Protein AF-A0A453HFL3-F1 (afdb_monomer_lite)

Radius of gyration: 36.38 Å; chains: 1; bounding box: 100×56×108 Å

Organism: Aegilops tauschii subsp. strangulata (NCBI:txid200361)

Structure (mmCIF, N/CA/C/O backbone):
data_AF-A0A453HFL3-F1
#
_entry.id   AF-A0A453HFL3-F1
#
loop_
_atom_site.group_PDB
_atom_site.id
_atom_site.type_symbol
_atom_site.label_atom_id
_atom_site.label_alt_id
_atom_site.label_comp_id
_atom_site.label_asym_id
_atom_site.label_entity_id
_atom_site.label_seq_id
_atom_site.pdbx_PDB_ins_code
_atom_site.Cartn_x
_atom_site.Cartn_y
_atom_site.Cartn_z
_atom_site.occupancy
_atom_site.B_iso_or_equiv
_atom_site.auth_seq_id
_atom_site.auth_comp_id
_atom_site.auth_asym_id
_atom_site.auth_atom_id
_atom_site.pdbx_PDB_model_num
ATOM 1 N N . PRO A 1 1 ? 18.707 -9.732 -27.408 1.00 60.53 1 PRO A N 1
ATOM 2 C CA . PRO A 1 1 ? 19.868 -9.659 -28.312 1.00 60.53 1 PRO A CA 1
ATOM 3 C C . PRO A 1 1 ? 21.066 -8.971 -27.663 1.00 60.53 1 PRO A C 1
ATOM 5 O O . PRO A 1 1 ? 20.889 -8.321 -26.641 1.00 60.53 1 PRO A O 1
ATOM 8 N N . ASP A 1 2 ? 22.288 -9.165 -28.172 1.00 81.56 2 ASP A N 1
ATOM 9 C CA . ASP A 1 2 ? 23.458 -8.527 -27.555 1.00 81.56 2 ASP A CA 1
ATOM 10 C C . ASP A 1 2 ? 23.524 -7.043 -27.950 1.00 81.56 2 ASP A C 1
ATOM 12 O O . ASP A 1 2 ? 24.055 -6.663 -28.998 1.00 81.56 2 ASP A O 1
ATOM 16 N N . HIS A 1 3 ? 22.952 -6.198 -27.092 1.00 85.88 3 HIS A N 1
ATOM 17 C CA . HIS A 1 3 ? 22.986 -4.745 -27.223 1.00 85.88 3 HIS A CA 1
ATOM 18 C C . HIS A 1 3 ? 24.421 -4.194 -27.265 1.00 85.88 3 HIS A C 1
ATOM 20 O O . HIS A 1 3 ? 24.662 -3.154 -27.878 1.00 85.88 3 HIS A O 1
ATOM 26 N N . ALA A 1 4 ? 25.410 -4.868 -26.664 1.00 84.94 4 ALA A N 1
ATOM 27 C CA . ALA A 1 4 ? 26.804 -4.435 -26.742 1.00 84.94 4 ALA A CA 1
ATOM 28 C C . ALA A 1 4 ? 27.392 -4.655 -28.147 1.00 84.94 4 ALA A C 1
ATOM 30 O O . ALA A 1 4 ? 28.033 -3.749 -28.685 1.00 84.94 4 ALA A O 1
ATOM 31 N N . ASP A 1 5 ? 27.120 -5.802 -28.777 1.00 86.81 5 ASP A N 1
ATOM 32 C CA . ASP A 1 5 ? 27.517 -6.079 -30.167 1.00 86.81 5 ASP A CA 1
ATOM 33 C C . ASP A 1 5 ? 26.828 -5.125 -31.158 1.00 86.81 5 ASP A C 1
ATOM 35 O O . ASP A 1 5 ? 27.466 -4.585 -32.066 1.00 86.81 5 ASP A O 1
ATOM 39 N N . MET A 1 6 ? 25.539 -4.833 -30.951 1.00 86.06 6 MET A N 1
ATOM 40 C CA . MET A 1 6 ? 24.824 -3.843 -31.763 1.00 86.06 6 MET A CA 1
ATOM 41 C C . MET A 1 6 ? 25.457 -2.451 -31.633 1.00 86.06 6 MET A C 1
ATOM 43 O O . MET A 1 6 ? 25.783 -1.831 -32.650 1.00 86.06 6 MET A O 1
ATOM 47 N N . ARG A 1 7 ? 25.727 -1.990 -30.402 1.00 87.31 7 ARG A N 1
ATOM 48 C CA . ARG A 1 7 ? 26.437 -0.725 -30.145 1.00 87.31 7 ARG A CA 1
ATOM 49 C C . ARG A 1 7 ? 27.819 -0.713 -30.806 1.00 87.31 7 ARG A C 1
ATOM 51 O O . ARG A 1 7 ? 28.196 0.294 -31.409 1.00 87.31 7 ARG A O 1
ATOM 58 N N . TYR A 1 8 ? 28.562 -1.821 -30.758 1.00 87.00 8 TYR A N 1
ATOM 59 C CA . TYR A 1 8 ? 29.865 -1.954 -31.419 1.00 87.00 8 TYR A CA 1
ATOM 60 C C . TYR A 1 8 ? 29.762 -1.792 -32.942 1.00 87.00 8 TYR A C 1
ATOM 62 O O . TYR A 1 8 ? 30.493 -0.990 -33.528 1.00 87.00 8 TYR A O 1
ATOM 70 N N . LYS A 1 9 ? 28.806 -2.474 -33.582 1.00 87.00 9 LYS A N 1
ATOM 71 C CA . LYS A 1 9 ? 28.549 -2.339 -35.024 1.00 87.00 9 LYS A CA 1
ATOM 72 C C . LYS A 1 9 ? 28.135 -0.917 -35.390 1.00 87.00 9 LYS A C 1
ATOM 74 O O . LYS A 1 9 ? 28.681 -0.364 -36.342 1.00 87.00 9 LYS A O 1
ATOM 79 N N . CYS A 1 10 ? 27.252 -0.288 -34.617 1.00 86.88 10 CYS A N 1
ATOM 80 C CA . CYS A 1 10 ? 26.853 1.105 -34.826 1.00 86.88 10 CYS A CA 1
ATOM 81 C C . CYS A 1 10 ? 28.053 2.061 -34.756 1.00 86.88 10 CYS A C 1
ATOM 83 O O . CYS A 1 10 ? 28.210 2.900 -35.643 1.00 86.88 10 CYS A O 1
ATOM 85 N N . ARG A 1 11 ? 28.963 1.886 -33.785 1.00 86.00 11 ARG A N 1
ATOM 86 C CA . ARG A 1 11 ? 30.168 2.728 -33.633 1.00 86.00 11 ARG A CA 1
ATOM 87 C C . ARG A 1 11 ? 31.058 2.763 -34.876 1.00 86.00 11 ARG A C 1
ATOM 89 O O . ARG A 1 11 ? 31.692 3.788 -35.115 1.00 86.00 11 ARG A O 1
ATOM 96 N N . THR A 1 12 ? 31.072 1.714 -35.702 1.00 88.62 12 THR A N 1
ATOM 97 C CA . THR A 1 12 ? 31.838 1.722 -36.967 1.00 88.62 12 THR A CA 1
ATOM 98 C C . THR A 1 12 ? 31.380 2.821 -37.936 1.00 88.62 12 THR A C 1
ATOM 100 O O . THR A 1 12 ? 32.190 3.346 -38.699 1.00 88.62 12 THR A O 1
ATOM 103 N N . TYR A 1 13 ? 30.120 3.254 -37.836 1.00 85.62 13 TYR A N 1
ATOM 104 C CA . TYR A 1 13 ? 29.533 4.319 -38.649 1.00 85.62 13 TYR A CA 1
ATOM 105 C C . TYR A 1 13 ? 29.605 5.708 -37.994 1.00 85.62 13 TYR A C 1
ATOM 107 O O . TYR A 1 13 ? 29.209 6.692 -38.616 1.00 85.62 13 TYR A O 1
ATOM 115 N N . ALA A 1 14 ? 30.139 5.834 -36.772 1.00 83.81 14 ALA A N 1
ATOM 116 C CA . ALA A 1 14 ? 30.140 7.099 -36.027 1.00 83.81 14 ALA A CA 1
ATOM 117 C C . ALA A 1 14 ? 30.887 8.233 -36.760 1.00 83.81 14 ALA A C 1
ATOM 119 O O . ALA A 1 14 ? 30.416 9.367 -36.800 1.00 83.81 14 ALA A O 1
ATOM 120 N N . ARG A 1 15 ? 32.020 7.926 -37.413 1.00 81.56 15 ARG A N 1
ATOM 121 C CA . ARG A 1 15 ? 32.770 8.912 -38.219 1.00 81.56 15 ARG A CA 1
ATOM 122 C C . ARG A 1 15 ? 31.985 9.385 -39.444 1.00 81.56 15 ARG A C 1
ATOM 124 O O . ARG A 1 15 ? 32.041 10.559 -39.795 1.00 81.56 15 ARG A O 1
ATOM 131 N N . LEU A 1 16 ? 31.237 8.479 -40.076 1.00 84.00 16 LEU A N 1
ATOM 132 C CA . LEU A 1 16 ? 30.381 8.813 -41.214 1.00 84.00 16 LEU A CA 1
ATOM 133 C C . LEU A 1 16 ? 29.221 9.716 -40.774 1.00 84.00 16 LEU A C 1
ATOM 135 O O . LEU A 1 16 ? 28.933 10.703 -41.440 1.00 84.00 16 LEU A O 1
ATOM 139 N N . LEU A 1 17 ? 28.608 9.423 -39.626 1.00 85.06 17 LEU A N 1
ATOM 140 C CA . LEU A 1 17 ? 27.568 10.248 -39.004 1.00 85.06 17 LEU A CA 1
ATOM 141 C C . LEU A 1 17 ? 28.042 11.677 -38.710 1.00 85.06 17 LEU A C 1
ATOM 143 O O . LEU A 1 17 ? 27.336 12.631 -39.030 1.00 85.06 17 LEU A O 1
ATOM 147 N N . GLN A 1 18 ? 29.250 11.837 -38.164 1.00 83.00 18 GLN A N 1
ATOM 148 C CA . GLN A 1 18 ? 29.846 13.159 -37.930 1.00 83.00 18 GLN A CA 1
ATOM 149 C C . GLN A 1 18 ? 30.044 13.939 -39.235 1.00 83.00 18 GLN A C 1
ATOM 151 O O . GLN A 1 18 ? 29.757 15.135 -39.290 1.00 83.00 18 GLN A O 1
ATOM 156 N N . PHE A 1 19 ? 30.486 13.257 -40.295 1.00 83.25 19 PHE A N 1
ATOM 157 C CA . PHE A 1 19 ? 30.649 13.859 -41.616 1.00 83.25 19 PHE A CA 1
ATOM 158 C C . PHE A 1 19 ? 29.304 14.234 -42.257 1.00 83.25 19 PHE A C 1
ATOM 160 O O . PHE A 1 19 ? 29.162 15.312 -42.820 1.00 83.25 19 PHE A O 1
ATOM 167 N N . ILE A 1 20 ? 28.274 13.396 -42.120 1.00 82.81 20 ILE A N 1
ATOM 168 C CA . ILE A 1 20 ? 26.920 13.718 -42.599 1.00 82.81 20 ILE A CA 1
ATOM 169 C C . ILE A 1 20 ? 26.356 14.926 -41.839 1.00 82.81 20 ILE A C 1
ATOM 171 O O . ILE A 1 20 ? 25.820 15.836 -42.467 1.00 82.81 20 ILE A O 1
ATOM 175 N N . LYS A 1 21 ? 26.540 14.989 -40.512 1.00 82.56 21 LYS A N 1
ATOM 176 C CA . LYS A 1 21 ? 26.104 16.129 -39.687 1.00 82.56 21 LYS A CA 1
ATOM 177 C C . LYS A 1 21 ? 26.775 17.443 -40.109 1.00 82.56 21 LYS A C 1
ATOM 179 O O . LYS A 1 21 ? 26.134 18.491 -40.018 1.00 82.56 21 LYS A O 1
ATOM 184 N N . SER A 1 22 ? 28.043 17.410 -40.534 1.00 82.00 22 SER A N 1
ATOM 185 C CA . SER A 1 22 ? 28.757 18.611 -40.989 1.00 82.00 22 SER A CA 1
ATOM 186 C C . SER A 1 22 ? 28.349 19.056 -42.395 1.00 82.00 22 SER A C 1
ATOM 188 O O . SER A 1 22 ? 28.379 20.254 -42.670 1.00 82.00 22 SER A O 1
ATOM 190 N N . LEU A 1 23 ? 27.938 18.120 -43.257 1.00 85.25 23 LEU A N 1
ATOM 191 C CA . LEU A 1 23 ? 27.469 18.411 -44.612 1.00 85.25 23 LEU A CA 1
ATOM 192 C C . LEU A 1 23 ? 26.025 18.923 -44.649 1.00 85.25 23 LEU A C 1
ATOM 194 O O . LEU A 1 23 ? 25.763 19.953 -45.265 1.00 85.25 23 LEU A O 1
ATOM 198 N N . ASP A 1 24 ? 25.092 18.215 -44.008 1.00 82.06 24 ASP A N 1
ATOM 199 C CA . ASP A 1 24 ? 23.680 18.594 -43.966 1.00 82.06 24 ASP A CA 1
ATOM 200 C C . ASP A 1 24 ? 23.004 18.102 -42.678 1.00 82.06 24 ASP A C 1
ATOM 202 O O . ASP A 1 24 ? 22.719 16.917 -42.483 1.00 82.06 24 ASP A O 1
ATOM 206 N N . LYS A 1 25 ? 22.671 19.054 -41.802 1.00 79.69 25 LYS A N 1
ATOM 207 C CA . LYS A 1 25 ? 21.978 18.776 -40.539 1.00 79.69 25 LYS A CA 1
ATOM 208 C C . LYS A 1 25 ? 20.567 18.213 -40.746 1.00 79.69 25 LYS A C 1
ATOM 210 O O . LYS A 1 25 ? 20.078 17.507 -39.866 1.00 79.69 25 LYS A O 1
ATOM 215 N N . SER A 1 26 ? 19.916 18.484 -41.880 1.00 82.31 26 SER A N 1
ATOM 216 C CA . SER A 1 26 ? 18.549 18.022 -42.149 1.00 82.31 26 SER A CA 1
ATOM 217 C C . SER A 1 26 ? 18.464 16.499 -42.318 1.00 82.31 26 SER A C 1
ATOM 219 O O . SER A 1 26 ? 17.479 15.884 -41.907 1.00 82.31 26 SER A O 1
ATOM 221 N N . CYS A 1 27 ? 19.542 15.870 -42.800 1.00 83.62 27 CYS A N 1
ATOM 222 C CA . CYS A 1 27 ? 19.650 14.421 -42.975 1.00 83.62 27 CYS A CA 1
ATOM 223 C C . CYS A 1 27 ? 19.685 13.642 -41.648 1.00 83.62 27 CYS A C 1
ATOM 225 O O . CYS A 1 27 ? 19.376 12.450 -41.620 1.00 83.62 27 CYS A O 1
ATOM 227 N N . MET A 1 28 ? 20.010 14.304 -40.532 1.00 83.44 28 MET A N 1
ATOM 228 C CA . MET A 1 28 ? 20.065 13.664 -39.214 1.00 83.44 28 MET A CA 1
ATOM 229 C C . MET A 1 28 ? 18.679 13.320 -38.664 1.00 83.44 28 MET A C 1
ATOM 231 O O . MET A 1 28 ? 18.543 12.344 -37.932 1.00 83.44 28 MET A O 1
ATOM 235 N N . ILE A 1 29 ? 17.646 14.088 -39.020 1.00 84.62 29 ILE A N 1
ATOM 236 C CA . ILE A 1 29 ? 16.276 13.886 -38.526 1.00 84.62 29 ILE A CA 1
ATOM 237 C C . ILE A 1 29 ? 15.714 12.515 -38.948 1.00 84.62 29 ILE A C 1
ATOM 239 O O . ILE A 1 29 ? 15.361 11.736 -38.062 1.00 84.62 29 ILE A O 1
ATOM 243 N N . PRO A 1 30 ? 15.642 12.157 -40.248 1.00 88.25 30 PRO A N 1
ATOM 244 C CA . PRO A 1 30 ? 15.114 10.854 -40.656 1.00 88.25 30 PRO A CA 1
ATOM 245 C C . PRO A 1 30 ? 15.966 9.686 -40.144 1.00 88.25 30 PRO A C 1
ATOM 247 O O . PRO A 1 30 ? 15.423 8.628 -39.836 1.00 88.25 30 PRO A O 1
ATOM 250 N N . LEU A 1 31 ? 17.282 9.878 -40.002 1.00 87.06 31 LEU A N 1
ATOM 251 C CA . LEU A 1 31 ? 18.185 8.854 -39.479 1.00 87.06 31 LEU A CA 1
ATOM 252 C C . LEU A 1 31 ? 17.948 8.575 -37.989 1.00 87.06 31 LEU A C 1
ATOM 254 O O . LEU A 1 31 ? 17.874 7.413 -37.589 1.00 87.06 31 LEU A O 1
ATOM 258 N N . ARG A 1 32 ? 17.774 9.630 -37.181 1.00 89.00 32 ARG A N 1
ATOM 259 C CA . ARG A 1 32 ? 17.407 9.515 -35.763 1.00 89.00 32 ARG A CA 1
ATOM 260 C C . ARG A 1 32 ? 16.084 8.777 -35.604 1.00 89.00 32 ARG A C 1
ATOM 262 O O . ARG A 1 32 ? 16.042 7.808 -34.855 1.00 89.00 32 ARG A O 1
ATOM 269 N N . LYS A 1 33 ? 15.055 9.158 -36.368 1.00 89.56 33 LYS A N 1
ATOM 270 C CA . LYS A 1 33 ? 13.744 8.487 -36.347 1.00 89.56 33 LYS A CA 1
ATOM 271 C C . LYS A 1 33 ? 13.837 7.011 -36.718 1.00 89.56 33 LYS A C 1
ATOM 273 O O . LYS A 1 33 ? 13.339 6.160 -35.993 1.00 89.56 33 LYS A O 1
ATOM 278 N N . ALA A 1 34 ? 14.534 6.682 -37.808 1.00 90.88 34 ALA A N 1
ATOM 279 C CA . ALA A 1 34 ? 14.699 5.295 -38.239 1.00 90.88 34 ALA A CA 1
ATOM 280 C C . ALA A 1 34 ? 15.412 4.434 -37.179 1.00 90.88 34 ALA A C 1
ATOM 282 O O . ALA A 1 34 ? 15.005 3.293 -36.940 1.00 90.88 34 ALA A O 1
ATOM 283 N N . TYR A 1 35 ? 16.443 4.982 -36.524 1.00 90.94 35 TYR A N 1
ATOM 284 C CA . TYR A 1 35 ? 17.129 4.317 -35.416 1.00 90.94 35 TYR A CA 1
ATOM 285 C C . TYR A 1 35 ? 16.203 4.129 -34.209 1.00 90.94 35 TYR A C 1
ATOM 287 O O . TYR A 1 35 ? 16.047 3.002 -33.746 1.00 90.94 35 TYR A O 1
ATOM 295 N N . CYS A 1 36 ? 15.558 5.205 -33.741 1.00 92.00 36 CYS A N 1
ATOM 296 C CA . CYS A 1 36 ? 14.677 5.176 -32.570 1.00 92.00 36 CYS A CA 1
ATOM 297 C C . CYS A 1 36 ? 13.517 4.202 -32.778 1.00 92.00 36 CYS A C 1
ATOM 299 O O . CYS A 1 36 ? 13.274 3.360 -31.923 1.00 92.00 36 CYS A O 1
ATOM 301 N N . HIS A 1 37 ? 12.881 4.229 -33.950 1.00 92.94 37 HIS A N 1
ATOM 302 C CA . HIS A 1 37 ? 11.807 3.306 -34.299 1.00 92.94 37 HIS A CA 1
ATOM 303 C C . HIS A 1 37 ? 12.266 1.840 -34.310 1.00 92.94 37 HIS A C 1
ATOM 305 O O . HIS A 1 37 ? 11.610 0.972 -33.738 1.00 92.94 37 HIS A O 1
ATOM 311 N N . SER A 1 38 ? 13.411 1.548 -34.935 1.00 92.25 38 SER A N 1
ATOM 312 C CA . SER A 1 38 ? 13.928 0.175 -35.013 1.00 92.25 38 SER A CA 1
ATOM 313 C C . SER A 1 38 ? 14.315 -0.365 -33.635 1.00 92.25 38 SER A C 1
ATOM 315 O O . SER A 1 38 ? 14.025 -1.518 -33.313 1.00 92.25 38 SER A O 1
ATOM 317 N N . LEU A 1 39 ? 14.946 0.478 -32.812 1.00 92.44 39 LEU A N 1
ATOM 318 C CA . LEU A 1 39 ? 15.344 0.124 -31.456 1.00 92.44 39 LEU A CA 1
ATOM 319 C C . LEU A 1 39 ? 14.132 -0.017 -30.526 1.00 92.44 39 LEU A C 1
ATOM 321 O O . LEU A 1 39 ? 14.095 -0.959 -29.740 1.00 92.44 39 LEU A O 1
ATOM 325 N N . ASN A 1 40 ? 13.108 0.831 -30.671 1.00 94.12 40 ASN A N 1
ATOM 326 C CA . ASN A 1 40 ? 11.842 0.696 -29.950 1.00 94.12 40 ASN A CA 1
ATOM 327 C C . ASN A 1 40 ? 11.211 -0.680 -30.192 1.00 94.12 40 ASN A C 1
ATOM 329 O O . ASN A 1 40 ? 10.912 -1.403 -29.242 1.00 94.12 40 ASN A O 1
ATOM 333 N N . LEU A 1 41 ? 11.070 -1.085 -31.461 1.00 93.62 41 LEU A N 1
ATOM 334 C CA . LEU A 1 41 ? 10.502 -2.389 -31.816 1.00 93.62 41 LEU A CA 1
ATOM 335 C C . LEU A 1 41 ? 11.290 -3.550 -31.199 1.00 93.62 41 LEU A C 1
ATOM 337 O O . LEU A 1 41 ? 10.687 -4.523 -30.739 1.00 93.62 41 LEU A O 1
ATOM 341 N N . LEU A 1 42 ? 12.621 -3.446 -31.180 1.00 93.81 42 LEU A N 1
ATOM 342 C CA . LEU A 1 42 ? 13.494 -4.443 -30.569 1.00 93.81 42 LEU A CA 1
ATOM 343 C C . LEU A 1 42 ? 13.291 -4.508 -29.050 1.00 93.81 42 LEU A C 1
ATOM 345 O O . LEU A 1 42 ? 12.942 -5.569 -28.535 1.00 93.81 42 LEU A O 1
ATOM 349 N N . ILE A 1 43 ? 13.445 -3.379 -28.352 1.00 93.69 43 ILE A N 1
ATOM 350 C CA . ILE A 1 43 ? 13.347 -3.304 -26.888 1.00 93.69 43 ILE A CA 1
ATOM 351 C C . ILE A 1 43 ? 11.967 -3.763 -26.418 1.00 93.69 43 ILE A C 1
ATOM 353 O O . ILE A 1 43 ? 11.871 -4.560 -25.489 1.00 93.69 43 ILE A O 1
ATOM 357 N N . ARG A 1 44 ? 10.888 -3.320 -27.072 1.00 94.62 44 ARG A N 1
ATOM 358 C CA . ARG A 1 44 ? 9.523 -3.722 -26.706 1.00 94.62 44 ARG A CA 1
ATOM 359 C C . ARG A 1 44 ? 9.274 -5.206 -26.913 1.00 94.62 44 ARG A C 1
ATOM 361 O O . ARG A 1 44 ? 8.620 -5.847 -26.090 1.00 94.62 44 ARG A O 1
ATOM 368 N N . ARG A 1 45 ? 9.797 -5.771 -28.003 1.00 94.88 45 ARG A N 1
ATOM 369 C CA . ARG A 1 45 ? 9.718 -7.213 -28.239 1.00 94.88 45 ARG A CA 1
ATOM 370 C C . ARG A 1 45 ? 10.451 -7.982 -27.140 1.00 94.88 45 ARG A C 1
ATOM 372 O O . ARG A 1 45 ? 9.872 -8.915 -26.591 1.00 94.88 45 ARG A O 1
ATOM 379 N N . GLU A 1 46 ? 11.670 -7.572 -26.800 1.00 94.38 46 GLU A N 1
ATOM 380 C CA . GLU A 1 46 ? 12.459 -8.200 -25.737 1.00 94.38 46 GLU A CA 1
ATOM 381 C C . GLU A 1 46 ? 11.783 -8.069 -24.368 1.00 94.38 46 GLU A C 1
ATOM 383 O O . GLU A 1 46 ? 11.656 -9.063 -23.657 1.00 94.38 46 GLU A O 1
ATOM 388 N N . ALA A 1 47 ? 11.271 -6.883 -24.023 1.00 94.56 47 ALA A N 1
ATOM 389 C CA . ALA A 1 47 ? 10.545 -6.640 -22.776 1.00 94.56 47 ALA A CA 1
ATOM 390 C C . ALA A 1 47 ? 9.313 -7.542 -22.656 1.00 94.56 47 ALA A C 1
ATOM 392 O O . ALA A 1 47 ? 9.068 -8.136 -21.605 1.00 94.56 47 ALA A O 1
ATOM 393 N N . ARG A 1 48 ? 8.559 -7.705 -23.749 1.00 94.19 48 ARG A N 1
ATOM 394 C CA . ARG A 1 48 ? 7.384 -8.578 -23.790 1.00 94.19 48 ARG A CA 1
ATOM 395 C C . ARG A 1 48 ? 7.742 -10.056 -23.675 1.00 94.19 48 ARG A C 1
ATOM 397 O O . ARG A 1 48 ? 7.083 -10.779 -22.929 1.00 94.19 48 ARG A O 1
ATOM 404 N N . GLU A 1 49 ? 8.740 -10.520 -24.423 1.00 94.25 49 GLU A N 1
ATOM 405 C CA . GLU A 1 49 ? 9.207 -11.910 -24.366 1.00 94.25 49 GLU A CA 1
ATOM 406 C C . GLU A 1 49 ? 9.729 -12.242 -22.960 1.00 94.25 49 GLU A C 1
ATOM 408 O O . GLU A 1 49 ? 9.298 -13.236 -22.374 1.00 94.25 49 GLU A O 1
ATOM 413 N N . TYR A 1 50 ? 10.534 -11.353 -22.370 1.00 94.31 50 TYR A N 1
ATOM 414 C CA . TYR A 1 50 ? 11.072 -11.511 -21.020 1.00 94.31 50 TYR A CA 1
ATOM 415 C C . TYR A 1 50 ? 9.983 -11.477 -19.941 1.00 94.31 50 TYR A C 1
ATOM 417 O O . TYR A 1 50 ? 9.938 -12.346 -19.074 1.00 94.31 50 TYR A O 1
ATOM 425 N N . SER A 1 51 ? 9.046 -10.527 -20.018 1.00 92.81 51 SER A N 1
ATOM 426 C CA . SER A 1 51 ? 7.890 -10.461 -19.114 1.00 92.81 51 SER A CA 1
ATOM 427 C C . SER A 1 51 ? 7.066 -11.752 -19.167 1.00 92.81 51 SER A C 1
ATOM 429 O O . SER A 1 51 ? 6.709 -12.315 -18.131 1.00 92.81 51 SER A O 1
ATOM 431 N N . ASN A 1 52 ? 6.822 -12.295 -20.364 1.00 91.69 52 ASN A N 1
ATOM 432 C CA . ASN A 1 52 ? 6.118 -13.569 -20.519 1.00 91.69 52 ASN A CA 1
ATOM 433 C C . ASN A 1 52 ? 6.916 -14.754 -19.953 1.00 91.69 52 ASN A C 1
ATOM 435 O O . ASN A 1 52 ? 6.332 -15.621 -19.305 1.00 91.69 52 ASN A O 1
ATOM 439 N N . GLU A 1 53 ? 8.233 -14.795 -20.154 1.00 92.44 53 GLU A N 1
ATOM 440 C CA . GLU A 1 53 ? 9.107 -15.822 -19.581 1.00 92.44 53 GLU A CA 1
ATOM 441 C C . GLU A 1 53 ? 9.095 -15.789 -18.047 1.00 92.44 53 GLU A C 1
ATOM 443 O O . GLU A 1 53 ? 8.918 -16.824 -17.400 1.00 92.44 53 GLU A O 1
ATOM 448 N N . LEU A 1 54 ? 9.201 -14.602 -17.450 1.00 90.94 54 LEU A N 1
ATOM 449 C CA . LEU A 1 54 ? 9.131 -14.413 -16.001 1.00 90.94 54 LEU A CA 1
ATOM 450 C C . LEU A 1 54 ? 7.780 -14.863 -15.432 1.00 90.94 54 LEU A C 1
ATOM 452 O O . LEU A 1 54 ? 7.723 -15.549 -14.412 1.00 90.94 54 LEU A O 1
ATOM 456 N N . ARG A 1 55 ? 6.684 -14.536 -16.121 1.00 89.31 55 ARG A N 1
ATOM 457 C CA . ARG A 1 55 ? 5.333 -14.953 -15.724 1.00 89.31 55 ARG A CA 1
ATOM 458 C C . ARG A 1 55 ? 5.128 -16.463 -15.842 1.00 89.31 55 ARG A C 1
ATOM 460 O O . ARG A 1 55 ? 4.458 -17.038 -14.992 1.00 89.31 55 ARG A O 1
ATOM 467 N N . ASN A 1 56 ? 5.709 -17.101 -16.858 1.00 87.38 56 ASN A N 1
ATOM 468 C CA . ASN A 1 56 ? 5.605 -18.547 -17.082 1.00 87.38 56 ASN A CA 1
ATOM 469 C C . ASN A 1 56 ? 6.524 -19.367 -16.163 1.00 87.38 56 ASN A C 1
ATOM 471 O O . ASN A 1 56 ? 6.189 -20.493 -15.803 1.00 87.38 56 ASN A O 1
ATOM 475 N N . SER A 1 57 ? 7.690 -18.824 -15.809 1.00 84.12 57 SER A N 1
ATOM 476 C CA . SER A 1 57 ? 8.644 -19.462 -14.893 1.00 84.12 57 SER A CA 1
ATOM 477 C C . SER A 1 57 ? 8.250 -19.301 -13.425 1.00 84.12 57 SER A C 1
ATOM 479 O O . SER A 1 57 ? 8.682 -20.091 -12.582 1.00 84.12 57 SER A O 1
ATOM 481 N N . SER A 1 58 ? 7.409 -18.312 -13.113 1.00 80.19 58 SER A N 1
ATOM 482 C CA . SER A 1 58 ? 6.881 -18.111 -11.772 1.00 80.19 58 SER A CA 1
ATOM 483 C C . SER A 1 58 ? 5.956 -19.258 -11.362 1.00 80.19 58 SER A C 1
ATOM 485 O O . SER A 1 58 ? 4.940 -19.530 -12.001 1.00 80.19 58 SER A O 1
ATOM 487 N N . LYS A 1 59 ? 6.275 -19.901 -10.235 1.00 70.19 59 LYS A N 1
ATOM 488 C CA . LYS A 1 59 ? 5.386 -20.859 -9.559 1.00 70.19 59 LYS A CA 1
ATOM 489 C C . LYS A 1 59 ? 4.347 -20.164 -8.671 1.00 70.19 59 LYS A C 1
ATOM 491 O O . LYS A 1 59 ? 3.692 -20.836 -7.872 1.00 70.19 59 LYS A O 1
ATOM 496 N N . ALA A 1 60 ? 4.201 -18.840 -8.784 1.00 64.06 60 ALA A N 1
ATOM 497 C CA . ALA A 1 60 ? 3.288 -18.060 -7.963 1.00 64.06 60 ALA A CA 1
ATOM 498 C C . ALA A 1 60 ? 1.842 -18.537 -8.169 1.00 64.06 60 ALA A C 1
ATOM 500 O O . ALA A 1 60 ? 1.216 -18.319 -9.208 1.00 64.06 60 ALA A O 1
ATOM 501 N N . SER A 1 61 ? 1.302 -19.196 -7.147 1.00 61.66 61 SER A N 1
ATOM 502 C CA . SER A 1 61 ? -0.133 -19.433 -7.036 1.00 61.66 61 SER A CA 1
ATOM 503 C C . SER A 1 61 ? -0.816 -18.147 -6.577 1.00 61.66 61 SER A C 1
ATOM 505 O O . SER A 1 61 ? -0.210 -17.348 -5.864 1.00 61.66 61 SER A O 1
ATOM 507 N N . LYS A 1 62 ? -2.097 -17.968 -6.929 1.00 61.84 62 LYS A N 1
ATOM 508 C CA . LYS A 1 62 ? -2.932 -16.918 -6.324 1.00 61.84 62 LYS A CA 1
ATOM 509 C C . LYS A 1 62 ? -2.820 -17.029 -4.804 1.00 61.84 62 LYS A C 1
ATOM 511 O O . LYS A 1 62 ? -3.152 -18.083 -4.252 1.00 61.84 62 LYS A O 1
ATOM 516 N N . SER A 1 63 ? -2.309 -15.984 -4.158 1.00 60.16 63 SER A N 1
ATOM 517 C CA . SER A 1 63 ? -2.194 -15.958 -2.706 1.00 60.16 63 SER A CA 1
ATOM 518 C C . SER A 1 63 ? -3.597 -15.767 -2.123 1.00 60.16 63 SER A C 1
ATOM 520 O O . SER A 1 63 ? -4.435 -15.056 -2.685 1.00 60.16 63 SER A O 1
ATOM 522 N N . SER A 1 64 ? -3.894 -16.414 -0.993 1.00 57.62 64 SER A N 1
ATOM 523 C CA . SER A 1 64 ? -5.056 -16.023 -0.196 1.00 57.62 64 SER A CA 1
ATOM 524 C C . SER A 1 64 ? -4.657 -14.807 0.636 1.00 57.62 64 SER A C 1
ATOM 526 O O . SER A 1 64 ? -4.334 -14.911 1.824 1.00 57.62 64 SER A O 1
ATOM 528 N N . THR A 1 65 ? -4.592 -13.630 0.008 1.00 60.38 65 THR A N 1
ATOM 529 C CA . THR A 1 65 ? -4.497 -12.375 0.761 1.00 60.38 65 THR A CA 1
ATOM 530 C C . THR A 1 65 ? -5.651 -12.372 1.765 1.00 60.38 65 THR A C 1
ATOM 532 O O . THR A 1 65 ? -6.775 -12.704 1.373 1.00 60.38 65 THR A O 1
ATOM 535 N N . PRO A 1 66 ? -5.397 -12.108 3.061 1.00 57.28 66 PRO A N 1
ATOM 536 C CA . PRO A 1 66 ? -6.420 -12.260 4.077 1.00 57.28 66 PRO A CA 1
ATOM 537 C C . PRO A 1 66 ? -7.545 -11.274 3.776 1.00 57.28 66 PRO A C 1
ATOM 539 O O . PRO A 1 66 ? -7.416 -10.076 4.001 1.00 57.28 66 PRO A O 1
ATOM 542 N N . SER A 1 67 ? -8.637 -11.786 3.211 1.00 62.34 67 SER A N 1
ATOM 543 C CA . SER A 1 67 ? -9.836 -11.000 2.979 1.00 62.34 67 SER A CA 1
ATOM 544 C C . SER A 1 67 ? -10.552 -10.803 4.306 1.00 62.34 67 SER A C 1
ATOM 546 O O . SER A 1 67 ? -10.640 -11.712 5.140 1.00 62.34 67 SER A O 1
ATOM 548 N N . PHE A 1 68 ? -11.129 -9.620 4.489 1.00 65.31 68 PHE A N 1
ATOM 549 C CA . PHE A 1 68 ? -12.030 -9.355 5.602 1.00 65.31 68 PHE A CA 1
ATOM 550 C C . PHE A 1 68 ? -13.354 -10.141 5.486 1.00 65.31 68 PHE A C 1
ATOM 552 O O . PHE A 1 68 ? -14.135 -10.124 6.432 1.00 65.31 68 PHE A O 1
ATOM 559 N N . GLU A 1 69 ? -13.568 -10.946 4.433 1.00 50.03 69 GLU A N 1
ATOM 560 C CA . GLU A 1 69 ? -14.760 -11.779 4.182 1.00 50.03 69 GLU A CA 1
ATOM 561 C C . GLU A 1 69 ? -14.437 -13.304 4.205 1.00 50.03 69 GLU A C 1
ATOM 563 O O . GLU A 1 69 ? -13.427 -13.733 3.656 1.00 50.03 69 GLU A O 1
ATOM 568 N N . GLY A 1 70 ? -15.266 -14.136 4.871 1.00 45.88 70 GLY A N 1
ATOM 569 C CA . GLY A 1 70 ? -15.133 -15.619 4.932 1.00 45.88 70 GLY A CA 1
ATOM 570 C C . GLY A 1 70 ? -15.084 -16.218 6.357 1.00 45.88 70 GLY A C 1
ATOM 571 O O . GLY A 1 70 ? -15.043 -15.449 7.310 1.00 45.88 70 GLY A O 1
ATOM 572 N N . PRO A 1 71 ? -15.109 -17.552 6.574 1.00 37.53 71 PRO A N 1
ATOM 573 C CA . PRO A 1 71 ? -14.911 -18.175 7.895 1.00 37.53 71 PRO A CA 1
ATOM 574 C C . PRO A 1 71 ? -13.438 -18.102 8.337 1.00 37.53 71 PRO A C 1
ATOM 576 O O . PRO A 1 71 ? -12.541 -18.182 7.506 1.00 37.53 71 PRO A O 1
ATOM 579 N N . ALA A 1 72 ? -13.171 -18.000 9.644 1.00 42.03 72 ALA A N 1
ATOM 580 C CA . ALA A 1 72 ? -11.840 -17.785 10.243 1.00 42.03 72 ALA A CA 1
ATOM 581 C C . ALA A 1 72 ? -10.787 -18.908 10.027 1.00 42.03 72 ALA A C 1
ATOM 583 O O . ALA A 1 72 ? -9.744 -18.896 10.672 1.00 42.03 72 ALA A O 1
ATOM 584 N N . GLY A 1 73 ? -11.046 -19.886 9.151 1.00 36.06 73 GLY A N 1
ATOM 585 C CA . GLY A 1 73 ? -10.314 -21.155 9.079 1.00 36.06 73 GLY A CA 1
ATOM 586 C C . GLY A 1 73 ? -9.411 -21.382 7.864 1.00 36.06 73 GLY A C 1
ATOM 587 O O . GLY A 1 73 ? -8.909 -22.491 7.718 1.00 36.06 73 GLY A O 1
ATOM 588 N N . ALA A 1 74 ? -9.194 -20.409 6.976 1.00 35.09 74 ALA A N 1
ATOM 589 C CA . ALA A 1 74 ? -8.440 -20.660 5.742 1.00 35.09 74 ALA A CA 1
ATOM 590 C C . ALA A 1 74 ? -7.438 -19.548 5.420 1.00 35.09 74 ALA A C 1
ATOM 592 O O . ALA A 1 74 ? -7.626 -18.805 4.470 1.00 35.09 74 ALA A O 1
ATOM 593 N N . ASN A 1 75 ? -6.361 -19.438 6.198 1.00 43.62 75 ASN A N 1
ATOM 594 C CA . ASN A 1 75 ? -5.172 -18.693 5.782 1.00 43.62 75 ASN A CA 1
ATOM 595 C C . ASN A 1 75 ? -3.926 -19.418 6.288 1.00 43.62 75 ASN A C 1
ATOM 597 O O . ASN A 1 75 ? -3.403 -19.121 7.358 1.00 43.62 75 ASN A O 1
ATOM 601 N N . GLN A 1 76 ? -3.456 -20.398 5.512 1.00 40.66 76 GLN A N 1
ATOM 602 C CA . GLN A 1 76 ? -2.114 -20.936 5.715 1.00 40.66 76 GLN A CA 1
ATOM 603 C C . GLN A 1 76 ? -1.075 -19.849 5.386 1.00 40.66 76 GLN A C 1
ATOM 605 O O . GLN A 1 76 ? -1.321 -19.015 4.506 1.00 40.66 76 GLN A O 1
ATOM 610 N N . PRO A 1 77 ? 0.081 -19.820 6.067 1.00 38.94 77 PRO A N 1
ATOM 611 C CA . PRO A 1 77 ? 1.199 -18.993 5.648 1.00 38.94 77 PRO A CA 1
ATOM 612 C C . PRO A 1 77 ? 1.759 -19.587 4.352 1.00 38.94 77 PRO A C 1
ATOM 614 O O . PRO A 1 77 ? 2.470 -20.589 4.372 1.00 38.94 77 PRO A O 1
ATOM 617 N N . ALA A 1 78 ? 1.401 -19.004 3.207 1.00 42.78 78 ALA A N 1
ATOM 618 C CA . ALA A 1 78 ? 2.136 -19.265 1.979 1.00 42.78 78 ALA A CA 1
ATOM 619 C C . ALA A 1 78 ? 3.563 -18.746 2.200 1.00 42.78 78 ALA A C 1
ATOM 621 O O . ALA A 1 78 ? 3.753 -17.566 2.494 1.00 42.78 78 ALA A O 1
ATOM 622 N N . GLY A 1 79 ? 4.552 -19.640 2.156 1.00 45.91 79 GLY A N 1
ATOM 623 C CA . GLY A 1 79 ? 5.953 -19.256 2.266 1.00 45.91 79 GLY A CA 1
ATOM 624 C C . GLY A 1 79 ? 6.312 -18.232 1.187 1.00 45.91 79 GLY A C 1
ATOM 625 O O . GLY A 1 79 ? 5.906 -18.377 0.038 1.00 45.91 79 GLY A O 1
ATOM 626 N N . ILE A 1 80 ? 7.107 -17.229 1.567 1.00 51.91 80 ILE A N 1
ATOM 627 C CA . ILE A 1 80 ? 7.560 -16.070 0.764 1.00 51.91 80 ILE A CA 1
ATOM 628 C C . ILE A 1 80 ? 8.379 -16.480 -0.489 1.00 51.91 80 ILE A C 1
ATOM 630 O O . ILE A 1 80 ? 8.798 -15.640 -1.276 1.00 51.91 80 ILE A O 1
ATOM 634 N N . ALA A 1 81 ? 8.610 -17.777 -0.705 1.00 45.56 81 ALA A N 1
ATOM 635 C CA . ALA A 1 81 ? 9.644 -18.287 -1.599 1.00 45.56 81 ALA A CA 1
ATOM 636 C C . ALA A 1 81 ? 9.426 -18.008 -3.100 1.00 45.56 81 ALA A C 1
ATOM 638 O O . ALA A 1 81 ? 10.400 -18.070 -3.834 1.00 45.56 81 ALA A O 1
ATOM 639 N N . ASP A 1 82 ? 8.217 -17.660 -3.552 1.00 55.62 82 ASP A N 1
ATOM 640 C CA . ASP A 1 82 ? 7.944 -17.324 -4.960 1.00 55.62 82 ASP A CA 1
ATOM 641 C C . ASP A 1 82 ? 6.900 -16.194 -5.066 1.00 55.62 82 ASP A C 1
ATOM 643 O O . ASP A 1 82 ? 5.787 -16.381 -5.562 1.00 55.62 82 ASP A O 1
ATOM 647 N N . SER A 1 83 ? 7.234 -15.007 -4.547 1.00 71.62 83 SER A N 1
ATOM 648 C CA . SER A 1 83 ? 6.370 -13.826 -4.676 1.00 71.62 83 SER A CA 1
ATOM 649 C C . SER A 1 83 ? 6.306 -13.352 -6.138 1.00 71.62 83 SER A C 1
ATOM 651 O O . SER A 1 83 ? 7.355 -13.201 -6.772 1.00 71.62 83 SER A O 1
ATOM 653 N N . PRO A 1 84 ? 5.119 -13.045 -6.695 1.00 85.38 84 PRO A N 1
ATOM 654 C CA . PRO A 1 84 ? 5.014 -12.506 -8.050 1.00 85.38 84 PRO A CA 1
ATOM 655 C C . PRO A 1 84 ? 5.692 -11.131 -8.198 1.00 85.38 84 PRO A C 1
ATOM 657 O O . PRO A 1 84 ? 6.051 -10.748 -9.312 1.00 85.38 84 PRO A O 1
ATOM 660 N N . ALA A 1 85 ? 5.972 -10.431 -7.092 1.00 88.75 85 ALA A N 1
ATOM 661 C CA . ALA A 1 85 ? 6.817 -9.238 -7.082 1.00 88.75 85 ALA A CA 1
ATOM 662 C C . ALA A 1 85 ? 8.260 -9.494 -7.557 1.00 88.75 85 ALA A C 1
ATOM 664 O O . ALA A 1 85 ? 8.895 -8.593 -8.101 1.00 88.75 85 ALA A O 1
ATOM 665 N N . GLU A 1 86 ? 8.783 -10.714 -7.398 1.00 90.75 86 GLU A N 1
ATOM 666 C CA . GLU A 1 86 ? 10.141 -11.063 -7.835 1.00 90.75 86 GLU A CA 1
ATOM 667 C C . GLU A 1 86 ? 10.274 -11.009 -9.363 1.00 90.75 86 GLU A C 1
ATOM 669 O O . GLU A 1 86 ? 11.319 -10.644 -9.900 1.00 90.75 86 GLU A O 1
ATOM 674 N N . ALA A 1 87 ? 9.193 -11.317 -10.083 1.00 92.69 87 ALA A N 1
ATOM 675 C CA . ALA A 1 87 ? 9.153 -11.193 -11.533 1.00 92.69 87 ALA A CA 1
ATOM 676 C C . ALA A 1 87 ? 9.302 -9.720 -11.958 1.00 92.69 87 ALA A C 1
ATOM 678 O O . ALA A 1 87 ? 10.128 -9.399 -12.809 1.00 92.69 87 ALA A O 1
ATOM 679 N N . TYR A 1 88 ? 8.575 -8.808 -11.307 1.00 94.62 88 TYR A N 1
ATOM 680 C CA . TYR A 1 88 ? 8.735 -7.369 -11.531 1.00 94.62 88 TYR A CA 1
ATOM 681 C C . TYR A 1 88 ? 10.142 -6.880 -11.163 1.00 94.62 88 TYR A C 1
ATOM 683 O O . TYR A 1 88 ? 10.766 -6.155 -11.936 1.00 94.62 88 TYR A O 1
ATOM 691 N N . SER A 1 89 ? 10.671 -7.336 -10.023 1.00 93.62 89 SER A N 1
ATOM 692 C CA . SER A 1 89 ? 12.024 -7.009 -9.562 1.00 93.62 89 SER A CA 1
ATOM 693 C C . SER A 1 89 ? 13.087 -7.368 -10.604 1.00 93.62 89 SER A C 1
ATOM 695 O O . SER A 1 89 ? 13.924 -6.534 -10.960 1.00 93.62 89 SER A O 1
ATOM 697 N N . LYS A 1 90 ? 13.007 -8.578 -11.174 1.00 94.06 90 LYS A N 1
ATOM 698 C CA . LYS A 1 90 ? 13.878 -9.027 -12.272 1.00 94.06 90 LYS A CA 1
ATOM 699 C C . LYS A 1 90 ? 13.705 -8.184 -13.532 1.00 94.06 90 LYS A C 1
ATOM 701 O O . LYS A 1 90 ? 14.704 -7.816 -14.144 1.00 94.06 90 LYS A O 1
ATOM 706 N N . MET A 1 91 ? 12.467 -7.841 -13.895 1.00 94.75 91 MET A N 1
ATOM 707 C CA . MET A 1 91 ? 12.187 -7.006 -15.065 1.00 94.75 91 MET A CA 1
ATOM 708 C C . MET A 1 91 ? 12.822 -5.618 -14.943 1.00 94.75 91 MET A C 1
ATOM 710 O O . MET A 1 91 ? 13.566 -5.216 -15.836 1.00 94.75 91 MET A O 1
ATOM 714 N N . ILE A 1 92 ? 12.603 -4.918 -13.828 1.00 94.06 92 ILE A N 1
ATOM 715 C CA . ILE A 1 92 ? 13.222 -3.610 -13.587 1.00 94.06 92 ILE A CA 1
ATOM 716 C C . ILE A 1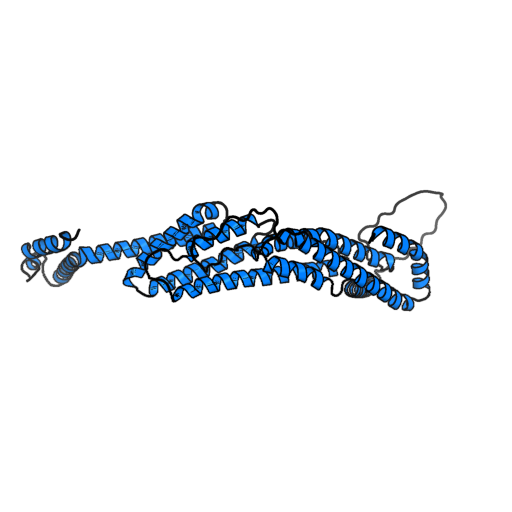 92 ? 14.748 -3.717 -13.511 1.00 94.06 92 ILE A C 1
ATOM 718 O O . ILE A 1 92 ? 15.450 -2.892 -14.092 1.00 94.06 92 ILE A O 1
ATOM 722 N N . THR A 1 93 ? 15.271 -4.752 -12.852 1.00 93.75 93 THR A N 1
ATOM 723 C CA . THR A 1 93 ? 16.720 -4.916 -12.682 1.00 93.75 93 THR A CA 1
ATOM 724 C C . THR A 1 93 ? 17.436 -5.163 -14.008 1.00 93.75 93 THR A C 1
ATOM 726 O O . THR A 1 93 ? 18.552 -4.684 -14.195 1.00 93.75 93 THR A O 1
ATOM 729 N N . ALA A 1 94 ? 16.796 -5.870 -14.942 1.00 93.75 94 ALA A N 1
ATOM 730 C CA . ALA A 1 94 ? 17.343 -6.112 -16.271 1.00 93.75 94 ALA A CA 1
ATOM 731 C C . ALA A 1 94 ? 17.185 -4.898 -17.200 1.00 93.75 94 ALA A C 1
ATOM 733 O O . ALA A 1 94 ? 18.145 -4.493 -17.855 1.00 93.75 94 ALA A O 1
ATOM 734 N N . PHE A 1 95 ? 15.985 -4.313 -17.263 1.00 93.50 95 PHE A N 1
ATOM 735 C CA . PHE A 1 95 ? 15.675 -3.312 -18.280 1.00 93.50 95 PHE A CA 1
ATOM 736 C C . PHE A 1 95 ? 16.061 -1.893 -17.880 1.00 93.50 95 PHE A C 1
ATOM 738 O O . PHE A 1 95 ? 16.563 -1.177 -18.734 1.00 93.50 95 PHE A O 1
ATOM 745 N N . ILE A 1 96 ? 15.899 -1.455 -16.627 1.00 92.44 96 ILE A N 1
ATOM 746 C CA . ILE A 1 96 ? 16.185 -0.049 -16.285 1.00 92.44 96 ILE A CA 1
ATOM 747 C C . ILE A 1 96 ? 17.642 0.342 -16.601 1.00 92.44 96 ILE A C 1
ATOM 749 O O . ILE A 1 96 ? 17.829 1.350 -17.284 1.00 92.44 96 ILE A O 1
ATOM 753 N N . PRO A 1 97 ? 18.674 -0.445 -16.227 1.00 90.56 97 PRO A N 1
ATOM 754 C CA . PRO A 1 97 ? 20.047 -0.152 -16.641 1.00 90.56 97 PRO A CA 1
ATOM 755 C C . PRO A 1 97 ? 20.226 -0.160 -18.163 1.00 90.56 97 PRO A C 1
ATOM 757 O O . PRO A 1 97 ? 20.894 0.718 -18.697 1.00 90.56 97 PRO A O 1
ATOM 760 N N . LEU A 1 98 ? 19.588 -1.103 -18.868 1.00 91.50 98 LEU A N 1
ATOM 761 C CA . LEU A 1 98 ? 19.635 -1.197 -20.329 1.00 91.50 98 LEU A CA 1
ATOM 762 C C . LEU A 1 98 ? 19.057 0.057 -21.004 1.00 91.50 98 LEU A C 1
ATOM 764 O O . LEU A 1 98 ? 19.659 0.583 -21.935 1.00 91.50 98 LEU A O 1
ATOM 768 N N . LEU A 1 99 ? 17.912 0.557 -20.531 1.00 91.38 99 LEU A N 1
ATOM 769 C CA . LEU A 1 99 ? 17.277 1.755 -21.086 1.00 91.38 99 LEU A CA 1
ATOM 770 C C . LEU A 1 99 ? 18.137 3.001 -20.861 1.00 91.38 99 LEU A C 1
ATOM 772 O O . LEU A 1 99 ? 18.243 3.837 -21.759 1.00 91.38 99 LEU A O 1
ATOM 776 N N . VAL A 1 100 ? 18.774 3.118 -19.692 1.00 89.25 100 VAL A N 1
ATOM 777 C CA . VAL A 1 100 ? 19.728 4.203 -19.406 1.00 89.25 100 VAL A CA 1
ATOM 778 C C . VAL A 1 100 ? 20.931 4.113 -20.347 1.00 89.25 100 VAL A C 1
ATOM 780 O O . VAL A 1 100 ? 21.299 5.108 -20.971 1.00 89.25 100 VAL A O 1
ATOM 783 N N . ASP A 1 101 ? 21.495 2.919 -20.510 1.00 89.12 101 ASP A N 1
ATOM 784 C CA . ASP A 1 101 ? 22.614 2.639 -21.411 1.00 89.12 101 ASP A CA 1
ATOM 785 C C . ASP A 1 101 ? 22.308 2.998 -22.873 1.00 89.12 101 ASP A C 1
ATOM 787 O O . ASP A 1 101 ? 23.142 3.606 -23.549 1.00 89.12 101 ASP A O 1
ATOM 791 N N . GLU A 1 102 ? 21.126 2.627 -23.370 1.00 90.12 102 GLU A N 1
ATOM 792 C CA . GLU A 1 102 ? 20.683 2.942 -24.733 1.00 90.12 102 GLU A CA 1
ATOM 793 C C . GLU A 1 102 ? 20.383 4.434 -24.906 1.00 90.12 102 GLU A C 1
ATOM 795 O O . GLU A 1 102 ? 20.723 5.013 -25.937 1.00 90.12 102 GLU A O 1
ATOM 800 N N . SER A 1 103 ? 19.834 5.088 -23.879 1.00 88.31 103 SER A N 1
ATOM 801 C CA . SER A 1 103 ? 19.592 6.538 -23.881 1.00 88.31 103 SER A CA 1
ATOM 802 C C . SER A 1 103 ? 20.900 7.326 -23.949 1.00 88.31 103 SER A C 1
ATOM 804 O O . SER A 1 103 ? 21.056 8.229 -24.776 1.00 88.31 103 SER A O 1
ATOM 806 N N . LEU A 1 104 ? 21.886 6.931 -23.138 1.00 86.88 104 LEU A N 1
ATOM 807 C CA . LEU A 1 104 ? 23.236 7.486 -23.188 1.00 86.88 104 LEU A CA 1
ATOM 808 C C . LEU A 1 104 ? 23.888 7.198 -24.539 1.00 86.88 104 LEU A C 1
ATOM 810 O O . LEU A 1 104 ? 24.481 8.094 -25.139 1.00 86.88 104 LEU A O 1
ATOM 814 N N . PHE A 1 105 ? 23.782 5.971 -25.049 1.00 88.50 105 PHE A N 1
ATOM 815 C CA . PHE A 1 105 ? 24.358 5.627 -26.343 1.00 88.50 105 PHE A CA 1
ATOM 816 C C . PHE A 1 105 ? 23.749 6.457 -27.478 1.00 88.50 105 PHE A C 1
ATOM 818 O O . PHE A 1 105 ? 24.507 6.987 -28.287 1.00 88.50 105 PHE A O 1
ATOM 825 N N . LEU A 1 106 ? 22.424 6.633 -27.512 1.00 88.38 106 LEU A N 1
ATOM 826 C CA . LEU A 1 106 ? 21.736 7.469 -28.497 1.00 88.38 106 LEU A CA 1
ATOM 827 C C . LEU A 1 106 ? 22.262 8.909 -28.470 1.00 88.38 106 LEU A C 1
ATOM 829 O O . LEU A 1 106 ? 22.598 9.449 -29.528 1.00 88.38 106 LEU A O 1
ATOM 833 N N . ALA A 1 107 ? 22.376 9.503 -27.276 1.00 86.44 107 ALA A N 1
ATOM 834 C CA . ALA A 1 107 ? 22.876 10.864 -27.098 1.00 86.44 107 ALA A CA 1
ATOM 835 C C . ALA A 1 107 ? 24.278 11.040 -27.712 1.00 86.44 107 ALA A C 1
ATOM 837 O O . ALA A 1 107 ? 24.507 11.945 -28.520 1.00 86.44 107 ALA A O 1
ATOM 838 N N . HIS A 1 108 ? 25.195 10.115 -27.412 1.00 84.44 108 HIS A N 1
ATOM 839 C CA . HIS A 1 108 ? 26.561 10.149 -27.937 1.00 84.44 108 HIS A CA 1
ATOM 840 C C . HIS A 1 108 ? 26.627 9.820 -29.438 1.00 84.44 108 HIS A C 1
ATOM 842 O O . HIS A 1 108 ? 27.289 10.517 -30.208 1.00 84.44 108 HIS A O 1
ATOM 848 N N . PHE A 1 109 ? 25.943 8.763 -29.879 1.00 85.25 109 PHE A N 1
ATOM 849 C CA . PHE A 1 109 ? 26.032 8.243 -31.245 1.00 85.25 109 PHE A CA 1
ATOM 850 C C . PHE A 1 109 ? 25.419 9.195 -32.277 1.00 85.25 109 PHE A C 1
ATOM 852 O O . PHE A 1 109 ? 25.995 9.416 -33.343 1.00 85.25 109 PHE A O 1
ATOM 859 N N . MET A 1 110 ? 24.297 9.835 -31.939 1.00 83.56 110 MET A N 1
ATOM 860 C CA . MET A 1 110 ? 23.620 10.811 -32.803 1.00 83.56 110 MET A CA 1
ATOM 861 C C . MET A 1 110 ? 24.208 12.227 -32.700 1.00 83.56 110 MET A C 1
ATOM 863 O O . MET A 1 110 ? 23.615 13.188 -33.215 1.00 83.56 110 MET A O 1
ATOM 867 N N . CYS A 1 111 ? 25.397 12.337 -32.089 1.00 72.75 111 CYS A N 1
ATOM 868 C CA . CYS A 1 111 ? 26.202 13.546 -31.966 1.00 72.75 111 CYS A CA 1
ATOM 869 C C . CYS A 1 111 ? 25.437 14.705 -31.312 1.00 72.75 111 CYS A C 1
ATOM 871 O O . CYS A 1 111 ? 25.508 15.831 -31.810 1.00 72.75 111 CYS A O 1
ATOM 873 N N . PHE A 1 112 ? 24.657 14.454 -30.263 1.00 70.81 112 PHE A N 1
ATOM 874 C CA . PHE A 1 112 ? 24.061 15.543 -29.493 1.00 70.81 112 PHE A CA 1
ATOM 875 C C . PHE A 1 112 ? 25.155 16.244 -28.672 1.00 70.81 112 PHE A C 1
ATOM 877 O O . PHE A 1 112 ? 26.000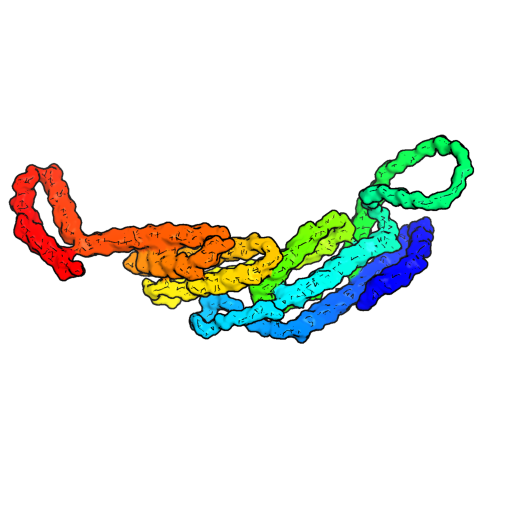 15.579 -28.075 1.00 70.81 112 PHE A O 1
ATOM 884 N N . GLU A 1 113 ? 25.180 17.581 -28.676 1.00 62.28 113 GLU A N 1
ATOM 885 C CA . GLU A 1 113 ? 26.077 18.358 -27.809 1.00 62.28 113 GLU A CA 1
ATOM 886 C C . GLU A 1 113 ? 25.490 18.369 -26.394 1.00 62.28 113 GLU A C 1
ATOM 888 O O . GLU A 1 113 ? 24.782 19.293 -25.999 1.00 62.28 113 GLU A O 1
ATOM 893 N N . VAL A 1 114 ? 25.727 17.295 -25.642 1.00 51.81 114 VAL A N 1
ATOM 894 C CA . VAL A 1 114 ? 25.376 17.251 -24.221 1.00 51.81 114 VAL A CA 1
ATOM 895 C C . VAL A 1 114 ? 26.454 18.032 -23.464 1.00 51.81 114 VAL A C 1
ATOM 897 O O . VAL A 1 114 ? 27.635 17.730 -23.653 1.00 51.81 114 VAL A O 1
ATOM 900 N N . PRO A 1 115 ? 26.108 19.041 -22.643 1.00 42.00 115 PRO A N 1
ATOM 901 C CA . PRO A 1 115 ? 27.096 19.724 -21.823 1.00 42.00 115 PRO A CA 1
ATOM 902 C C . PRO A 1 115 ? 27.721 18.707 -20.864 1.00 42.00 115 PRO A C 1
ATOM 904 O O . PRO A 1 115 ? 27.088 18.239 -19.923 1.00 42.00 115 PRO A O 1
ATOM 907 N N . THR A 1 116 ? 28.968 18.326 -21.123 1.00 36.97 116 THR A N 1
ATOM 908 C CA . THR A 1 116 ? 29.757 17.540 -20.180 1.00 36.97 116 THR A CA 1
ATOM 909 C C . THR A 1 116 ? 30.107 18.451 -19.012 1.00 36.97 116 THR A C 1
ATOM 911 O O . THR A 1 116 ? 30.875 19.402 -19.178 1.00 36.97 116 THR A O 1
ATOM 914 N N . SER A 1 117 ? 29.538 18.189 -17.836 1.00 37.19 117 SER A N 1
ATOM 915 C CA . SER A 1 117 ? 30.159 18.653 -16.599 1.00 37.19 117 SER A CA 1
ATOM 916 C C . SER A 1 117 ? 31.495 17.921 -16.477 1.00 37.19 117 SER A C 1
ATOM 918 O O . SER A 1 117 ? 31.524 16.696 -16.523 1.00 37.19 117 SER A O 1
ATOM 920 N N . ASP A 1 118 ? 32.562 18.695 -16.342 1.00 31.88 118 ASP A N 1
ATOM 921 C CA . ASP A 1 118 ? 33.954 18.303 -16.109 1.00 31.88 118 ASP A CA 1
ATOM 922 C C . ASP A 1 118 ? 34.810 17.948 -17.333 1.00 31.8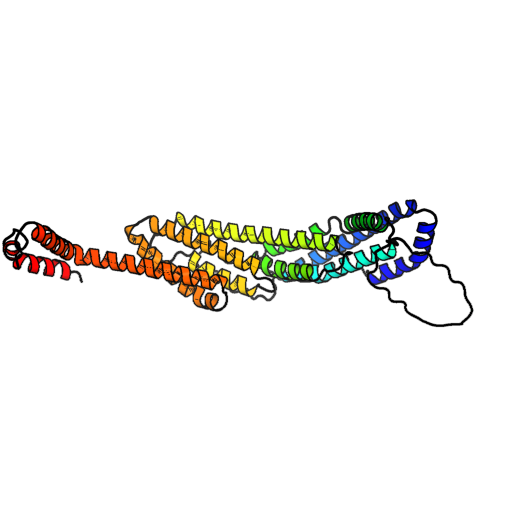8 118 ASP A C 1
ATOM 924 O O . ASP A 1 118 ? 34.613 16.973 -18.057 1.00 31.88 118 ASP A O 1
ATOM 928 N N . GLY A 1 119 ? 35.831 18.790 -17.521 1.00 42.62 119 GLY A N 1
ATOM 929 C CA . GLY A 1 119 ? 36.970 18.515 -18.373 1.00 42.62 119 GLY A CA 1
ATOM 930 C C . GLY A 1 119 ? 37.847 17.423 -17.771 1.00 42.62 119 GLY A C 1
ATOM 931 O O . GLY A 1 119 ? 38.201 17.458 -16.594 1.00 42.62 119 GLY A O 1
ATOM 932 N N . SER A 1 120 ? 38.250 16.485 -18.614 1.00 31.67 120 SER A N 1
ATOM 933 C CA . SER A 1 120 ? 39.413 15.645 -18.375 1.00 31.67 120 SER A CA 1
ATOM 934 C C . SER A 1 120 ? 40.184 15.547 -19.684 1.00 31.67 120 SER A C 1
ATOM 936 O O . SER A 1 120 ? 39.942 14.656 -20.502 1.00 31.67 120 SER A O 1
ATOM 938 N N . ASP A 1 121 ? 41.090 16.504 -19.886 1.00 33.47 121 ASP A N 1
ATOM 939 C CA . ASP A 1 121 ? 42.217 16.328 -20.795 1.00 33.47 121 ASP A CA 1
ATOM 940 C C . ASP A 1 121 ? 42.954 15.055 -20.368 1.00 33.47 121 ASP A C 1
ATOM 942 O O . ASP A 1 121 ? 43.456 14.943 -19.250 1.00 33.47 121 ASP A O 1
ATOM 946 N N . SER A 1 122 ? 42.946 14.060 -21.248 1.00 32.38 122 SER A N 1
ATOM 947 C CA . SER A 1 122 ? 43.827 12.903 -21.148 1.00 32.38 122 SER A CA 1
ATOM 948 C C . SER A 1 122 ? 45.027 13.200 -22.038 1.00 32.38 122 SER A C 1
ATOM 950 O O . SER A 1 122 ? 44.952 13.057 -23.258 1.00 32.38 122 SER A O 1
ATOM 952 N N . ASP A 1 123 ? 46.095 13.686 -21.411 1.00 34.28 123 ASP A N 1
ATOM 953 C CA . ASP A 1 123 ? 47.423 13.839 -21.998 1.00 34.28 123 ASP A CA 1
ATOM 954 C C . ASP A 1 123 ? 47.983 12.478 -22.441 1.00 34.28 123 ASP A C 1
ATOM 956 O O . ASP A 1 123 ? 48.156 11.604 -21.596 1.00 34.28 123 ASP A O 1
ATOM 960 N N . GLU A 1 124 ? 48.368 12.338 -23.716 1.00 34.03 124 GLU A N 1
ATOM 961 C CA . GLU A 1 124 ? 49.522 11.521 -24.138 1.00 34.03 124 GLU A CA 1
ATOM 962 C C . GLU A 1 124 ? 50.247 12.170 -25.345 1.00 34.03 124 GLU A C 1
ATOM 964 O O . GLU A 1 124 ? 49.828 12.078 -26.496 1.00 34.03 124 GLU A O 1
ATOM 969 N N . ASP A 1 125 ? 51.323 12.892 -25.005 1.00 31.45 125 ASP A N 1
ATOM 970 C CA . ASP A 1 125 ? 52.640 13.071 -25.652 1.00 31.45 125 ASP A CA 1
ATOM 971 C C . ASP A 1 125 ? 52.788 13.098 -27.200 1.00 31.45 125 ASP A C 1
ATOM 973 O O . ASP A 1 125 ? 52.673 12.082 -27.883 1.00 31.45 125 ASP A O 1
ATOM 977 N N . SER A 1 126 ? 53.230 14.235 -27.772 1.00 32.88 126 SER A N 1
ATOM 978 C CA . SER A 1 126 ? 54.652 14.449 -28.151 1.00 32.88 126 SER A CA 1
ATOM 979 C C . SER A 1 126 ? 54.928 15.658 -29.081 1.00 32.88 126 SER A C 1
ATOM 981 O O . SER A 1 126 ? 54.313 15.862 -30.125 1.00 32.88 126 SER A O 1
ATOM 983 N N . THR A 1 127 ? 55.998 16.385 -28.718 1.00 34.12 127 THR A N 1
ATOM 984 C CA . THR A 1 127 ? 56.814 17.398 -29.441 1.00 34.12 127 THR A CA 1
ATOM 985 C C . THR A 1 127 ? 56.528 18.908 -29.248 1.00 34.12 127 THR A C 1
ATOM 987 O O . THR A 1 127 ? 55.392 19.362 -29.358 1.00 34.12 127 THR A O 1
ATOM 990 N N . PRO A 1 128 ? 57.575 19.734 -28.992 1.00 42.34 128 PRO A N 1
ATOM 991 C CA . PRO A 1 128 ? 57.428 21.164 -28.717 1.00 42.34 128 PRO A CA 1
ATOM 992 C C . PRO A 1 128 ? 57.688 22.022 -29.964 1.00 42.34 128 PRO A C 1
ATOM 994 O O . PRO A 1 128 ? 58.644 21.736 -30.689 1.00 42.34 128 PRO A O 1
ATOM 997 N N . LYS A 1 129 ? 56.935 23.129 -30.145 1.00 32.44 129 LYS A N 1
ATOM 998 C CA . LYS A 1 129 ? 57.471 24.463 -30.527 1.00 32.44 129 LYS A CA 1
ATOM 999 C C . LYS A 1 129 ? 56.416 25.566 -30.783 1.00 32.44 129 LYS A C 1
ATOM 1001 O O . LYS A 1 129 ? 55.589 25.463 -31.674 1.00 32.44 129 LYS A O 1
ATOM 1006 N N . THR A 1 130 ? 56.643 26.686 -30.081 1.00 29.36 130 THR A N 1
ATOM 1007 C CA . THR A 1 130 ? 56.441 28.117 -30.436 1.00 29.36 130 THR A CA 1
ATOM 1008 C C . THR A 1 130 ? 55.041 28.735 -30.604 1.00 29.36 130 THR A C 1
ATOM 1010 O O . THR A 1 130 ? 54.396 28.612 -31.633 1.00 29.36 130 THR A O 1
ATOM 1013 N N . SER A 1 131 ? 54.707 29.565 -29.604 1.00 34.22 131 SER A N 1
ATOM 1014 C CA . SER A 1 131 ? 54.176 30.943 -29.676 1.00 34.22 131 SER A CA 1
ATOM 1015 C C . SER A 1 131 ? 53.066 31.289 -30.680 1.00 34.22 131 SER A C 1
ATOM 1017 O O . SER A 1 131 ? 53.318 31.467 -31.869 1.00 34.22 131 SER A O 1
ATOM 1019 N N . GLY A 1 132 ? 51.890 31.615 -30.136 1.00 27.22 132 GLY A N 1
ATOM 1020 C CA . GLY A 1 132 ? 50.834 32.353 -30.829 1.00 27.22 132 GLY A CA 1
ATOM 1021 C C . GLY A 1 132 ? 49.632 32.606 -29.921 1.00 27.22 132 GLY A C 1
ATOM 1022 O O . GLY A 1 132 ? 48.655 31.875 -29.968 1.00 27.22 132 GLY A O 1
ATOM 1023 N N . SER A 1 133 ? 49.720 33.626 -29.064 1.00 34.09 133 SER A N 1
ATOM 1024 C CA . SER A 1 133 ? 48.584 34.146 -28.295 1.00 34.09 133 SER A CA 1
ATOM 1025 C C . SER A 1 133 ? 47.548 34.769 -29.234 1.00 34.09 133 SER A C 1
ATOM 1027 O O . SER A 1 133 ? 47.910 35.656 -30.006 1.00 34.09 133 SER A O 1
ATOM 1029 N N . SER A 1 134 ? 46.282 34.349 -29.145 1.00 29.31 134 SER A N 1
ATOM 1030 C CA . SER A 1 134 ? 45.093 35.221 -29.213 1.00 29.31 134 SER A CA 1
ATOM 1031 C C . SER A 1 134 ? 43.827 34.401 -28.969 1.00 29.31 134 SER A C 1
ATOM 1033 O O . SER A 1 134 ? 43.513 33.475 -29.710 1.00 29.31 134 SER A O 1
ATOM 1035 N N . GLY A 1 135 ? 43.127 34.734 -27.886 1.00 33.91 135 GLY A N 1
ATOM 1036 C CA . GLY A 1 135 ? 41.964 34.007 -27.400 1.00 33.91 135 GLY A CA 1
ATOM 1037 C C . GLY A 1 135 ? 40.728 34.120 -28.289 1.00 33.91 135 GLY A C 1
ATOM 1038 O O . GLY A 1 135 ? 40.461 35.150 -28.905 1.00 33.91 135 GLY A O 1
ATOM 1039 N N . SER A 1 136 ? 39.908 33.072 -28.247 1.00 26.81 136 SER A N 1
ATOM 1040 C CA . SER A 1 136 ? 38.482 33.174 -28.534 1.00 26.81 136 SER A CA 1
ATOM 1041 C C . SER A 1 136 ? 37.732 32.597 -27.339 1.00 26.81 136 SER A C 1
ATOM 1043 O O . SER A 1 136 ? 37.758 31.394 -27.092 1.00 26.81 136 SER A O 1
ATOM 1045 N N . SER A 1 137 ? 37.123 33.486 -26.562 1.00 33.00 137 SER A N 1
ATOM 1046 C CA . SER A 1 137 ? 36.197 33.139 -25.491 1.00 33.00 137 SER A CA 1
ATOM 1047 C C . SER A 1 137 ? 34.958 32.505 -26.130 1.00 33.00 137 SER A C 1
ATOM 1049 O O . SER A 1 137 ? 34.193 33.191 -26.814 1.00 33.00 137 SER A O 1
ATOM 1051 N N . ALA A 1 138 ? 34.799 31.188 -25.983 1.00 34.97 138 ALA A N 1
ATOM 1052 C CA . ALA A 1 138 ? 33.608 30.479 -26.427 1.00 34.97 138 ALA A CA 1
ATOM 1053 C C . ALA A 1 138 ? 32.439 30.879 -25.516 1.00 34.97 138 ALA A C 1
ATOM 1055 O O . ALA A 1 138 ? 32.348 30.463 -24.364 1.00 34.97 138 ALA A O 1
ATOM 1056 N N . LYS A 1 139 ? 31.556 31.738 -26.034 1.00 31.61 139 LYS A N 1
ATOM 1057 C CA . LYS A 1 139 ? 30.240 31.998 -25.436 1.00 31.61 139 LYS A CA 1
ATOM 1058 C C . LYS A 1 139 ? 29.469 30.672 -25.322 1.00 31.61 139 LYS A C 1
ATOM 1060 O O . LYS A 1 139 ? 29.528 29.893 -26.276 1.00 31.61 139 LYS A O 1
ATOM 1065 N N . PRO A 1 140 ? 28.696 30.435 -24.245 1.00 35.72 140 PRO A N 1
ATOM 1066 C CA . PRO A 1 140 ? 27.790 29.295 -24.194 1.00 35.72 140 PRO A CA 1
ATOM 1067 C C . PRO A 1 140 ? 26.780 29.451 -25.334 1.00 35.72 140 PRO A C 1
ATOM 1069 O O . PRO A 1 140 ? 26.123 30.487 -25.473 1.00 35.72 140 PRO A O 1
ATOM 1072 N N . SER A 1 141 ? 26.749 28.466 -26.225 1.00 38.44 141 SER A N 1
ATOM 1073 C CA . SER A 1 141 ? 25.889 28.470 -27.397 1.00 38.44 141 SER A CA 1
ATOM 1074 C C . SER A 1 141 ? 24.433 28.297 -26.956 1.00 38.44 141 SER A C 1
ATOM 1076 O O . SER A 1 141 ? 24.091 27.389 -26.209 1.00 38.44 141 SER A O 1
ATOM 1078 N N . ASN A 1 142 ? 23.540 29.134 -27.485 1.00 41.66 142 ASN A N 1
ATOM 1079 C CA . ASN A 1 142 ? 22.081 29.000 -27.348 1.00 41.66 142 ASN A CA 1
ATOM 1080 C C . ASN A 1 142 ? 21.522 27.715 -28.017 1.00 41.66 142 ASN A C 1
ATOM 1082 O O . ASN A 1 142 ? 20.311 27.544 -28.105 1.00 41.66 142 ASN A O 1
ATOM 1086 N N . ASN A 1 143 ? 22.398 26.845 -28.538 1.00 51.06 143 ASN A N 1
ATOM 1087 C CA . ASN A 1 143 ? 22.058 25.625 -29.270 1.00 51.06 143 ASN A CA 1
ATOM 1088 C C . ASN A 1 143 ? 21.947 24.395 -28.359 1.00 51.06 143 ASN A C 1
ATOM 1090 O O . ASN A 1 143 ? 21.301 23.429 -28.754 1.00 51.06 143 ASN A O 1
ATOM 1094 N N . SER A 1 144 ? 22.534 24.422 -27.157 1.00 57.41 144 SER A N 1
ATOM 1095 C CA . SER A 1 144 ? 22.503 23.278 -26.236 1.00 57.41 144 SER A CA 1
ATOM 1096 C C . SER A 1 144 ? 21.084 22.955 -25.760 1.00 57.41 144 SER A C 1
ATOM 1098 O O . SER A 1 144 ? 20.715 21.789 -25.680 1.00 57.41 144 SER A O 1
ATOM 1100 N N . SER A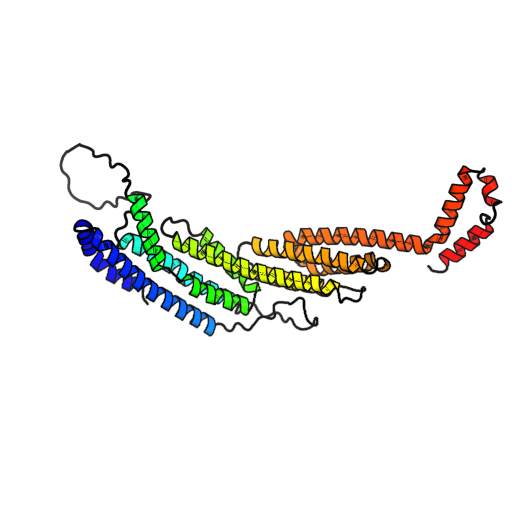 1 145 ? 20.241 23.967 -25.523 1.00 62.09 145 SER A N 1
ATOM 1101 C CA . SER A 1 145 ? 18.848 23.751 -25.104 1.00 62.09 145 SER A CA 1
ATOM 1102 C C . SER A 1 145 ? 17.970 23.174 -26.220 1.00 62.09 145 SER A C 1
ATOM 1104 O O . SER A 1 145 ? 17.116 22.330 -25.957 1.00 62.09 145 SER A O 1
ATOM 1106 N N . ALA A 1 146 ? 18.198 23.584 -27.472 1.00 66.88 146 ALA A N 1
ATOM 1107 C CA . ALA A 1 146 ? 17.478 23.061 -28.630 1.00 66.88 146 ALA A CA 1
ATOM 1108 C C . ALA A 1 146 ? 17.886 21.611 -28.945 1.00 66.88 146 ALA A C 1
ATOM 1110 O O . ALA A 1 146 ? 17.023 20.778 -29.215 1.00 66.88 146 ALA A O 1
ATOM 1111 N N . ASP A 1 147 ? 19.181 21.289 -28.853 1.00 73.69 147 ASP A N 1
ATOM 1112 C CA . ASP A 1 147 ? 19.682 19.924 -29.051 1.00 73.69 147 ASP A CA 1
ATOM 1113 C C . ASP A 1 147 ? 19.208 18.969 -27.942 1.00 73.69 147 ASP A C 1
ATOM 1115 O O . ASP A 1 147 ? 18.864 17.824 -28.240 1.00 73.69 147 ASP A O 1
ATOM 1119 N N . LEU A 1 148 ? 19.102 19.443 -26.694 1.00 74.50 148 LEU A N 1
ATOM 1120 C CA . LEU A 1 148 ? 18.491 18.687 -25.594 1.00 74.50 148 LEU A CA 1
ATOM 1121 C C . LEU A 1 148 ? 16.993 18.431 -25.823 1.00 74.50 148 LEU A C 1
ATOM 1123 O O . LEU A 1 148 ? 16.517 17.328 -25.562 1.00 74.50 148 LEU A O 1
ATOM 1127 N N . GLY A 1 149 ? 16.252 19.406 -26.362 1.00 79.69 149 GLY A N 1
ATOM 1128 C CA . GLY A 1 149 ? 14.847 19.218 -26.740 1.00 79.69 149 GLY A CA 1
ATOM 1129 C C . GLY A 1 149 ? 14.664 18.117 -27.790 1.00 79.69 149 GLY A C 1
ATOM 1130 O O . GLY A 1 149 ? 13.857 17.210 -27.606 1.00 79.69 149 GLY A O 1
ATOM 1131 N N . VAL A 1 150 ? 15.481 18.134 -28.849 1.00 83.38 150 VAL A N 1
ATOM 1132 C CA . VAL A 1 150 ? 15.441 17.109 -29.909 1.00 83.38 150 VAL A CA 1
ATOM 1133 C C . VAL A 1 150 ? 15.905 15.740 -29.399 1.00 83.38 150 VAL A C 1
ATOM 1135 O O . VAL A 1 150 ? 15.384 14.714 -29.840 1.00 83.38 150 VAL A O 1
ATOM 1138 N N . LEU A 1 151 ? 16.872 15.695 -28.476 1.00 83.81 151 LEU A N 1
ATOM 1139 C CA . LEU A 1 151 ? 17.277 14.453 -27.816 1.00 83.81 151 LEU A CA 1
ATOM 1140 C C . LEU A 1 151 ? 16.107 13.854 -27.030 1.00 83.81 151 LEU A C 1
ATOM 1142 O O . LEU A 1 151 ? 15.833 12.669 -27.187 1.00 83.81 151 LEU A O 1
ATOM 1146 N N . ASN A 1 152 ? 15.387 14.666 -26.255 1.00 83.75 152 ASN A N 1
ATOM 1147 C CA . ASN A 1 152 ? 14.222 14.211 -25.498 1.00 83.75 152 ASN A CA 1
ATOM 1148 C C . ASN A 1 152 ? 13.106 13.675 -26.405 1.00 83.75 152 ASN A C 1
ATOM 1150 O O . ASN A 1 152 ? 12.546 12.626 -26.101 1.00 83.75 152 ASN A O 1
ATOM 1154 N N . GLU A 1 153 ? 12.830 14.321 -27.543 1.00 86.31 153 GLU A N 1
ATOM 1155 C CA . GLU A 1 153 ? 11.877 13.799 -28.537 1.00 86.31 153 GLU A CA 1
ATOM 1156 C C . GLU A 1 153 ? 12.315 12.435 -29.096 1.00 86.31 153 GLU A C 1
ATOM 1158 O O . GLU A 1 153 ? 11.502 11.519 -29.216 1.00 86.31 153 GLU A O 1
ATOM 1163 N N . CYS A 1 154 ? 13.609 12.268 -29.397 1.00 87.62 154 CYS A N 1
ATOM 1164 C CA . CYS A 1 154 ? 14.144 10.993 -29.884 1.00 87.62 154 CYS A CA 1
ATOM 1165 C C . CYS A 1 154 ? 14.088 9.899 -28.807 1.00 87.62 154 CYS A C 1
ATOM 1167 O O . CYS A 1 154 ? 13.751 8.757 -29.112 1.00 87.62 154 CYS A O 1
ATOM 1169 N N . LEU A 1 155 ? 14.400 10.236 -27.552 1.00 87.25 155 LEU A N 1
ATOM 1170 C CA . LEU A 1 155 ? 14.295 9.314 -26.418 1.00 87.25 155 LEU A CA 1
ATOM 1171 C C . LEU A 1 155 ? 12.844 8.892 -26.181 1.00 87.25 155 LEU A C 1
ATOM 1173 O O . LEU A 1 155 ? 12.587 7.709 -25.966 1.00 87.25 155 LEU A O 1
ATOM 1177 N N . GLN A 1 156 ? 11.904 9.833 -26.291 1.00 87.50 156 GLN A N 1
ATOM 1178 C CA . GLN A 1 156 ? 10.480 9.541 -26.220 1.00 87.50 156 GLN A CA 1
ATOM 1179 C C . GLN A 1 156 ? 10.051 8.594 -27.341 1.00 87.50 156 GLN A C 1
ATOM 1181 O O . GLN A 1 156 ? 9.415 7.592 -27.051 1.00 87.50 156 GLN A O 1
ATOM 1186 N N . GLU A 1 157 ? 10.443 8.837 -28.594 1.00 89.81 157 GLU A N 1
ATOM 1187 C CA . GLU A 1 157 ? 10.131 7.933 -29.713 1.00 89.81 157 GLU A CA 1
ATOM 1188 C C . GLU A 1 157 ? 10.775 6.544 -29.545 1.00 89.81 157 GLU A C 1
ATOM 1190 O O . GLU A 1 157 ? 10.164 5.524 -29.859 1.00 89.81 157 GLU A O 1
ATOM 1195 N N . MET A 1 158 ? 12.003 6.485 -29.022 1.00 91.44 158 MET A N 1
ATOM 1196 C CA . MET A 1 158 ? 12.728 5.234 -28.787 1.00 91.44 158 MET A CA 1
ATOM 1197 C C . MET A 1 158 ? 12.079 4.380 -27.695 1.00 91.44 158 MET A C 1
ATOM 1199 O O . MET A 1 158 ? 12.093 3.153 -27.785 1.00 91.44 158 MET A O 1
ATOM 1203 N N . LEU A 1 159 ? 11.517 5.004 -26.665 1.00 90.50 159 LEU A N 1
ATOM 1204 C CA . LEU A 1 159 ? 10.979 4.314 -25.494 1.00 90.50 159 LEU A CA 1
ATOM 1205 C C . LEU A 1 159 ? 9.444 4.288 -25.459 1.00 90.50 159 LEU A C 1
ATOM 1207 O O . LEU A 1 159 ? 8.870 3.664 -24.570 1.00 90.50 159 LEU A O 1
ATOM 1211 N N . ASP A 1 160 ? 8.778 4.878 -26.454 1.00 91.38 160 ASP A N 1
ATOM 1212 C CA . ASP A 1 160 ? 7.321 4.968 -26.506 1.00 91.38 160 ASP A CA 1
ATOM 1213 C C . ASP A 1 160 ? 6.637 3.599 -26.406 1.00 91.38 160 ASP A C 1
ATOM 1215 O O . ASP A 1 160 ? 6.977 2.631 -27.099 1.00 91.38 160 ASP A O 1
ATOM 1219 N N . GLY A 1 161 ? 5.639 3.521 -25.530 1.00 91.69 161 GLY A N 1
ATOM 1220 C CA . GLY A 1 161 ? 4.814 2.338 -25.315 1.00 91.69 161 GLY A CA 1
ATOM 1221 C C . GLY A 1 161 ? 5.497 1.196 -24.560 1.00 91.69 161 GLY A C 1
ATOM 1222 O O . GLY A 1 161 ? 4.859 0.155 -24.384 1.00 91.69 161 GLY A O 1
ATOM 1223 N N . ILE A 1 162 ? 6.751 1.347 -24.113 1.00 93.19 162 ILE A N 1
ATOM 1224 C CA . ILE A 1 162 ? 7.426 0.327 -23.298 1.00 93.19 162 ILE A CA 1
ATOM 1225 C C . ILE A 1 162 ? 6.752 0.152 -21.933 1.00 93.19 162 ILE A C 1
ATOM 1227 O O . ILE A 1 162 ? 6.702 -0.961 -21.410 1.00 93.19 162 ILE A O 1
ATOM 1231 N N . GLN A 1 163 ? 6.170 1.225 -21.387 1.00 94.06 163 GLN A N 1
ATOM 1232 C CA . GLN A 1 163 ? 5.460 1.223 -20.111 1.00 94.06 163 GLN A CA 1
ATOM 1233 C C . GLN A 1 163 ? 4.344 0.176 -20.071 1.00 94.06 163 GLN A C 1
ATOM 1235 O O . GLN A 1 163 ? 4.148 -0.457 -19.042 1.00 94.06 163 GLN A O 1
ATOM 1240 N N . GLU A 1 164 ? 3.681 -0.098 -21.199 1.00 94.81 164 GLU A N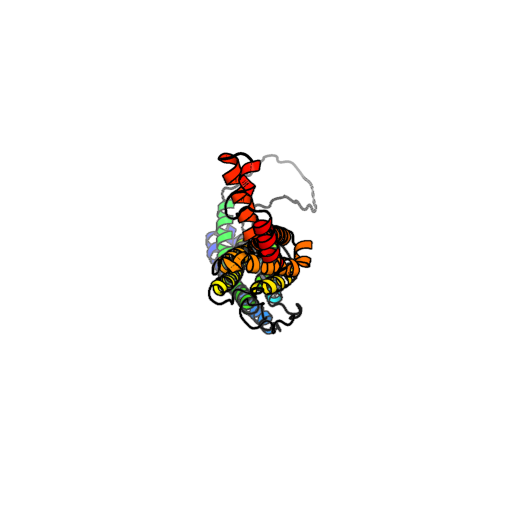 1
ATOM 1241 C CA . GLU A 1 164 ? 2.613 -1.102 -21.286 1.00 94.81 164 GLU A CA 1
ATOM 1242 C C . GLU A 1 164 ? 3.113 -2.516 -20.970 1.00 94.81 164 GLU A C 1
ATOM 1244 O O . GLU A 1 164 ? 2.418 -3.312 -20.334 1.00 94.81 164 GLU A O 1
ATOM 1249 N N . ASP A 1 165 ? 4.338 -2.835 -21.392 1.00 93.62 165 ASP A N 1
ATOM 1250 C CA . ASP A 1 165 ? 4.933 -4.147 -21.163 1.00 93.62 165 ASP A CA 1
ATOM 1251 C C . ASP A 1 165 ? 5.333 -4.306 -19.671 1.00 93.62 165 ASP A C 1
ATOM 1253 O O . ASP A 1 165 ? 5.211 -5.404 -19.115 1.00 93.62 165 ASP A O 1
ATOM 1257 N N . PHE A 1 166 ? 5.696 -3.209 -18.983 1.00 95.62 166 PHE A N 1
ATOM 1258 C CA . PHE A 1 166 ? 5.886 -3.177 -17.522 1.00 95.62 166 PHE A CA 1
ATOM 1259 C C . PHE A 1 166 ? 4.552 -3.187 -16.751 1.00 95.62 166 PHE A C 1
ATOM 1261 O O . PHE A 1 166 ? 4.393 -3.930 -15.781 1.00 95.62 166 PHE A O 1
ATOM 1268 N N . TYR A 1 167 ? 3.547 -2.430 -17.188 1.00 96.44 167 TYR A N 1
ATOM 1269 C CA . TYR A 1 167 ? 2.217 -2.443 -16.576 1.00 96.44 167 TYR A CA 1
ATOM 1270 C C . TYR A 1 167 ? 1.587 -3.830 -16.623 1.00 96.44 167 TYR A C 1
ATOM 1272 O O . TYR A 1 167 ? 0.957 -4.252 -15.654 1.00 96.44 167 TYR A O 1
ATOM 1280 N N . ALA A 1 168 ? 1.811 -4.589 -17.697 1.00 94.94 168 ALA A N 1
ATOM 1281 C CA . ALA A 1 168 ? 1.318 -5.954 -17.807 1.00 94.94 168 ALA A CA 1
ATOM 1282 C C . ALA A 1 168 ? 1.840 -6.876 -16.688 1.00 94.94 168 ALA A C 1
ATOM 1284 O O . ALA A 1 168 ? 1.077 -7.713 -16.194 1.00 94.94 168 ALA A O 1
ATOM 1285 N N . ILE A 1 169 ? 3.108 -6.736 -16.274 1.00 94.88 169 ILE A N 1
ATOM 1286 C CA . ILE A 1 169 ? 3.674 -7.539 -15.180 1.00 94.88 169 ILE A CA 1
ATOM 1287 C C . ILE A 1 169 ? 3.201 -7.041 -13.811 1.00 94.88 169 ILE A C 1
ATOM 1289 O O . ILE A 1 169 ? 2.858 -7.868 -12.967 1.00 94.88 169 ILE A O 1
ATOM 1293 N N . VAL A 1 170 ? 3.080 -5.721 -13.620 1.00 96.38 170 VAL A N 1
ATOM 1294 C CA . VAL A 1 170 ? 2.554 -5.109 -12.387 1.00 96.38 170 VAL A CA 1
ATOM 1295 C C . VAL A 1 170 ? 1.107 -5.547 -12.157 1.00 96.38 170 VAL A C 1
ATOM 1297 O O . VAL A 1 170 ? 0.765 -6.072 -11.097 1.00 96.38 170 VAL A O 1
ATOM 1300 N N . ASP A 1 171 ? 0.261 -5.411 -13.178 1.00 95.50 171 ASP A N 1
ATOM 1301 C CA . ASP A 1 171 ? -1.148 -5.795 -13.124 1.00 95.50 171 ASP A CA 1
ATOM 1302 C C . ASP A 1 171 ? -1.318 -7.306 -12.923 1.00 95.50 171 ASP A C 1
ATOM 1304 O O . ASP A 1 171 ? -2.253 -7.745 -12.249 1.00 95.50 171 ASP A O 1
ATOM 1308 N N . TRP A 1 172 ? -0.446 -8.124 -13.519 1.00 94.31 172 TRP A N 1
ATOM 1309 C CA . TRP A 1 172 ? -0.438 -9.569 -13.296 1.00 94.31 172 TRP A CA 1
ATOM 1310 C C . TRP A 1 172 ? -0.050 -9.916 -11.856 1.00 94.31 172 TRP A C 1
ATOM 1312 O O . TRP A 1 172 ? -0.760 -10.700 -11.225 1.00 94.31 172 TRP A O 1
ATOM 1322 N N . ALA A 1 173 ? 1.012 -9.306 -11.323 1.00 93.31 173 ALA A N 1
ATOM 1323 C CA . ALA A 1 173 ? 1.465 -9.545 -9.958 1.00 93.31 173 ALA A CA 1
ATOM 1324 C C . ALA A 1 173 ? 0.395 -9.130 -8.942 1.00 93.31 173 ALA A C 1
ATOM 1326 O O . ALA A 1 173 ? 0.041 -9.923 -8.072 1.00 93.31 173 ALA A O 1
ATOM 1327 N N . PHE A 1 174 ? -0.220 -7.957 -9.131 1.00 93.00 174 PHE A N 1
ATOM 1328 C CA . PHE A 1 174 ? -1.341 -7.492 -8.313 1.00 93.00 174 PHE A CA 1
ATOM 1329 C C . PHE A 1 174 ? -2.536 -8.458 -8.341 1.00 93.00 174 PHE A C 1
ATOM 1331 O O . PHE A 1 174 ? -3.147 -8.730 -7.310 1.00 93.00 174 PHE A O 1
ATOM 1338 N N . LYS A 1 175 ? -2.889 -8.999 -9.517 1.00 91.69 175 LYS A N 1
ATOM 1339 C CA . LYS A 1 175 ? -3.996 -9.966 -9.651 1.00 91.69 175 LYS A CA 1
ATOM 1340 C C . LYS A 1 175 ? -3.734 -11.283 -8.915 1.00 91.69 175 LYS A C 1
ATOM 1342 O O . LYS A 1 175 ? -4.696 -11.991 -8.614 1.00 91.69 175 LYS A O 1
ATOM 1347 N N . LEU A 1 176 ? -2.470 -11.647 -8.704 1.00 89.38 176 LEU A N 1
ATOM 1348 C CA . LEU A 1 176 ? -2.090 -12.845 -7.957 1.00 89.38 176 LEU A CA 1
ATOM 1349 C C . LEU A 1 176 ? -2.009 -12.583 -6.455 1.00 89.38 176 LEU A C 1
ATOM 1351 O O . LEU A 1 176 ? -2.481 -13.417 -5.686 1.00 89.38 176 LEU A O 1
ATOM 1355 N N . ASP A 1 177 ? -1.421 -11.453 -6.068 1.00 88.94 177 ASP A N 1
ATOM 1356 C CA . ASP A 1 177 ? -1.283 -11.016 -4.684 1.00 88.94 177 ASP A CA 1
ATOM 1357 C C . ASP A 1 177 ? -1.208 -9.478 -4.609 1.00 88.94 177 ASP A C 1
ATOM 1359 O O . ASP A 1 177 ? -0.165 -8.901 -4.930 1.00 88.94 177 ASP A O 1
ATOM 1363 N N . PRO A 1 178 ? -2.261 -8.785 -4.141 1.00 91.88 178 PRO A N 1
ATOM 1364 C CA . PRO A 1 178 ? -2.240 -7.337 -3.944 1.00 91.88 178 PRO A CA 1
ATOM 1365 C C . PRO A 1 178 ? -1.101 -6.827 -3.051 1.00 91.88 178 PRO A C 1
ATOM 1367 O O . PRO A 1 178 ? -0.642 -5.701 -3.236 1.00 91.88 178 PRO A O 1
ATOM 1370 N N . LEU A 1 179 ? -0.601 -7.648 -2.115 1.00 92.31 179 LEU A N 1
ATOM 1371 C CA . LEU A 1 179 ? 0.522 -7.264 -1.251 1.00 92.31 179 LEU A CA 1
ATOM 1372 C C . LEU A 1 179 ? 1.849 -7.169 -2.006 1.00 92.31 179 LEU A C 1
ATOM 1374 O O . LEU A 1 179 ? 2.760 -6.491 -1.539 1.00 92.31 179 LEU A O 1
ATOM 1378 N N . SER A 1 180 ? 1.939 -7.750 -3.207 1.00 92.00 180 SER A N 1
ATOM 1379 C CA . SER A 1 180 ? 3.108 -7.598 -4.076 1.00 92.00 180 SER A CA 1
ATOM 1380 C C . SER A 1 180 ? 3.360 -6.148 -4.482 1.00 92.00 180 SER A C 1
ATOM 1382 O O . SER A 1 180 ? 4.488 -5.819 -4.834 1.00 92.00 180 SER A O 1
ATOM 1384 N N . CYS A 1 181 ? 2.368 -5.255 -4.386 1.00 94.44 181 CYS A N 1
ATOM 1385 C CA . CYS A 1 181 ? 2.602 -3.827 -4.588 1.00 94.44 181 CYS A CA 1
ATOM 1386 C C . CYS A 1 181 ? 3.653 -3.250 -3.631 1.00 94.44 181 CYS A C 1
ATOM 1388 O O . CYS A 1 181 ? 4.383 -2.359 -4.040 1.00 94.44 181 CYS A O 1
ATOM 1390 N N . ILE A 1 182 ? 3.778 -3.764 -2.402 1.00 94.62 182 ILE A N 1
ATOM 1391 C CA . ILE A 1 182 ? 4.717 -3.239 -1.397 1.00 94.62 182 ILE A CA 1
ATOM 1392 C C . ILE A 1 182 ? 6.182 -3.393 -1.856 1.00 94.62 182 ILE A C 1
ATOM 1394 O O . ILE A 1 182 ? 6.868 -2.378 -1.991 1.00 94.62 182 ILE A O 1
ATOM 1398 N N . PRO A 1 183 ? 6.688 -4.605 -2.161 1.00 93.81 183 PRO A N 1
ATOM 1399 C CA . PRO A 1 183 ? 8.057 -4.762 -2.646 1.00 93.81 183 PRO A CA 1
ATOM 1400 C C . PRO A 1 183 ? 8.253 -4.173 -4.050 1.00 93.81 183 PRO A C 1
ATOM 1402 O O . PRO A 1 183 ? 9.335 -3.661 -4.337 1.00 93.81 183 PRO A O 1
ATOM 1405 N N . MET A 1 184 ? 7.228 -4.201 -4.921 1.00 94.88 184 MET A N 1
ATOM 1406 C CA . MET A 1 184 ? 7.300 -3.553 -6.239 1.00 94.88 184 MET A CA 1
ATOM 1407 C C . MET A 1 184 ? 7.491 -2.036 -6.106 1.00 94.88 184 MET A C 1
ATOM 1409 O O . MET A 1 184 ? 8.325 -1.466 -6.807 1.00 94.88 184 MET A O 1
ATOM 1413 N N . HIS A 1 185 ? 6.784 -1.387 -5.180 1.00 95.06 185 HIS A N 1
ATOM 1414 C CA . HIS A 1 185 ? 6.982 0.029 -4.871 1.00 95.06 185 HIS A CA 1
ATOM 1415 C C . HIS A 1 185 ? 8.398 0.264 -4.342 1.00 95.06 185 HIS A C 1
ATOM 1417 O O . HIS A 1 185 ? 9.157 1.029 -4.923 1.00 95.06 185 HIS A O 1
ATOM 1423 N N . GLY A 1 186 ? 8.816 -0.498 -3.324 1.00 93.69 186 GLY A N 1
ATOM 1424 C CA . GLY A 1 186 ? 10.124 -0.317 -2.692 1.00 93.69 186 GLY A CA 1
ATOM 1425 C C . GLY A 1 186 ? 11.318 -0.462 -3.645 1.00 93.69 186 GLY A C 1
ATOM 1426 O O . GLY A 1 186 ? 12.295 0.276 -3.515 1.00 93.69 186 GLY A O 1
ATOM 1427 N N . ILE A 1 187 ? 11.268 -1.385 -4.619 1.00 92.75 187 ILE A N 1
ATOM 1428 C CA . ILE A 1 187 ? 12.329 -1.465 -5.635 1.00 92.75 187 ILE A CA 1
ATOM 1429 C C . ILE A 1 187 ? 12.263 -0.303 -6.632 1.00 92.75 187 ILE A C 1
ATOM 1431 O O . ILE A 1 187 ? 13.319 0.192 -7.023 1.00 92.75 187 ILE A O 1
ATOM 1435 N N . THR A 1 188 ? 11.064 0.147 -7.010 1.00 93.75 188 THR A N 1
ATOM 1436 C CA . THR A 1 188 ? 10.872 1.282 -7.930 1.00 93.75 188 THR A CA 1
ATOM 1437 C C . THR A 1 188 ? 11.433 2.564 -7.317 1.00 93.75 188 THR A C 1
ATOM 1439 O O . THR A 1 188 ? 12.290 3.192 -7.936 1.00 93.75 188 THR A O 1
ATOM 1442 N N . ASP A 1 189 ? 11.104 2.857 -6.054 1.00 91.31 189 ASP A N 1
ATOM 1443 C CA . ASP A 1 189 ? 11.634 4.007 -5.300 1.00 91.31 189 ASP A CA 1
ATOM 1444 C C . ASP A 1 189 ? 13.161 4.019 -5.270 1.00 91.31 189 ASP A C 1
ATOM 1446 O O . ASP A 1 189 ? 13.805 5.059 -5.411 1.00 91.31 189 ASP A O 1
ATOM 1450 N N . ARG A 1 190 ? 13.773 2.841 -5.101 1.00 90.88 190 ARG A N 1
ATOM 1451 C CA . ARG A 1 190 ? 15.232 2.711 -5.079 1.00 90.88 190 ARG A CA 1
ATOM 1452 C C . ARG A 1 190 ? 15.854 3.091 -6.423 1.00 90.88 190 ARG A C 1
ATOM 1454 O O . ARG A 1 190 ? 16.932 3.683 -6.438 1.00 90.88 190 ARG A O 1
ATOM 1461 N N . TYR A 1 191 ? 15.203 2.750 -7.536 1.00 89.56 191 TYR A N 1
ATOM 1462 C CA . TYR A 1 191 ? 15.652 3.164 -8.865 1.00 89.56 191 TYR A CA 1
ATOM 1463 C C . TYR A 1 191 ? 15.421 4.657 -9.104 1.00 89.56 191 TYR A C 1
ATOM 1465 O O . TYR A 1 191 ? 16.328 5.304 -9.624 1.00 89.56 191 TYR A O 1
ATOM 1473 N N . ILE A 1 192 ? 14.292 5.214 -8.655 1.00 89.44 192 ILE A N 1
ATOM 1474 C CA . ILE A 1 192 ? 14.016 6.659 -8.714 1.00 89.44 192 ILE A CA 1
ATOM 1475 C C . ILE A 1 192 ? 15.102 7.435 -7.954 1.00 89.44 192 ILE A C 1
ATOM 1477 O O . ILE A 1 192 ? 15.765 8.299 -8.522 1.00 89.44 192 ILE A O 1
ATOM 1481 N N . ALA A 1 193 ? 15.390 7.058 -6.705 1.00 86.81 193 ALA A N 1
ATOM 1482 C CA . ALA A 1 193 ? 16.418 7.705 -5.884 1.00 86.81 193 ALA A CA 1
ATOM 1483 C C . ALA A 1 193 ? 17.849 7.554 -6.446 1.00 86.81 193 ALA A C 1
ATOM 1485 O O . ALA A 1 193 ? 18.733 8.367 -6.150 1.00 86.81 193 ALA A O 1
ATOM 1486 N N . GLY A 1 194 ? 18.092 6.496 -7.227 1.00 80.62 194 GLY A N 1
ATOM 1487 C CA . GLY A 1 194 ? 19.376 6.206 -7.861 1.00 80.62 194 GLY A CA 1
ATOM 1488 C C . GLY A 1 194 ? 19.635 6.980 -9.158 1.00 80.62 194 GLY A C 1
ATOM 1489 O O . GLY A 1 194 ? 20.798 7.141 -9.535 1.00 80.62 194 GLY A O 1
ATOM 1490 N N . GLN A 1 195 ? 18.599 7.480 -9.839 1.00 69.44 195 GLN A N 1
ATOM 1491 C CA . GLN A 1 195 ? 18.752 8.225 -11.090 1.00 69.44 195 GLN A CA 1
ATOM 1492 C C . GLN A 1 195 ? 19.075 9.699 -10.819 1.00 69.44 195 GLN A C 1
ATOM 1494 O O . GLN A 1 195 ? 18.230 10.476 -10.395 1.00 69.44 195 GLN A O 1
ATOM 1499 N N . LYS A 1 196 ? 20.330 10.095 -11.071 1.00 56.47 196 LYS A N 1
ATOM 1500 C CA . LYS A 1 196 ? 20.817 11.480 -10.891 1.00 56.47 196 LYS A CA 1
ATOM 1501 C C . LYS A 1 196 ? 21.340 12.132 -12.176 1.00 56.47 196 LYS A C 1
ATOM 1503 O O . LYS A 1 196 ? 21.974 13.178 -12.107 1.00 56.47 196 LYS A O 1
ATOM 1508 N N . THR A 1 197 ? 21.145 11.512 -13.338 1.00 56.69 197 THR A N 1
ATOM 1509 C CA . THR A 1 197 ? 21.775 11.948 -14.596 1.00 56.69 197 THR A CA 1
ATOM 1510 C C . THR A 1 197 ? 20.750 12.596 -15.527 1.00 56.69 197 THR A C 1
ATOM 1512 O O . THR A 1 197 ? 19.734 11.981 -15.834 1.00 56.69 197 THR A O 1
ATOM 1515 N N . GLU A 1 198 ? 21.039 13.799 -16.039 1.00 56.06 198 GLU A N 1
ATOM 1516 C CA . GLU A 1 198 ? 20.131 14.585 -16.904 1.00 56.06 198 GLU A CA 1
ATOM 1517 C C . GLU A 1 198 ? 19.708 13.859 -18.202 1.00 56.06 198 GLU A C 1
ATOM 1519 O O . GLU A 1 198 ? 18.651 14.143 -18.756 1.00 56.06 198 GLU A O 1
ATOM 1524 N N . VAL A 1 199 ? 20.490 12.876 -18.667 1.00 53.19 199 VAL A N 1
ATOM 1525 C CA . VAL A 1 199 ? 20.226 12.097 -19.898 1.00 53.19 199 VAL A CA 1
ATOM 1526 C C . VAL A 1 199 ? 19.200 10.965 -19.684 1.00 53.19 199 VAL A C 1
ATOM 1528 O O . VAL A 1 199 ? 18.733 10.358 -20.644 1.00 53.19 199 VAL A O 1
ATOM 1531 N N . ALA A 1 200 ? 18.806 10.684 -18.437 1.00 63.34 200 ALA A N 1
ATOM 1532 C CA . ALA A 1 200 ? 17.847 9.629 -18.095 1.00 63.34 200 ALA A CA 1
ATOM 1533 C C . ALA A 1 200 ? 16.391 10.121 -17.981 1.00 63.34 200 ALA A C 1
ATOM 1535 O O . ALA A 1 200 ? 15.543 9.364 -17.520 1.00 63.34 200 ALA A O 1
ATOM 1536 N N . GLY A 1 201 ? 16.078 11.348 -18.420 1.00 74.62 201 GLY A N 1
ATOM 1537 C CA . GLY A 1 201 ? 14.778 11.991 -18.176 1.00 74.62 201 GLY A CA 1
ATOM 1538 C C . GLY A 1 201 ? 13.554 11.136 -18.530 1.00 74.62 201 GLY A C 1
ATOM 1539 O O . GLY A 1 201 ? 12.626 11.049 -17.734 1.00 74.62 201 GLY A O 1
ATOM 1540 N N . TYR A 1 202 ? 13.558 10.433 -19.669 1.00 76.62 202 TYR A N 1
ATOM 1541 C CA . TYR A 1 202 ? 12.441 9.544 -20.023 1.00 76.62 202 TYR A CA 1
ATOM 1542 C C . TYR A 1 202 ? 12.383 8.272 -19.158 1.00 76.62 202 TYR A C 1
ATOM 1544 O O . TYR A 1 202 ? 11.302 7.781 -18.852 1.00 76.62 202 TYR A O 1
ATOM 1552 N N . VAL A 1 203 ? 13.531 7.736 -18.730 1.00 85.62 203 VAL A N 1
ATOM 1553 C CA . VAL A 1 203 ? 13.563 6.589 -17.807 1.00 85.62 203 VAL A CA 1
ATOM 1554 C C . VAL A 1 203 ? 13.039 7.002 -16.430 1.00 85.62 203 VAL A C 1
ATOM 1556 O O . VAL A 1 203 ? 12.364 6.206 -15.784 1.00 85.62 203 VAL A O 1
ATOM 1559 N N . SER A 1 204 ? 13.286 8.244 -16.006 1.00 87.31 204 SER A N 1
ATOM 1560 C CA . SER A 1 204 ? 12.691 8.801 -14.788 1.00 87.31 204 SER A CA 1
ATOM 1561 C C . SER A 1 204 ? 11.169 8.908 -14.915 1.00 87.31 204 SER A C 1
ATOM 1563 O O . SER A 1 204 ? 10.471 8.388 -14.057 1.00 87.31 204 SER A O 1
ATOM 1565 N N . VAL A 1 205 ? 10.653 9.433 -16.038 1.00 89.25 205 VAL A N 1
ATOM 1566 C CA . VAL A 1 205 ? 9.200 9.465 -16.313 1.00 89.25 205 VAL A CA 1
ATOM 1567 C C . VAL A 1 205 ? 8.586 8.063 -16.281 1.00 89.25 205 VAL A C 1
ATOM 1569 O O . VAL A 1 205 ? 7.548 7.869 -15.662 1.00 89.25 205 VAL A O 1
ATOM 1572 N N . LEU A 1 206 ? 9.238 7.067 -16.894 1.00 91.50 206 LEU A N 1
ATOM 1573 C CA . LEU A 1 206 ? 8.782 5.675 -16.839 1.00 91.50 206 LEU A CA 1
ATOM 1574 C C . LEU A 1 206 ? 8.714 5.148 -15.397 1.00 91.50 206 LEU A C 1
ATOM 1576 O O . LEU A 1 206 ? 7.775 4.435 -15.053 1.00 91.50 206 LEU A O 1
ATOM 1580 N N . LEU A 1 207 ? 9.707 5.450 -14.560 1.00 93.19 207 LEU A N 1
ATOM 1581 C CA . LEU A 1 207 ? 9.706 5.014 -13.163 1.00 93.19 207 LEU A CA 1
ATOM 1582 C C . LEU A 1 207 ? 8.607 5.706 -12.345 1.00 93.19 207 LEU A C 1
ATOM 1584 O O . LEU A 1 207 ? 7.929 5.016 -11.587 1.00 93.19 207 LEU A O 1
ATOM 1588 N N . ASP A 1 208 ? 8.391 7.008 -12.546 1.00 93.44 208 ASP A N 1
ATOM 1589 C CA . ASP A 1 208 ? 7.316 7.776 -11.898 1.00 93.44 208 ASP A CA 1
ATOM 1590 C C . ASP A 1 208 ? 5.926 7.231 -12.289 1.00 93.44 208 ASP A C 1
ATOM 1592 O O . ASP A 1 208 ? 5.022 7.085 -11.459 1.00 93.44 208 ASP A O 1
ATOM 1596 N N . ASP A 1 209 ? 5.762 6.868 -13.562 1.00 94.62 209 ASP A N 1
ATOM 1597 C CA . ASP A 1 209 ? 4.568 6.224 -14.113 1.00 94.62 209 ASP A CA 1
ATOM 1598 C C . ASP A 1 209 ? 4.311 4.850 -13.462 1.00 94.62 209 ASP A C 1
ATOM 1600 O O . ASP A 1 209 ? 3.179 4.512 -13.086 1.00 94.62 209 ASP A O 1
ATOM 1604 N N . LEU A 1 210 ? 5.369 4.054 -13.273 1.00 95.81 210 LEU A N 1
ATOM 1605 C CA . LEU A 1 210 ? 5.293 2.754 -12.605 1.00 95.81 210 LEU A CA 1
ATOM 1606 C C . LEU A 1 210 ? 4.969 2.885 -11.115 1.00 95.81 210 LEU A C 1
ATOM 1608 O O . LEU A 1 210 ? 4.080 2.175 -10.635 1.00 95.81 210 LEU A O 1
ATOM 1612 N N . GLU A 1 211 ? 5.629 3.798 -10.399 1.00 95.56 211 GLU A N 1
ATOM 1613 C CA . GLU A 1 211 ? 5.333 4.114 -8.995 1.00 95.56 211 GLU A CA 1
ATOM 1614 C C . GLU A 1 211 ? 3.862 4.524 -8.845 1.00 95.56 211 GLU A C 1
ATOM 1616 O O . GLU A 1 211 ? 3.118 3.931 -8.056 1.00 95.56 211 GLU A O 1
ATOM 1621 N N . SER A 1 212 ? 3.399 5.453 -9.687 1.00 96.88 212 SER A N 1
ATOM 1622 C CA . SER A 1 212 ? 2.010 5.916 -9.713 1.00 96.88 212 SER A CA 1
ATOM 1623 C C . SER A 1 212 ? 1.027 4.764 -9.934 1.00 96.88 212 SER A C 1
ATOM 1625 O O . SER A 1 212 ? 0.034 4.632 -9.210 1.00 96.88 212 SER A O 1
ATOM 1627 N N . ARG A 1 213 ? 1.300 3.879 -10.902 1.00 97.25 213 ARG A N 1
ATOM 1628 C CA . ARG A 1 213 ? 0.449 2.714 -11.181 1.00 97.25 213 ARG A CA 1
ATOM 1629 C C . ARG A 1 213 ? 0.385 1.754 -9.993 1.00 97.25 213 ARG A C 1
ATOM 1631 O O . ARG A 1 213 ? -0.711 1.304 -9.646 1.00 97.25 213 ARG A O 1
ATOM 1638 N N . ILE A 1 214 ? 1.524 1.446 -9.370 1.00 96.62 214 ILE A N 1
ATOM 1639 C CA . ILE A 1 214 ? 1.607 0.560 -8.199 1.00 96.62 214 ILE A CA 1
ATOM 1640 C C . ILE A 1 214 ? 0.826 1.158 -7.023 1.00 96.62 214 ILE A C 1
ATOM 1642 O O . ILE A 1 214 ? 0.013 0.461 -6.407 1.00 96.62 214 ILE A O 1
ATOM 1646 N N . THR A 1 215 ? 1.000 2.454 -6.766 1.00 96.69 215 THR A N 1
ATOM 1647 C CA . THR A 1 215 ? 0.312 3.190 -5.698 1.00 96.69 215 THR A CA 1
ATOM 1648 C C . THR A 1 215 ? -1.200 3.214 -5.897 1.00 96.69 215 THR A C 1
ATOM 1650 O O . THR A 1 215 ? -1.944 2.964 -4.945 1.00 96.69 215 THR A O 1
ATOM 1653 N N . ILE A 1 216 ? -1.687 3.421 -7.126 1.00 97.44 216 ILE A N 1
ATOM 1654 C CA . ILE A 1 216 ? -3.124 3.357 -7.446 1.00 97.44 216 ILE A CA 1
ATOM 1655 C C . ILE A 1 216 ? -3.686 1.955 -7.176 1.00 97.44 216 ILE A C 1
ATOM 1657 O O . ILE A 1 216 ? -4.752 1.816 -6.571 1.00 97.44 216 ILE A O 1
ATOM 1661 N N . LEU A 1 217 ? -2.983 0.904 -7.608 1.00 96.69 217 LEU A N 1
ATOM 1662 C CA . LEU A 1 217 ? -3.425 -0.477 -7.401 1.00 96.69 217 LEU A CA 1
ATOM 1663 C C . LEU A 1 217 ? -3.468 -0.846 -5.917 1.00 96.69 217 LEU A C 1
ATOM 1665 O O . LEU A 1 217 ? -4.441 -1.453 -5.465 1.00 96.69 217 LEU A O 1
ATOM 1669 N N . PHE A 1 218 ? -2.443 -0.458 -5.157 1.00 96.19 218 PHE A N 1
ATOM 1670 C CA . PHE A 1 218 ? -2.405 -0.694 -3.719 1.00 96.19 218 PHE A CA 1
ATOM 1671 C C . PHE A 1 218 ? -3.484 0.102 -2.983 1.00 96.19 218 PHE A C 1
ATOM 1673 O O . PHE A 1 218 ? -4.190 -0.456 -2.148 1.00 96.19 218 PHE A O 1
ATOM 1680 N N . SER A 1 219 ? -3.692 1.367 -3.355 1.00 96.75 219 SER A N 1
ATOM 1681 C CA . SER A 1 219 ? -4.764 2.198 -2.797 1.00 96.75 219 SER A CA 1
ATOM 1682 C C . SER A 1 219 ? -6.136 1.576 -3.031 1.00 96.75 219 SER A C 1
ATOM 1684 O O . SER A 1 219 ? -6.930 1.505 -2.100 1.00 96.75 219 SER A O 1
ATOM 1686 N N . ARG A 1 220 ? -6.388 1.017 -4.225 1.00 96.12 220 ARG A N 1
ATOM 1687 C CA . ARG A 1 220 ? -7.627 0.275 -4.500 1.00 96.12 220 ARG A CA 1
ATOM 1688 C C . ARG A 1 220 ? -7.799 -0.924 -3.566 1.00 96.12 220 ARG A C 1
ATOM 1690 O O . ARG A 1 220 ? -8.891 -1.142 -3.061 1.00 96.12 220 ARG A O 1
ATOM 1697 N N . PHE A 1 221 ? -6.737 -1.687 -3.315 1.00 95.44 221 PHE A N 1
ATOM 1698 C CA . PHE A 1 221 ? -6.788 -2.790 -2.351 1.00 95.44 221 PHE A CA 1
ATOM 1699 C C . PHE A 1 221 ? -7.121 -2.302 -0.930 1.00 95.44 221 PHE A C 1
ATOM 1701 O O . PHE A 1 221 ? -7.937 -2.916 -0.242 1.00 95.44 221 PHE A O 1
ATOM 1708 N N . VAL A 1 222 ? -6.523 -1.189 -0.498 1.00 96.06 222 VAL A N 1
ATOM 1709 C CA . VAL A 1 222 ? -6.804 -0.568 0.806 1.00 96.06 222 VAL A CA 1
ATOM 1710 C C . VAL A 1 222 ? -8.252 -0.076 0.883 1.00 96.06 222 VAL A C 1
ATOM 1712 O O . VAL A 1 222 ? -8.907 -0.265 1.908 1.00 96.06 222 VAL A O 1
ATOM 1715 N N . ASP A 1 223 ? -8.771 0.511 -0.194 1.00 96.06 223 ASP A N 1
ATOM 1716 C CA . ASP A 1 223 ? -10.162 0.963 -0.294 1.00 96.06 223 ASP A CA 1
ATOM 1717 C C . ASP A 1 223 ? -11.141 -0.206 -0.220 1.00 96.06 223 ASP A C 1
ATOM 1719 O O . ASP A 1 223 ? -12.100 -0.152 0.550 1.00 96.06 223 ASP A O 1
ATOM 1723 N N . ASP A 1 224 ? -10.862 -1.294 -0.938 1.00 93.75 224 ASP A N 1
ATOM 1724 C CA . ASP A 1 224 ? -11.655 -2.521 -0.878 1.00 93.75 224 ASP A CA 1
ATOM 1725 C C . ASP A 1 224 ? -11.643 -3.113 0.543 1.00 93.75 224 ASP A C 1
ATOM 1727 O O . ASP A 1 224 ? -12.683 -3.525 1.057 1.00 93.75 224 ASP A O 1
ATOM 1731 N N . ALA A 1 225 ? -10.489 -3.114 1.220 1.00 92.50 225 ALA A N 1
ATOM 1732 C CA . ALA A 1 225 ? -10.380 -3.532 2.617 1.00 92.50 225 ALA A CA 1
ATOM 1733 C C . ALA A 1 225 ? -11.226 -2.656 3.557 1.00 92.50 225 ALA A C 1
ATOM 1735 O O . ALA A 1 225 ? -11.955 -3.190 4.395 1.00 92.50 225 ALA A O 1
ATOM 1736 N N . CYS A 1 226 ? -11.174 -1.330 3.399 1.00 94.88 226 CYS A N 1
ATOM 1737 C CA . CYS A 1 226 ? -11.987 -0.392 4.177 1.00 94.88 226 CYS A CA 1
ATOM 1738 C C . CYS A 1 226 ? -13.485 -0.615 3.934 1.00 94.88 226 CYS A C 1
ATOM 1740 O O . CYS A 1 226 ? -14.251 -0.736 4.888 1.00 94.88 226 CYS A O 1
ATOM 1742 N N . PHE A 1 227 ? -13.894 -0.763 2.674 1.00 93.00 227 PHE A N 1
ATOM 1743 C CA . PHE A 1 227 ? -15.281 -1.042 2.308 1.00 93.00 227 PHE A CA 1
ATOM 1744 C C . PHE A 1 227 ? -15.791 -2.346 2.938 1.00 93.00 227 PHE A C 1
ATOM 1746 O O . PHE A 1 227 ? -16.925 -2.424 3.418 1.00 93.00 227 PHE A O 1
ATOM 1753 N N . GLN A 1 228 ? -14.948 -3.380 2.986 1.00 89.94 228 GLN A N 1
ATOM 1754 C CA . GLN A 1 228 ? -15.300 -4.643 3.631 1.00 89.94 228 GLN A CA 1
ATOM 1755 C C . GLN A 1 228 ? -15.464 -4.502 5.147 1.00 89.94 228 GLN A C 1
ATOM 1757 O O . GLN A 1 228 ? -16.333 -5.161 5.716 1.00 89.94 228 GLN A O 1
ATOM 1762 N N . VAL A 1 229 ? -14.682 -3.638 5.800 1.00 91.44 229 VAL A N 1
ATOM 1763 C CA . VAL A 1 229 ? -14.868 -3.293 7.218 1.00 91.44 229 VAL A CA 1
ATOM 1764 C C . VAL A 1 229 ? -16.209 -2.583 7.423 1.00 91.44 229 VAL A C 1
ATOM 1766 O O . VAL A 1 229 ? -17.008 -3.036 8.240 1.00 91.44 229 VAL A O 1
ATOM 1769 N N . GLU A 1 230 ? -16.511 -1.551 6.633 1.00 91.19 230 GLU A N 1
ATOM 1770 C CA . GLU A 1 230 ? -17.771 -0.792 6.724 1.00 91.19 230 GLU A CA 1
ATOM 1771 C C . GLU A 1 230 ? -19.013 -1.672 6.497 1.00 91.19 230 GLU A C 1
ATOM 1773 O O . GLU A 1 230 ? -20.060 -1.479 7.114 1.00 91.19 230 GLU A O 1
ATOM 1778 N N . LYS A 1 231 ? -18.915 -2.709 5.658 1.00 87.00 231 LYS A N 1
ATOM 1779 C CA . LYS A 1 231 ? -20.019 -3.653 5.413 1.00 87.00 231 LYS A CA 1
ATOM 1780 C C . LYS A 1 231 ? -20.472 -4.399 6.680 1.00 87.00 231 LYS A C 1
ATOM 1782 O O . LYS A 1 231 ? -21.634 -4.818 6.747 1.00 87.00 231 LYS A O 1
ATOM 1787 N N . TYR A 1 232 ? -19.607 -4.554 7.690 1.00 77.81 232 TYR A N 1
ATOM 1788 C CA . TYR A 1 232 ? -19.967 -5.200 8.959 1.00 77.81 232 TYR A CA 1
ATOM 1789 C C . TYR A 1 232 ? -20.967 -4.391 9.796 1.00 77.81 232 TYR A C 1
ATOM 1791 O O . TYR A 1 232 ? -21.640 -4.992 10.633 1.00 77.81 232 TYR A O 1
ATOM 1799 N N . GLU A 1 233 ? -21.161 -3.094 9.524 1.00 70.25 233 GLU A N 1
ATOM 1800 C CA . GLU A 1 233 ? -22.149 -2.248 10.217 1.00 70.25 233 GLU A CA 1
ATOM 1801 C C . GLU A 1 233 ? -23.562 -2.865 10.243 1.00 70.25 233 GLU A C 1
ATOM 1803 O O . GLU A 1 233 ? -24.327 -2.629 11.173 1.00 70.25 233 GLU A O 1
ATOM 1808 N N . ARG A 1 234 ? -23.930 -3.669 9.232 1.00 62.38 234 ARG A N 1
ATOM 1809 C CA . ARG A 1 234 ? -25.320 -4.117 9.020 1.00 62.38 234 ARG A CA 1
ATOM 1810 C C . ARG A 1 234 ? -25.650 -5.519 9.545 1.00 62.38 234 ARG A C 1
ATOM 1812 O O . ARG A 1 234 ? -26.829 -5.846 9.633 1.00 62.38 234 ARG A O 1
ATOM 1819 N N . ASN A 1 235 ? -24.652 -6.354 9.858 1.00 55.34 235 ASN A N 1
ATOM 1820 C CA . ASN A 1 235 ? -24.837 -7.817 9.938 1.00 55.34 235 ASN A CA 1
ATOM 1821 C C . ASN A 1 235 ? -24.297 -8.495 11.214 1.00 55.34 235 ASN A C 1
ATOM 1823 O O . ASN A 1 235 ? -24.256 -9.726 11.273 1.00 55.34 235 ASN A O 1
ATOM 1827 N N . VAL A 1 236 ? -23.864 -7.746 12.232 1.00 61.31 236 VAL A N 1
ATOM 1828 C CA . VAL A 1 236 ? -23.191 -8.332 13.404 1.00 61.31 236 VAL A CA 1
ATOM 1829 C C . VAL A 1 236 ? -24.137 -8.412 14.601 1.00 61.31 236 VAL A C 1
ATOM 1831 O O . VAL A 1 236 ? -24.752 -7.425 14.998 1.00 61.31 236 VAL A O 1
ATOM 1834 N N . LYS A 1 237 ? -24.246 -9.612 15.192 1.00 59.31 237 LYS A N 1
ATOM 1835 C CA . LYS A 1 237 ? -24.814 -9.779 16.537 1.00 59.31 237 LYS A CA 1
ATOM 1836 C C . LYS A 1 237 ? -23.978 -8.928 17.488 1.00 59.31 237 LYS A C 1
ATOM 1838 O O . LYS A 1 237 ? -22.768 -9.100 17.522 1.00 59.31 237 LYS A O 1
ATOM 1843 N N . GLN A 1 238 ? -24.610 -8.040 18.242 1.00 62.41 238 GLN A N 1
ATOM 1844 C CA . GLN A 1 238 ? -23.957 -6.982 19.024 1.00 62.41 238 GLN A CA 1
ATOM 1845 C C . GLN A 1 238 ? -23.277 -7.475 20.315 1.00 62.41 238 GLN A C 1
ATOM 1847 O O . GLN A 1 238 ? -23.330 -6.827 21.355 1.00 62.41 238 GLN A O 1
ATOM 1852 N N . VAL A 1 239 ? -22.677 -8.662 20.267 1.00 62.25 239 VAL A N 1
ATOM 1853 C CA . VAL A 1 239 ? -21.947 -9.273 21.374 1.00 62.25 239 VAL A CA 1
ATOM 1854 C C . VAL A 1 239 ? -20.723 -9.973 20.795 1.00 62.25 239 VAL A C 1
ATOM 1856 O O . VAL A 1 239 ? -20.849 -10.744 19.836 1.00 62.25 239 VAL A O 1
ATOM 1859 N N . GLY A 1 240 ? -19.560 -9.737 21.401 1.00 80.94 240 GLY A N 1
ATOM 1860 C CA . GLY A 1 240 ? -18.299 -10.350 21.022 1.00 80.94 240 GLY A CA 1
ATOM 1861 C C . GLY A 1 240 ? -17.430 -9.504 20.092 1.00 80.94 240 GLY A C 1
ATOM 1862 O O . GLY A 1 240 ? -17.762 -8.397 19.660 1.00 80.94 240 GLY A O 1
ATOM 1863 N N . VAL A 1 241 ? -16.273 -10.080 19.776 1.00 89.19 241 VAL A N 1
ATOM 1864 C CA . VAL A 1 241 ? -15.248 -9.449 18.946 1.00 89.19 241 VAL A CA 1
ATOM 1865 C C . VAL A 1 241 ? -15.639 -9.514 17.471 1.00 89.19 241 VAL A C 1
ATOM 1867 O O . VAL A 1 241 ? -15.900 -10.590 16.924 1.00 89.19 241 VAL A O 1
ATOM 1870 N N . VAL A 1 242 ? -15.629 -8.365 16.800 1.00 90.00 242 VAL A N 1
ATOM 1871 C CA . VAL A 1 242 ? -15.887 -8.259 15.366 1.00 90.00 242 VAL A CA 1
ATOM 1872 C C . VAL A 1 242 ? -14.766 -8.950 14.570 1.00 90.00 242 VAL A C 1
ATOM 1874 O O . VAL A 1 242 ? -13.580 -8.741 14.845 1.00 90.00 242 VAL A O 1
ATOM 1877 N N . PRO A 1 243 ? -15.089 -9.759 13.542 1.00 88.56 243 PRO A N 1
ATOM 1878 C CA . PRO A 1 243 ? -14.095 -10.596 12.863 1.00 88.56 243 PRO A CA 1
ATOM 1879 C C . PRO A 1 243 ? -12.959 -9.837 12.173 1.00 88.56 243 PRO A C 1
ATOM 1881 O O . PRO A 1 243 ? -11.897 -10.415 11.939 1.00 88.56 243 PRO A O 1
ATOM 1884 N N . TYR A 1 244 ? -13.169 -8.566 11.816 1.00 91.12 244 TYR A N 1
ATOM 1885 C CA . TYR A 1 244 ? -12.153 -7.778 11.126 1.00 91.12 244 TYR A CA 1
ATOM 1886 C C . TYR A 1 244 ? -10.974 -7.386 12.031 1.00 91.12 244 TYR A C 1
ATOM 1888 O O . TYR A 1 244 ? -9.878 -7.184 11.519 1.00 91.12 244 TYR A O 1
ATOM 1896 N N . ILE A 1 245 ? -11.142 -7.352 13.359 1.00 93.31 245 ILE A N 1
ATOM 1897 C CA . ILE A 1 245 ? -10.059 -7.009 14.298 1.00 93.31 245 ILE A CA 1
ATOM 1898 C C . ILE A 1 245 ? -8.895 -8.013 14.236 1.00 93.31 245 ILE A C 1
ATOM 1900 O O . ILE A 1 245 ? -7.788 -7.607 13.879 1.00 93.31 245 ILE A O 1
ATOM 1904 N N . PRO A 1 246 ? -9.097 -9.321 14.491 1.00 90.94 246 PRO A N 1
ATOM 1905 C CA . PRO A 1 246 ? -8.007 -10.296 14.399 1.00 90.94 246 PRO A CA 1
ATOM 1906 C C . PRO A 1 246 ? -7.526 -10.536 12.958 1.00 90.94 246 PRO A C 1
ATOM 1908 O O . PRO A 1 246 ? -6.445 -11.079 12.750 1.00 90.94 246 PRO A O 1
ATOM 1911 N N . ARG A 1 247 ? -8.305 -10.156 11.937 1.00 90.50 247 ARG A N 1
ATOM 1912 C CA . ARG A 1 247 ? -7.860 -10.222 10.532 1.00 90.50 247 ARG A CA 1
ATOM 1913 C C . ARG A 1 247 ? -6.913 -9.098 10.176 1.00 90.50 247 ARG A C 1
ATOM 1915 O O . ARG A 1 247 ? -5.969 -9.327 9.425 1.00 90.50 247 ARG A O 1
ATOM 1922 N N . PHE A 1 248 ? -7.148 -7.910 10.724 1.00 94.88 248 PHE A N 1
ATOM 1923 C CA . PHE A 1 248 ? -6.259 -6.782 10.518 1.00 94.88 248 PHE A CA 1
ATOM 1924 C C . PHE A 1 248 ? -4.852 -7.085 11.037 1.00 94.88 248 PHE A C 1
ATOM 1926 O O . PHE A 1 248 ? -3.893 -6.830 10.320 1.00 94.88 248 PHE A O 1
ATOM 1933 N N . SER A 1 249 ? -4.709 -7.704 12.215 1.00 92.44 249 SER A N 1
ATOM 1934 C CA . SER A 1 249 ? -3.378 -8.070 12.721 1.00 92.44 249 SER A CA 1
ATOM 1935 C C . SER A 1 249 ? -2.655 -9.071 11.813 1.00 92.44 249 SER A C 1
ATOM 1937 O O . SER A 1 249 ? -1.465 -8.915 11.552 1.00 92.44 249 SER A O 1
ATOM 1939 N N . GLN A 1 250 ? -3.370 -10.058 11.262 1.00 91.56 250 GLN A N 1
ATOM 1940 C CA . GLN A 1 250 ? -2.811 -11.004 10.287 1.00 91.56 250 GLN A CA 1
ATOM 1941 C C . GLN A 1 250 ? -2.386 -10.309 8.989 1.00 91.56 250 GLN A C 1
ATOM 1943 O O . GLN A 1 250 ? -1.335 -10.628 8.432 1.00 91.56 250 GLN A O 1
ATOM 1948 N N . LEU A 1 251 ? -3.201 -9.368 8.503 1.00 92.62 251 LEU A N 1
ATOM 1949 C CA . LEU A 1 251 ? -2.884 -8.563 7.329 1.00 92.62 251 LEU A CA 1
ATOM 1950 C C . LEU A 1 251 ? -1.646 -7.698 7.576 1.00 92.62 251 LEU A C 1
ATOM 1952 O O . LEU A 1 251 ? -0.722 -7.745 6.771 1.00 92.62 251 LEU A O 1
ATOM 1956 N N . ALA A 1 252 ? -1.600 -6.976 8.696 1.00 94.44 252 ALA A N 1
ATOM 1957 C CA . ALA A 1 252 ? -0.471 -6.136 9.075 1.00 94.44 252 ALA A CA 1
ATOM 1958 C C . ALA A 1 252 ? 0.818 -6.957 9.208 1.00 94.44 252 ALA A C 1
ATOM 1960 O O . ALA A 1 252 ? 1.827 -6.613 8.604 1.00 94.44 252 ALA A O 1
ATOM 1961 N N . ALA A 1 253 ? 0.772 -8.115 9.876 1.00 92.44 253 ALA A N 1
ATOM 1962 C CA . ALA A 1 253 ? 1.926 -9.009 9.975 1.00 92.44 253 ALA A CA 1
ATOM 1963 C C . ALA A 1 253 ? 2.452 -9.452 8.600 1.00 92.44 253 ALA A C 1
ATOM 1965 O O . ALA A 1 253 ? 3.663 -9.540 8.409 1.00 92.44 253 ALA A O 1
ATOM 1966 N N . ARG A 1 254 ? 1.562 -9.708 7.629 1.00 89.94 254 ARG A N 1
ATOM 1967 C CA . ARG A 1 254 ? 1.980 -10.001 6.252 1.00 89.94 254 ARG A CA 1
ATOM 1968 C C . ARG A 1 254 ? 2.539 -8.771 5.552 1.00 89.94 254 ARG A C 1
ATOM 1970 O O . ARG A 1 254 ? 3.591 -8.885 4.942 1.00 89.94 254 ARG A O 1
ATOM 1977 N N . MET A 1 255 ? 1.881 -7.617 5.645 1.00 93.12 255 MET A N 1
ATOM 1978 C CA . MET A 1 255 ? 2.366 -6.369 5.043 1.00 93.12 255 MET A CA 1
ATOM 1979 C C . MET A 1 255 ? 3.789 -6.046 5.513 1.00 93.12 255 MET A C 1
ATOM 1981 O O . MET A 1 255 ? 4.637 -5.766 4.673 1.00 93.12 255 MET A O 1
ATOM 1985 N N . GLU A 1 256 ? 4.083 -6.204 6.808 1.00 92.62 256 GLU A N 1
ATOM 1986 C CA . GLU A 1 256 ? 5.431 -6.014 7.364 1.00 92.62 256 GLU A CA 1
ATOM 1987 C C . GLU A 1 256 ? 6.487 -6.953 6.763 1.00 92.62 256 GLU A C 1
ATOM 1989 O O . GLU A 1 256 ? 7.624 -6.538 6.556 1.00 92.62 256 GLU A O 1
ATOM 1994 N N . GLN A 1 257 ? 6.134 -8.200 6.432 1.00 89.94 257 GLN A N 1
ATOM 1995 C CA . GLN A 1 257 ? 7.067 -9.155 5.811 1.00 89.94 257 GLN A CA 1
ATOM 1996 C C . GLN A 1 257 ? 7.470 -8.763 4.383 1.00 89.94 257 GLN A C 1
ATOM 1998 O O . GLN A 1 257 ? 8.499 -9.219 3.889 1.00 89.94 257 GLN A O 1
ATOM 2003 N N . TYR A 1 258 ? 6.657 -7.944 3.718 1.00 89.38 258 TYR A N 1
ATOM 2004 C CA . TYR A 1 258 ? 6.846 -7.532 2.329 1.00 89.38 258 TYR A CA 1
ATOM 2005 C C . TYR A 1 258 ? 7.614 -6.210 2.180 1.00 89.38 258 TYR A C 1
ATOM 2007 O O . TYR A 1 258 ? 7.954 -5.830 1.060 1.00 89.38 258 TYR A O 1
ATOM 2015 N N . ILE A 1 259 ? 7.895 -5.501 3.278 1.00 90.88 259 ILE A N 1
ATOM 2016 C CA . ILE A 1 259 ? 8.594 -4.213 3.242 1.00 90.88 259 ILE A CA 1
ATOM 2017 C C . ILE A 1 259 ? 10.075 -4.433 2.919 1.00 90.88 259 ILE A C 1
ATOM 2019 O O . ILE A 1 259 ? 10.815 -5.036 3.692 1.00 90.88 259 ILE A O 1
ATOM 2023 N N . THR A 1 260 ? 10.524 -3.882 1.792 1.00 83.25 260 THR A N 1
ATOM 2024 C CA . THR A 1 260 ? 11.931 -3.918 1.350 1.00 83.25 260 THR A CA 1
ATOM 2025 C C . THR A 1 260 ? 12.551 -2.526 1.173 1.00 83.25 260 THR A C 1
ATOM 2027 O O . THR A 1 260 ? 13.709 -2.424 0.772 1.00 83.25 260 THR A O 1
ATOM 2030 N N . GLY A 1 261 ? 11.796 -1.454 1.439 1.00 80.56 261 GLY A N 1
ATOM 2031 C CA . GLY A 1 261 ? 12.176 -0.066 1.156 1.00 80.56 261 GLY A CA 1
ATOM 2032 C C . GLY A 1 261 ? 11.400 0.935 2.013 1.00 80.56 261 GLY A C 1
ATOM 2033 O O . GLY A 1 261 ? 11.298 0.742 3.226 1.00 80.56 261 GLY A O 1
ATOM 2034 N N . SER A 1 262 ? 10.865 1.997 1.396 1.00 83.38 262 SER A N 1
ATOM 2035 C CA . SER A 1 262 ? 10.052 2.980 2.121 1.00 83.38 262 SER A CA 1
ATOM 2036 C C . SER A 1 262 ? 8.832 2.324 2.774 1.00 83.38 262 SER A C 1
ATOM 2038 O O . SER A 1 262 ? 8.212 1.411 2.224 1.00 83.38 262 SER A O 1
ATOM 2040 N N . ARG A 1 263 ? 8.499 2.804 3.974 1.00 90.31 263 ARG A N 1
ATOM 2041 C CA . ARG A 1 263 ? 7.329 2.372 4.743 1.00 90.31 263 ARG A CA 1
ATOM 2042 C C . ARG A 1 263 ? 6.103 3.242 4.491 1.00 90.31 263 ARG A C 1
ATOM 2044 O O . ARG A 1 263 ? 5.006 2.842 4.873 1.00 90.31 263 ARG A O 1
ATOM 2051 N N . ASP A 1 264 ? 6.265 4.382 3.820 1.00 91.62 264 ASP A N 1
ATOM 2052 C CA . ASP A 1 264 ? 5.237 5.423 3.728 1.00 91.62 264 ASP A CA 1
ATOM 2053 C C . ASP A 1 264 ? 3.920 4.896 3.149 1.00 91.62 264 ASP A C 1
ATOM 2055 O O . ASP A 1 264 ? 2.847 5.199 3.669 1.00 91.62 264 ASP A O 1
ATOM 2059 N N . LEU A 1 265 ? 3.995 4.057 2.112 1.00 93.19 265 LEU A N 1
ATOM 2060 C CA . LEU A 1 265 ? 2.826 3.440 1.483 1.00 93.19 265 LEU A CA 1
ATOM 2061 C C . LEU A 1 265 ? 2.042 2.553 2.472 1.00 93.19 265 LEU A C 1
ATOM 2063 O O . LEU A 1 265 ? 0.812 2.600 2.536 1.00 93.19 265 LEU A O 1
ATOM 2067 N N . VAL A 1 266 ? 2.757 1.756 3.269 1.00 96.00 266 VAL A N 1
ATOM 2068 C CA . VAL A 1 266 ? 2.181 0.827 4.253 1.00 96.00 266 VAL A CA 1
ATOM 2069 C C . VAL A 1 266 ? 1.643 1.580 5.471 1.00 96.00 266 VAL A C 1
ATOM 2071 O O . VAL A 1 266 ? 0.532 1.305 5.924 1.00 96.00 266 VAL A O 1
ATOM 2074 N N . ASP A 1 267 ? 2.378 2.576 5.963 1.00 96.31 267 ASP A N 1
ATOM 2075 C CA . ASP A 1 267 ? 1.972 3.397 7.106 1.00 96.31 267 ASP A CA 1
ATOM 2076 C C . ASP A 1 267 ? 0.716 4.236 6.793 1.00 96.31 267 ASP A C 1
ATOM 2078 O O . ASP A 1 267 ? -0.186 4.364 7.632 1.00 96.31 267 ASP A O 1
ATOM 2082 N N . GLN A 1 268 ? 0.585 4.737 5.558 1.00 96.19 268 GLN A N 1
ATOM 2083 C CA . GLN A 1 268 ? -0.644 5.378 5.074 1.00 96.19 268 GLN A CA 1
ATOM 2084 C C . GLN A 1 268 ? -1.823 4.397 5.017 1.00 96.19 268 GLN A C 1
ATOM 2086 O O . GLN A 1 268 ? -2.932 4.739 5.441 1.00 96.19 268 GLN A O 1
ATOM 2091 N N . ALA A 1 269 ? -1.592 3.163 4.556 1.00 96.88 269 ALA A N 1
ATOM 2092 C CA . ALA A 1 269 ? -2.619 2.125 4.545 1.00 96.88 269 ALA A CA 1
ATOM 2093 C C . ALA A 1 269 ? -3.092 1.766 5.960 1.00 96.88 269 ALA A C 1
ATOM 2095 O O . ALA A 1 269 ? -4.300 1.701 6.196 1.00 96.88 269 ALA A O 1
ATOM 2096 N N . TYR A 1 270 ? -2.176 1.604 6.921 1.00 97.38 270 TYR A N 1
ATOM 2097 C CA . TYR A 1 270 ? -2.540 1.388 8.325 1.00 97.38 270 TYR A CA 1
ATOM 2098 C C . TYR A 1 270 ? -3.367 2.534 8.880 1.00 97.38 270 TYR A C 1
ATOM 2100 O O . TYR A 1 270 ? -4.407 2.294 9.492 1.00 97.38 270 TYR A O 1
ATOM 2108 N N . THR A 1 271 ? -2.939 3.769 8.621 1.00 97.38 271 THR A N 1
ATOM 2109 C CA . THR A 1 271 ? -3.659 4.963 9.065 1.00 97.38 271 THR A CA 1
ATOM 2110 C C . THR A 1 271 ? -5.103 4.933 8.571 1.00 97.38 271 THR A C 1
ATOM 2112 O O . THR A 1 271 ? -6.035 5.081 9.360 1.00 97.38 271 THR A O 1
ATOM 2115 N N . LYS A 1 272 ? -5.306 4.663 7.277 1.00 97.69 272 LYS A N 1
ATOM 2116 C CA . LYS A 1 272 ? -6.635 4.620 6.664 1.00 97.69 272 LYS A CA 1
ATOM 2117 C C . LYS A 1 272 ? -7.492 3.472 7.201 1.00 97.69 272 LYS A C 1
ATOM 2119 O O . LYS A 1 272 ? -8.607 3.714 7.661 1.00 97.69 272 LYS A O 1
ATOM 2124 N N . ILE A 1 273 ? -6.969 2.244 7.190 1.00 97.31 273 ILE A N 1
ATOM 2125 C CA . ILE A 1 273 ? -7.720 1.045 7.590 1.00 97.31 273 ILE A CA 1
ATOM 2126 C C . ILE A 1 273 ? -8.115 1.124 9.065 1.00 97.31 273 ILE A C 1
ATOM 2128 O O . ILE A 1 273 ? -9.287 0.936 9.387 1.00 97.31 273 ILE A O 1
ATOM 2132 N N . VAL A 1 274 ? -7.177 1.441 9.963 1.00 97.62 274 VAL A N 1
ATOM 2133 C CA . VAL A 1 274 ? -7.457 1.462 11.407 1.00 97.62 274 VAL A CA 1
ATOM 2134 C C . VAL A 1 274 ? -8.428 2.584 11.767 1.00 97.62 274 VAL A C 1
ATOM 2136 O O . VAL A 1 274 ? -9.336 2.374 12.571 1.00 97.62 274 VAL A O 1
ATOM 2139 N N . THR A 1 275 ? -8.312 3.754 11.131 1.00 97.62 275 THR A N 1
ATOM 2140 C CA . THR A 1 275 ? -9.288 4.833 11.319 1.00 97.62 275 THR A CA 1
ATOM 2141 C C . THR A 1 275 ? -10.698 4.387 10.924 1.00 97.62 275 THR A C 1
ATOM 2143 O O . THR A 1 275 ? -11.628 4.579 11.708 1.00 97.62 275 THR A O 1
ATOM 2146 N N . ILE A 1 276 ? -10.869 3.736 9.768 1.00 97.25 276 ILE A N 1
ATOM 2147 C CA . ILE A 1 276 ? -12.178 3.205 9.354 1.00 97.25 276 ILE A CA 1
ATOM 2148 C C . ILE A 1 276 ? -12.658 2.090 10.294 1.00 97.25 276 ILE A C 1
ATOM 2150 O O . ILE A 1 276 ? -13.836 2.070 10.650 1.00 97.25 276 ILE A O 1
ATOM 2154 N N . MET A 1 277 ? -11.769 1.210 10.766 1.00 96.50 277 MET A N 1
ATOM 2155 C CA . MET A 1 277 ? -12.100 0.162 11.741 1.00 96.50 277 MET A CA 1
ATOM 2156 C C . MET A 1 277 ? -12.658 0.722 13.048 1.00 96.50 277 MET A C 1
ATOM 2158 O O . MET A 1 277 ? -13.655 0.195 13.541 1.00 96.50 277 MET A O 1
ATOM 2162 N N . PHE A 1 278 ? -12.039 1.764 13.608 1.00 97.25 278 PHE A N 1
ATOM 2163 C CA . PHE A 1 278 ? -12.498 2.372 14.860 1.00 97.25 278 PHE A CA 1
ATOM 2164 C C . PHE A 1 278 ? -13.804 3.137 14.661 1.00 97.25 278 PHE A C 1
ATOM 2166 O O . PHE A 1 278 ? -14.741 2.935 15.425 1.00 97.25 278 PHE A O 1
ATOM 2173 N N . VAL A 1 279 ? -13.927 3.931 13.593 1.00 96.44 279 VAL A N 1
ATOM 2174 C CA . VAL A 1 279 ? -15.187 4.628 13.276 1.00 96.44 279 VAL A CA 1
ATOM 2175 C C . VAL A 1 279 ? -16.337 3.636 13.081 1.00 96.44 279 VAL A C 1
ATOM 2177 O O . VAL A 1 279 ? -17.438 3.851 13.584 1.00 96.44 279 VAL A O 1
ATOM 2180 N N . THR A 1 280 ? -16.081 2.532 12.380 1.00 94.62 280 THR A N 1
ATOM 2181 C CA . THR A 1 280 ? -17.067 1.465 12.170 1.00 94.62 280 THR A CA 1
ATOM 2182 C C . THR A 1 280 ? -17.431 0.776 13.484 1.00 94.62 280 THR A C 1
ATOM 2184 O O . THR A 1 280 ? -18.611 0.549 13.747 1.00 94.62 280 THR A O 1
ATOM 2187 N N . LEU A 1 281 ? -16.444 0.489 14.338 1.00 94.44 281 LEU A N 1
ATOM 2188 C CA . LEU A 1 281 ? -16.668 -0.123 15.648 1.00 94.44 281 LEU A CA 1
ATOM 2189 C C . LEU A 1 281 ? -17.552 0.759 16.539 1.00 94.44 281 LEU A C 1
ATOM 2191 O O . LEU A 1 281 ? -18.510 0.263 17.130 1.00 94.44 281 LEU A O 1
ATOM 2195 N N . GLU A 1 282 ? -17.272 2.062 16.586 1.00 94.00 282 GLU A N 1
ATOM 2196 C CA . GLU A 1 282 ? -18.085 3.029 17.324 1.00 94.00 282 GLU A CA 1
ATOM 2197 C C . GLU A 1 282 ? -19.532 3.028 16.820 1.00 94.00 282 GLU A C 1
ATOM 2199 O O . GLU A 1 282 ? -20.462 2.919 17.614 1.00 94.00 282 GLU A O 1
ATOM 2204 N N . LYS A 1 283 ? -19.755 3.048 15.499 1.00 92.31 283 LYS A N 1
ATOM 2205 C CA . LYS A 1 283 ? -21.114 2.962 14.937 1.00 92.31 283 LYS A CA 1
ATOM 2206 C C . LYS A 1 283 ? -21.826 1.661 15.310 1.00 92.31 283 LYS A C 1
ATOM 2208 O O . LYS A 1 283 ? -23.008 1.710 15.637 1.00 92.31 283 LYS A O 1
ATOM 2213 N N . ILE A 1 284 ? -21.128 0.521 15.280 1.00 90.75 284 ILE A N 1
ATOM 2214 C CA . ILE A 1 284 ? -21.683 -0.780 15.689 1.00 90.75 284 ILE A CA 1
ATOM 2215 C C . ILE A 1 284 ? -22.108 -0.736 17.163 1.00 90.75 284 ILE A C 1
ATOM 2217 O O . ILE A 1 284 ? -23.203 -1.189 17.497 1.00 90.75 284 ILE A O 1
ATOM 2221 N N . ALA A 1 285 ? -21.287 -0.148 18.036 1.00 91.06 285 ALA A N 1
ATOM 2222 C CA . ALA A 1 285 ? -21.607 -0.001 19.453 1.00 91.06 285 ALA A CA 1
ATOM 2223 C C . ALA A 1 285 ? -22.843 0.886 19.695 1.00 91.06 285 ALA A C 1
ATOM 2225 O O . ALA A 1 285 ? -23.610 0.629 20.621 1.00 91.06 285 ALA A O 1
ATOM 2226 N N . GLN A 1 286 ? -23.082 1.892 18.847 1.00 90.06 286 GLN A N 1
ATOM 2227 C CA . GLN A 1 286 ? -24.245 2.780 18.967 1.00 90.06 286 GLN A CA 1
ATOM 2228 C C . GLN A 1 286 ? -25.578 2.150 18.524 1.00 90.06 286 GLN A C 1
ATOM 2230 O O . GLN A 1 286 ? -26.626 2.751 18.761 1.00 90.06 286 GLN A O 1
ATOM 2235 N N . VAL A 1 287 ? -25.582 0.963 17.902 1.00 87.81 287 VAL A N 1
ATOM 2236 C CA . VAL A 1 287 ? -26.832 0.329 17.440 1.00 87.81 287 VAL A CA 1
ATOM 2237 C C . VAL A 1 287 ? -27.742 -0.051 18.619 1.00 87.81 287 VAL A C 1
ATOM 2239 O O . VAL A 1 287 ? -28.943 0.213 18.557 1.00 87.81 287 VAL A O 1
ATOM 2242 N N . GLU A 1 288 ? -27.193 -0.589 19.717 1.00 85.50 288 GLU A N 1
ATOM 2243 C CA . GLU A 1 288 ? -27.899 -0.699 21.005 1.00 85.50 288 GLU A CA 1
ATOM 2244 C C . GLU A 1 288 ? -27.094 -0.029 22.129 1.00 85.50 288 GLU A C 1
ATOM 2246 O O . GLU A 1 288 ? -26.184 -0.637 22.704 1.00 85.50 288 GLU A O 1
ATOM 2251 N N . PRO A 1 289 ? -27.488 1.188 22.549 1.00 85.75 289 PRO A N 1
ATOM 2252 C CA . PRO A 1 289 ? -26.765 1.957 23.563 1.00 85.75 289 PRO A CA 1
ATOM 2253 C C . PRO A 1 289 ? -26.560 1.232 24.900 1.00 85.75 289 PRO A C 1
ATOM 2255 O O . PRO A 1 289 ? -25.619 1.528 25.628 1.00 85.75 289 PRO A O 1
ATOM 2258 N N . LYS A 1 290 ? -27.420 0.257 25.231 1.00 85.81 290 LYS A N 1
ATOM 2259 C CA . LYS A 1 290 ? -27.305 -0.549 26.456 1.00 85.81 290 LYS A CA 1
ATOM 2260 C C . LYS A 1 290 ? -26.037 -1.413 26.483 1.00 85.81 290 LYS A C 1
ATOM 2262 O O . LYS A 1 290 ? -25.506 -1.662 27.563 1.00 85.81 290 LYS A O 1
ATOM 2267 N N . TYR A 1 291 ? -25.581 -1.888 25.325 1.00 87.25 291 TYR A N 1
ATOM 2268 C CA . TYR A 1 291 ? -24.416 -2.769 25.204 1.00 87.25 291 TYR A CA 1
ATOM 2269 C C . TYR A 1 291 ? -23.189 -2.048 24.640 1.00 87.25 291 TYR A C 1
ATOM 2271 O O . TYR A 1 291 ? -22.135 -2.667 24.537 1.00 87.25 291 TYR A O 1
ATOM 2279 N N . ALA A 1 292 ? -23.302 -0.752 24.329 1.00 91.31 292 ALA A N 1
ATOM 2280 C CA . ALA A 1 292 ? -22.257 0.032 23.679 1.00 91.31 292 ALA A CA 1
ATOM 2281 C C . ALA A 1 292 ? -20.889 -0.121 24.358 1.00 91.31 292 ALA A C 1
ATOM 2283 O O . ALA A 1 292 ? -19.933 -0.551 23.719 1.00 91.31 292 ALA A O 1
ATOM 2284 N N . ASP A 1 293 ? -20.796 0.140 25.666 1.00 93.69 293 ASP A N 1
ATOM 2285 C CA . ASP A 1 293 ? -19.512 0.051 26.372 1.00 93.69 293 ASP A CA 1
ATOM 2286 C C . ASP A 1 293 ? -18.959 -1.385 26.430 1.00 93.69 293 ASP A C 1
ATOM 2288 O O . ASP A 1 293 ? -17.744 -1.560 26.397 1.00 93.69 293 ASP A O 1
ATOM 2292 N N . ILE A 1 294 ? -19.823 -2.410 26.457 1.00 92.31 294 ILE A N 1
ATOM 2293 C CA . ILE A 1 294 ? -19.406 -3.825 26.431 1.00 92.31 294 ILE A CA 1
ATOM 2294 C C . ILE A 1 294 ? -18.817 -4.177 25.063 1.00 92.31 294 ILE A C 1
ATOM 2296 O O . ILE A 1 294 ? -17.749 -4.777 24.975 1.00 92.31 294 ILE A O 1
ATOM 2300 N N . VAL A 1 295 ? -19.478 -3.757 23.983 1.00 92.81 295 VAL A N 1
ATOM 2301 C CA . VAL A 1 295 ? -18.964 -3.955 22.623 1.00 92.81 295 VAL A CA 1
ATOM 2302 C C . VAL A 1 295 ? -17.612 -3.262 22.472 1.00 92.81 295 VAL A C 1
ATOM 2304 O O . VAL A 1 295 ? -16.662 -3.883 21.998 1.00 92.81 295 VAL A O 1
ATOM 2307 N N . LEU A 1 296 ? -17.491 -2.005 22.909 1.00 95.19 296 LEU A N 1
ATOM 2308 C CA . LEU A 1 296 ? -16.241 -1.253 22.805 1.00 95.19 296 LEU A CA 1
ATOM 2309 C C . LEU A 1 296 ? -15.116 -1.893 23.628 1.00 95.19 296 LEU A C 1
ATOM 2311 O O . LEU A 1 296 ? -14.030 -2.102 23.087 1.00 95.19 296 LEU A O 1
ATOM 2315 N N . LEU A 1 297 ? -15.357 -2.252 24.896 1.00 94.62 297 LEU A N 1
ATOM 2316 C CA . LEU A 1 297 ? -14.308 -2.822 25.748 1.00 94.62 297 LEU A CA 1
ATOM 2317 C C . LEU A 1 297 ? -13.805 -4.171 25.213 1.00 94.62 297 LEU A C 1
ATOM 2319 O O . LEU A 1 297 ? -12.597 -4.390 25.164 1.00 94.62 297 LEU A O 1
ATOM 2323 N N . GLU A 1 298 ? -14.697 -5.056 24.749 1.00 94.44 298 GLU A N 1
ATOM 2324 C CA . GLU A 1 298 ? -14.301 -6.372 24.226 1.00 94.44 298 GLU A CA 1
ATOM 2325 C C . GLU A 1 298 ? -13.452 -6.231 22.959 1.00 94.44 298 GLU A C 1
ATOM 2327 O O . GLU A 1 298 ? -12.439 -6.913 22.783 1.00 94.44 298 GLU A O 1
ATOM 2332 N N . ASN A 1 299 ? -13.853 -5.319 22.075 1.00 95.75 299 ASN A N 1
ATOM 2333 C CA . ASN A 1 299 ? -13.221 -5.135 20.779 1.00 95.75 299 ASN A CA 1
ATOM 2334 C C . ASN A 1 299 ? -11.896 -4.375 20.872 1.00 95.75 299 ASN A C 1
ATOM 2336 O O . ASN A 1 299 ? -10.918 -4.801 20.255 1.00 95.75 299 ASN A O 1
ATOM 2340 N N . TYR A 1 300 ? -11.812 -3.306 21.671 1.00 97.81 300 TYR A N 1
ATOM 2341 C CA . TYR A 1 300 ? -10.540 -2.614 21.886 1.00 97.81 300 TYR A CA 1
ATOM 2342 C C . TYR A 1 300 ? -9.527 -3.506 22.616 1.00 97.81 300 TYR A C 1
ATOM 2344 O O . TYR A 1 300 ? -8.371 -3.554 22.196 1.00 97.81 300 TYR A O 1
ATOM 2352 N N . ALA A 1 301 ? -9.953 -4.309 23.600 1.00 96.38 301 ALA A N 1
ATOM 2353 C CA . ALA A 1 301 ? -9.076 -5.294 24.237 1.00 96.38 301 ALA A CA 1
ATOM 2354 C C . ALA A 1 301 ? -8.566 -6.345 23.235 1.00 96.38 301 ALA A C 1
ATOM 2356 O O . ALA A 1 301 ? -7.375 -6.668 23.207 1.00 96.38 301 ALA A O 1
ATOM 2357 N N . ALA A 1 302 ? -9.445 -6.855 22.366 1.00 96.06 302 ALA A N 1
ATOM 2358 C CA . ALA A 1 302 ? -9.055 -7.796 21.320 1.00 96.06 302 ALA A CA 1
ATOM 2359 C C . ALA A 1 302 ? -8.090 -7.174 20.301 1.00 96.06 302 ALA A C 1
ATOM 2361 O O . ALA A 1 302 ? -7.162 -7.851 19.848 1.00 96.06 302 ALA A O 1
ATOM 2362 N N . PHE A 1 303 ? -8.275 -5.897 19.956 1.00 97.25 303 PHE A N 1
ATOM 2363 C CA . PHE A 1 303 ? -7.361 -5.153 19.092 1.00 97.25 303 PHE A CA 1
ATOM 2364 C C . PHE A 1 303 ? -5.980 -5.022 19.736 1.00 97.25 303 PHE A C 1
ATOM 2366 O O . PHE A 1 303 ? -4.988 -5.376 19.103 1.00 97.25 303 PHE A O 1
ATOM 2373 N N . GLN A 1 304 ? -5.914 -4.607 21.006 1.00 96.12 304 GLN A N 1
ATOM 2374 C CA . GLN A 1 304 ? -4.659 -4.519 21.756 1.00 96.12 304 GLN A CA 1
ATOM 2375 C C . GLN A 1 304 ? -3.942 -5.871 21.805 1.00 96.12 304 GLN A C 1
ATOM 2377 O O . GLN A 1 304 ? -2.788 -5.970 21.396 1.00 96.12 304 GLN A O 1
ATOM 2382 N N . HIS A 1 305 ? -4.634 -6.933 22.225 1.00 94.88 305 HIS A N 1
ATOM 2383 C CA . HIS A 1 305 ? -4.046 -8.270 22.294 1.00 94.88 305 HIS A CA 1
ATOM 2384 C C . HIS A 1 305 ? -3.525 -8.740 20.927 1.00 94.88 305 HIS A C 1
ATOM 2386 O O . HIS A 1 305 ? -2.441 -9.306 20.831 1.00 94.88 305 HIS A O 1
ATOM 2392 N N . SER A 1 306 ? -4.284 -8.496 19.856 1.00 94.44 306 SER A N 1
ATOM 2393 C CA . SER A 1 306 ? -3.921 -8.947 18.508 1.00 94.44 306 SER A CA 1
ATOM 2394 C C . SER A 1 306 ? -2.763 -8.161 17.893 1.00 94.44 306 SER A C 1
ATOM 2396 O O . SER A 1 306 ? -2.096 -8.680 17.001 1.00 94.44 306 SER A O 1
ATOM 2398 N N . LEU A 1 307 ? -2.546 -6.914 18.321 1.00 94.81 307 LEU A N 1
ATOM 2399 C CA . LEU A 1 307 ? -1.559 -6.011 17.731 1.00 94.81 307 LEU A CA 1
ATOM 2400 C C . LEU A 1 307 ? -0.316 -5.806 18.603 1.00 94.81 307 LEU A C 1
ATOM 2402 O O . LEU A 1 307 ? 0.603 -5.131 18.156 1.00 94.81 307 LEU A O 1
ATOM 2406 N N . TYR A 1 308 ? -0.270 -6.378 19.809 1.00 94.88 308 TYR A N 1
ATOM 2407 C CA . TYR A 1 308 ? 0.790 -6.155 20.798 1.00 94.88 308 TYR A CA 1
ATOM 2408 C C . TYR A 1 308 ? 2.206 -6.289 20.217 1.00 94.88 308 TYR A C 1
ATOM 2410 O O . TYR A 1 308 ? 2.992 -5.344 20.283 1.00 94.88 308 TYR A O 1
ATOM 2418 N N . ASP A 1 309 ? 2.516 -7.421 19.579 1.00 94.69 309 ASP A N 1
ATOM 2419 C CA . ASP A 1 309 ? 3.851 -7.671 19.022 1.00 94.69 309 ASP A CA 1
ATOM 2420 C C . ASP A 1 309 ? 4.209 -6.678 17.906 1.00 94.69 309 ASP A C 1
ATOM 2422 O O . ASP A 1 309 ? 5.324 -6.162 17.860 1.00 94.69 309 ASP A O 1
ATOM 2426 N N . LEU A 1 310 ? 3.246 -6.366 17.032 1.00 93.88 310 LEU A N 1
ATOM 2427 C CA . LEU A 1 310 ? 3.439 -5.427 15.925 1.00 93.88 310 LEU A CA 1
ATOM 2428 C C . LEU A 1 310 ? 3.595 -3.987 16.417 1.00 93.88 310 LEU A C 1
ATOM 2430 O O . LEU A 1 310 ? 4.449 -3.264 15.919 1.00 93.88 310 LEU A O 1
ATOM 2434 N N . ALA A 1 311 ? 2.818 -3.570 17.413 1.00 94.69 311 ALA A N 1
ATOM 2435 C CA . ALA A 1 311 ? 2.891 -2.234 17.994 1.00 94.69 311 ALA A CA 1
ATOM 2436 C C . ALA A 1 311 ? 4.260 -1.953 18.638 1.00 94.69 311 ALA A C 1
ATOM 2438 O O . ALA A 1 311 ? 4.724 -0.818 18.610 1.00 94.69 311 ALA A O 1
ATOM 2439 N N . ASN A 1 312 ? 4.939 -2.980 19.158 1.00 93.94 312 ASN A N 1
ATOM 2440 C CA . ASN A 1 312 ? 6.277 -2.831 19.738 1.00 93.94 312 ASN A CA 1
ATOM 2441 C C . ASN A 1 312 ? 7.370 -2.546 18.695 1.00 93.94 312 ASN A C 1
ATOM 2443 O O . ASN A 1 312 ? 8.421 -2.014 19.049 1.00 93.94 312 ASN A O 1
ATOM 2447 N N . VAL A 1 313 ? 7.146 -2.905 17.427 1.00 93.44 313 VAL A N 1
ATOM 2448 C CA . VAL A 1 313 ? 8.149 -2.771 16.355 1.00 93.44 313 VAL A CA 1
ATOM 2449 C C . VAL A 1 313 ? 7.732 -1.803 15.245 1.00 93.44 313 VAL A C 1
ATOM 2451 O O . VAL A 1 313 ? 8.591 -1.317 14.514 1.00 93.44 313 VAL A O 1
ATOM 2454 N N . VAL A 1 314 ? 6.440 -1.475 15.138 1.00 94.06 314 VAL A N 1
ATOM 2455 C CA . VAL A 1 314 ? 5.872 -0.574 14.126 1.00 94.06 314 VAL A CA 1
ATOM 2456 C C . VAL A 1 314 ? 5.319 0.696 14.791 1.00 94.06 314 VAL A C 1
ATOM 2458 O O . VAL A 1 314 ? 4.218 0.664 15.351 1.00 94.06 314 VAL A O 1
ATOM 2461 N N . PRO A 1 315 ? 6.014 1.847 14.684 1.00 93.50 315 PRO A N 1
ATOM 2462 C CA . PRO A 1 315 ? 5.604 3.095 15.339 1.00 93.50 315 PRO A CA 1
ATOM 2463 C C . PRO A 1 315 ? 4.197 3.576 14.962 1.00 93.50 315 PRO A C 1
ATOM 2465 O O . PRO A 1 315 ? 3.439 4.031 15.821 1.00 93.50 315 PRO A O 1
ATOM 2468 N N . THR A 1 316 ? 3.813 3.440 13.690 1.00 95.12 316 THR A N 1
ATOM 2469 C CA . THR A 1 316 ? 2.480 3.825 13.203 1.00 95.12 316 THR A CA 1
ATOM 2470 C C . THR A 1 316 ? 1.379 3.043 13.912 1.00 95.12 316 THR A C 1
ATOM 2472 O O . THR A 1 316 ? 0.381 3.622 14.337 1.00 95.12 316 THR A O 1
ATOM 2475 N N . LEU A 1 317 ? 1.573 1.735 14.107 1.00 96.50 317 LEU A N 1
ATOM 2476 C CA . LEU A 1 317 ? 0.624 0.876 14.814 1.00 96.50 317 LEU A CA 1
ATOM 2477 C C . LEU A 1 317 ? 0.657 1.111 16.329 1.00 96.50 317 LEU A C 1
ATOM 2479 O O . LEU A 1 317 ? -0.393 1.026 16.964 1.00 96.50 317 LEU A O 1
ATOM 2483 N N . ALA A 1 318 ? 1.808 1.482 16.902 1.00 96.88 318 ALA A N 1
ATOM 2484 C CA . ALA A 1 318 ? 1.930 1.851 18.315 1.00 96.88 318 ALA A CA 1
ATOM 2485 C C . ALA A 1 318 ? 0.986 3.001 18.696 1.00 96.88 318 ALA A C 1
ATOM 2487 O O . ALA A 1 318 ? 0.293 2.940 19.711 1.00 96.88 318 ALA A O 1
ATOM 2488 N N . LYS A 1 319 ? 0.884 4.027 17.840 1.00 96.81 319 LYS A N 1
ATOM 2489 C CA . LYS A 1 319 ? -0.066 5.135 18.026 1.00 96.81 319 LYS A CA 1
ATOM 2490 C C . LYS A 1 319 ? -1.503 4.627 18.183 1.00 96.81 319 LYS A C 1
ATOM 2492 O O . LYS A 1 319 ? -2.202 5.026 19.113 1.00 96.81 319 LYS A O 1
ATOM 2497 N N . TYR A 1 320 ? -1.939 3.743 17.290 1.00 97.56 320 TYR A N 1
ATOM 2498 C CA . TYR A 1 320 ? -3.295 3.195 17.319 1.00 97.56 320 TYR A CA 1
ATOM 2499 C C . TYR A 1 320 ? -3.514 2.198 18.457 1.00 97.56 320 TYR A C 1
ATOM 2501 O O . TYR A 1 320 ? -4.614 2.126 18.998 1.00 97.56 320 TYR A O 1
ATOM 2509 N N . TYR A 1 321 ? -2.473 1.472 18.860 1.00 97.81 321 TYR A N 1
ATOM 2510 C CA . TYR A 1 321 ? -2.496 0.636 20.054 1.00 97.81 321 TYR A CA 1
ATOM 2511 C C . TYR A 1 321 ? -2.769 1.473 21.313 1.00 97.81 321 TYR A C 1
ATOM 2513 O O . TYR A 1 321 ? -3.640 1.123 22.110 1.00 97.81 321 TYR A O 1
ATOM 2521 N N . HIS A 1 322 ? -2.085 2.610 21.473 1.00 97.50 322 HIS A N 1
ATOM 2522 C CA . HIS A 1 322 ? -2.332 3.522 22.594 1.00 97.50 322 HIS A CA 1
ATOM 2523 C C . HIS A 1 322 ? -3.723 4.156 22.532 1.00 97.50 322 HIS A C 1
ATOM 2525 O O . HIS A 1 322 ? -4.406 4.207 23.551 1.00 97.50 322 HIS A O 1
ATOM 2531 N N . GLN A 1 323 ? -4.179 4.559 21.343 1.00 97.44 323 GLN A N 1
ATOM 2532 C CA . GLN A 1 323 ? -5.538 5.071 21.159 1.00 97.44 323 GLN A CA 1
ATOM 2533 C C . GLN A 1 323 ? -6.603 4.029 21.545 1.00 97.44 323 GLN A C 1
ATOM 2535 O O . GLN A 1 323 ? -7.568 4.364 22.228 1.00 97.44 323 GLN A O 1
ATOM 2540 N N . ALA A 1 324 ? -6.417 2.763 21.155 1.00 97.56 324 ALA A N 1
ATOM 2541 C CA . ALA A 1 324 ? -7.293 1.670 21.573 1.00 97.56 324 ALA A CA 1
ATOM 2542 C C . ALA A 1 324 ? -7.255 1.455 23.092 1.00 97.56 324 ALA A C 1
ATOM 2544 O O . ALA A 1 324 ? -8.295 1.205 23.690 1.00 97.56 324 ALA A O 1
ATOM 2545 N N . SER A 1 325 ? -6.081 1.590 23.721 1.00 97.19 325 SER A N 1
ATOM 2546 C CA . SER A 1 325 ? -5.931 1.500 25.180 1.00 97.19 325 SER A CA 1
ATOM 2547 C C . SER A 1 325 ? -6.731 2.567 25.909 1.00 97.19 325 SER A C 1
ATOM 2549 O O . SER A 1 325 ? -7.448 2.261 26.857 1.00 97.19 325 SER A O 1
ATOM 2551 N N . GLU A 1 326 ? -6.642 3.812 25.451 1.00 97.69 326 GLU A N 1
ATOM 2552 C CA . GLU A 1 326 ? -7.390 4.914 26.047 1.00 97.69 326 GLU A CA 1
ATOM 2553 C C . GLU A 1 326 ? -8.902 4.714 25.862 1.00 97.69 326 GLU A C 1
ATOM 2555 O O . GLU A 1 326 ? -9.671 4.835 26.816 1.00 97.69 326 GLU A O 1
ATOM 2560 N N . ALA A 1 327 ? -9.338 4.338 24.656 1.00 97.31 327 ALA A N 1
ATOM 2561 C CA . ALA A 1 327 ? -10.747 4.075 24.373 1.00 97.31 327 ALA A CA 1
ATOM 2562 C C . ALA A 1 327 ? -11.300 2.897 25.199 1.00 97.31 327 ALA A C 1
ATOM 2564 O O . ALA A 1 327 ? -12.418 2.974 25.718 1.00 97.31 327 ALA A O 1
ATOM 2565 N N . TYR A 1 328 ? -10.499 1.843 25.383 1.00 97.75 328 TYR A N 1
ATOM 2566 C CA . TYR A 1 328 ? -10.802 0.720 26.267 1.00 97.75 328 TYR A CA 1
ATOM 2567 C C . TYR A 1 328 ? -10.997 1.175 27.718 1.00 97.75 328 TYR A C 1
ATOM 2569 O O . TYR A 1 328 ? -12.017 0.854 28.331 1.00 97.75 328 TYR A O 1
ATOM 2577 N N . GLU A 1 329 ? -10.060 1.951 28.270 1.00 97.56 329 GLU A N 1
ATOM 2578 C CA . GLU A 1 329 ? -10.142 2.452 29.648 1.00 97.56 329 GLU A CA 1
ATOM 2579 C C . GLU A 1 329 ? -11.368 3.349 29.858 1.00 97.56 329 GLU A C 1
ATOM 2581 O O . GLU A 1 329 ? -12.071 3.223 30.866 1.00 97.56 329 GLU A O 1
ATOM 2586 N N . GLN A 1 330 ? -11.680 4.210 28.886 1.00 96.56 330 GLN A N 1
ATOM 2587 C CA . GLN A 1 330 ? -12.869 5.057 28.925 1.00 96.56 330 GLN A CA 1
ATOM 2588 C C . GLN A 1 330 ? -14.166 4.232 28.903 1.00 96.56 330 GLN A C 1
ATOM 2590 O O . GLN A 1 330 ? -15.061 4.489 29.713 1.00 96.56 330 GLN A O 1
ATOM 2595 N N . ALA A 1 331 ? -14.273 3.234 28.019 1.00 95.75 331 ALA A N 1
ATOM 2596 C CA . ALA A 1 331 ? -15.429 2.336 27.961 1.00 95.75 331 ALA A CA 1
ATOM 2597 C C . ALA A 1 331 ? -15.576 1.517 29.251 1.00 95.75 331 ALA A C 1
ATOM 2599 O O . ALA A 1 331 ? -16.671 1.421 29.805 1.00 95.75 331 ALA A O 1
ATOM 2600 N N . CYS A 1 332 ? -14.466 1.007 29.789 1.00 96.00 332 CYS A N 1
ATOM 2601 C CA . CYS A 1 332 ? -14.434 0.286 31.057 1.00 96.00 332 CYS A CA 1
ATOM 2602 C C . CYS A 1 332 ? -14.925 1.164 32.218 1.00 96.00 332 CYS A C 1
ATOM 2604 O O . CYS A 1 332 ? -15.806 0.758 32.975 1.00 96.00 332 CYS A O 1
ATOM 2606 N N . SER A 1 333 ? -14.433 2.402 32.319 1.00 96.50 333 SER A N 1
ATOM 2607 C CA . SER A 1 333 ? -14.864 3.357 33.344 1.00 96.50 333 SER A CA 1
ATOM 2608 C C . SER A 1 333 ? -16.364 3.664 33.256 1.00 96.50 333 SER A C 1
ATOM 2610 O O . SER A 1 333 ? -17.069 3.618 34.268 1.00 96.50 333 SER A O 1
ATOM 2612 N N . ARG A 1 334 ? -16.897 3.920 32.053 1.00 94.69 334 ARG A N 1
ATOM 2613 C CA . ARG A 1 334 ? -18.343 4.139 31.858 1.00 94.69 334 ARG A CA 1
ATOM 2614 C C . ARG A 1 334 ? -19.162 2.904 32.222 1.00 94.69 334 ARG A C 1
ATOM 2616 O O . ARG A 1 334 ? -20.149 3.032 32.948 1.00 94.69 334 ARG A O 1
ATOM 2623 N N . HIS A 1 335 ? -18.714 1.719 31.812 1.00 93.38 335 HIS A N 1
ATOM 2624 C CA . HIS A 1 335 ? -19.388 0.466 32.130 1.00 93.38 335 HIS A CA 1
ATOM 2625 C C . HIS A 1 335 ? -19.420 0.194 33.640 1.00 93.38 335 HIS A C 1
ATOM 2627 O O . HIS A 1 335 ? -20.480 -0.102 34.188 1.00 93.38 335 HIS A O 1
ATOM 2633 N N . ILE A 1 336 ? -18.292 0.365 34.336 1.00 93.19 336 ILE A N 1
ATOM 2634 C CA . ILE A 1 336 ? -18.212 0.213 35.796 1.00 93.19 336 ILE A CA 1
ATOM 2635 C C . ILE A 1 336 ? -19.170 1.189 36.487 1.00 93.19 336 ILE A C 1
ATOM 2637 O O . ILE A 1 336 ? -19.927 0.778 37.365 1.00 93.19 336 ILE A O 1
ATOM 2641 N N . ASN A 1 337 ? -19.196 2.459 36.072 1.00 91.38 337 ASN A N 1
ATOM 2642 C CA . ASN A 1 337 ? -20.115 3.453 36.632 1.00 91.38 337 ASN A CA 1
ATOM 2643 C C . ASN A 1 337 ? -21.587 3.079 36.406 1.00 91.38 337 ASN A C 1
ATOM 2645 O O . ASN A 1 337 ? -22.399 3.217 37.321 1.00 91.38 337 ASN A O 1
ATOM 2649 N N . LEU A 1 338 ? -21.930 2.566 35.222 1.00 89.62 338 LEU A N 1
ATOM 2650 C CA . LEU A 1 338 ? -23.274 2.078 34.920 1.00 89.62 338 LEU A CA 1
ATOM 2651 C C . LEU A 1 338 ? -23.659 0.900 35.825 1.00 89.62 338 LEU A C 1
ATOM 2653 O O . LEU A 1 338 ? -24.745 0.899 36.399 1.00 89.62 338 LEU A O 1
ATOM 2657 N N . VAL A 1 339 ? -22.767 -0.080 35.986 1.00 88.69 339 VAL A N 1
ATOM 2658 C CA . VAL A 1 339 ? -22.981 -1.248 36.855 1.00 88.69 339 VAL A CA 1
ATOM 2659 C C . VAL A 1 339 ? -23.168 -0.808 38.309 1.00 88.69 339 VAL A C 1
ATOM 2661 O O . VAL A 1 339 ? -24.131 -1.225 38.953 1.00 88.69 339 VAL A O 1
ATOM 2664 N N . ILE A 1 340 ? -22.317 0.094 38.811 1.00 88.69 340 ILE A N 1
ATOM 2665 C CA . ILE A 1 340 ? -22.459 0.687 40.149 1.00 88.69 340 ILE A CA 1
ATOM 2666 C C . ILE A 1 340 ? -23.820 1.377 40.281 1.00 88.69 340 ILE A C 1
ATOM 2668 O O . ILE A 1 340 ? -24.531 1.144 41.257 1.00 88.69 340 ILE A O 1
ATOM 2672 N N . TYR A 1 341 ? -24.217 2.193 39.302 1.00 87.38 341 TYR A N 1
ATOM 2673 C CA . TYR A 1 341 ? -25.502 2.885 39.337 1.00 87.38 341 TYR A CA 1
ATOM 2674 C C . TYR A 1 341 ? -26.678 1.910 39.370 1.00 87.38 341 TYR A C 1
ATOM 2676 O O . TYR A 1 341 ? -27.567 2.086 40.192 1.00 87.38 341 TYR A O 1
ATOM 2684 N N . ILE A 1 342 ? -26.667 0.860 38.546 1.00 85.69 342 ILE A N 1
ATOM 2685 C CA . ILE A 1 342 ? -27.736 -0.149 38.506 1.00 85.69 342 ILE A CA 1
ATOM 2686 C C . ILE A 1 342 ? -27.828 -0.911 39.836 1.00 85.69 342 ILE A C 1
ATOM 2688 O O . ILE A 1 342 ? -28.923 -1.077 40.374 1.00 85.69 342 ILE A O 1
ATOM 2692 N N . HIS A 1 343 ? -26.700 -1.351 40.402 1.00 84.44 343 HIS A N 1
ATOM 2693 C CA . HIS A 1 343 ? -26.704 -2.103 41.663 1.00 84.44 343 HIS A CA 1
ATOM 2694 C C . HIS A 1 343 ? -27.092 -1.238 42.869 1.00 84.44 343 HIS A C 1
ATOM 2696 O O . HIS A 1 343 ? -27.797 -1.700 43.769 1.00 84.44 343 HIS A O 1
ATOM 2702 N N . PHE A 1 344 ? -26.661 0.023 42.891 1.00 87.25 344 PHE A N 1
ATOM 2703 C CA . PHE A 1 344 ? -26.855 0.925 44.026 1.00 87.25 344 PHE A CA 1
ATOM 2704 C C . PHE A 1 344 ? -27.915 2.006 43.778 1.00 87.25 344 PHE A C 1
ATOM 2706 O O . PHE A 1 344 ? -28.036 2.931 44.579 1.00 87.25 344 PHE A O 1
ATOM 2713 N N . GLU A 1 345 ? -28.742 1.879 42.738 1.00 87.44 345 GLU A N 1
ATOM 2714 C CA . GLU A 1 345 ? -29.705 2.907 42.316 1.00 87.44 345 GLU A CA 1
ATOM 2715 C C . GLU A 1 345 ? -30.593 3.374 43.476 1.00 87.44 345 GLU A C 1
ATOM 2717 O O . GLU A 1 345 ? -30.690 4.564 43.777 1.00 87.44 345 GLU A O 1
ATOM 2722 N N . LYS A 1 346 ? -31.192 2.419 44.197 1.00 86.69 346 LYS A N 1
ATOM 2723 C CA . LYS A 1 346 ? -32.070 2.698 45.343 1.00 86.69 346 LYS A CA 1
ATOM 2724 C C . LYS A 1 346 ? -31.331 3.369 46.499 1.00 86.69 346 LYS A C 1
ATOM 2726 O O . LYS A 1 346 ? -31.922 4.187 47.199 1.00 86.69 346 LYS A O 1
ATOM 2731 N N . LEU A 1 347 ? -30.059 3.021 46.702 1.00 87.19 347 LEU A N 1
ATOM 2732 C CA . LEU A 1 347 ? -29.215 3.638 47.724 1.00 87.19 347 LEU A CA 1
ATOM 2733 C C . LEU A 1 347 ? -28.922 5.096 47.358 1.00 87.19 347 LEU A C 1
ATOM 2735 O O . LEU A 1 347 ? -29.089 5.974 48.202 1.00 87.19 347 LEU A O 1
ATOM 2739 N N . PHE A 1 348 ? -28.572 5.368 46.099 1.00 89.38 348 PHE A N 1
ATOM 2740 C CA . PHE A 1 348 ? -28.339 6.728 45.616 1.00 89.38 348 PHE A CA 1
ATOM 2741 C C . PHE A 1 348 ? -29.612 7.579 45.630 1.00 89.38 348 PHE A C 1
ATOM 2743 O O . PHE A 1 348 ? -29.572 8.726 46.067 1.00 89.38 348 PHE A O 1
ATOM 2750 N N . GLN A 1 349 ? -30.760 7.023 45.234 1.00 88.75 349 GLN A N 1
ATOM 2751 C CA . GLN A 1 349 ? -32.050 7.714 45.341 1.00 88.75 349 GLN A CA 1
ATOM 2752 C C . GLN A 1 349 ? -32.399 8.050 46.798 1.00 88.75 349 GLN A C 1
ATOM 2754 O O . GLN A 1 349 ? -32.894 9.142 47.072 1.00 88.75 349 GLN A O 1
ATOM 2759 N N . PHE A 1 350 ? -32.136 7.136 47.739 1.00 88.94 350 PHE A N 1
ATOM 2760 C CA . PHE A 1 350 ? -32.350 7.386 49.165 1.00 88.94 350 PHE A CA 1
ATOM 2761 C C . PHE A 1 350 ? -31.435 8.503 49.685 1.00 88.94 350 PHE A C 1
ATOM 2763 O O . PHE A 1 350 ? -31.915 9.412 50.356 1.00 88.94 350 PHE A O 1
ATOM 2770 N N . ALA A 1 351 ? -30.147 8.478 49.328 1.00 88.62 351 ALA A N 1
ATOM 2771 C CA . ALA A 1 351 ? -29.189 9.519 49.703 1.00 88.62 351 ALA A CA 1
ATOM 2772 C C . ALA A 1 351 ? -29.586 10.901 49.151 1.00 88.62 351 ALA A C 1
ATOM 2774 O O . ALA A 1 351 ? -29.635 11.863 49.914 1.00 88.62 351 ALA A O 1
ATOM 2775 N N . ARG A 1 352 ? -29.979 10.992 47.871 1.00 89.50 352 ARG A N 1
ATOM 2776 C CA . ARG A 1 352 ? -30.445 12.256 47.270 1.00 89.50 352 ARG A CA 1
ATOM 2777 C C . ARG A 1 352 ? -31.678 12.823 47.968 1.00 89.50 352 ARG A C 1
ATOM 2779 O O . ARG A 1 352 ? -31.743 14.024 48.188 1.00 89.50 352 ARG A O 1
ATOM 2786 N N . LYS A 1 353 ? -32.630 11.974 48.377 1.00 88.56 353 LYS A N 1
ATOM 2787 C CA . LYS A 1 353 ? -33.794 12.427 49.158 1.00 88.56 353 LYS A CA 1
ATOM 2788 C C . LYS A 1 353 ? -33.398 13.019 50.510 1.00 88.56 353 LYS A C 1
ATOM 2790 O O . LYS A 1 353 ? -34.053 13.957 50.953 1.00 88.56 353 LYS A O 1
ATOM 2795 N N . ILE A 1 354 ? -32.357 12.490 51.166 1.00 87.50 354 ILE A N 1
ATOM 2796 C CA . ILE A 1 354 ? -31.845 13.070 52.418 1.00 87.50 354 ILE A CA 1
ATOM 2797 C C . ILE A 1 354 ? -31.300 14.467 52.127 1.00 87.50 354 ILE A C 1
ATOM 2799 O O . ILE A 1 354 ? -31.696 15.417 52.793 1.00 87.50 354 ILE A O 1
ATOM 2803 N N . GLU A 1 355 ? -30.435 14.594 51.118 1.00 88.62 355 GLU A N 1
ATOM 2804 C CA . GLU A 1 355 ? -29.826 15.874 50.735 1.00 88.62 355 GLU A CA 1
ATOM 2805 C C . GLU A 1 355 ? -30.884 16.923 50.366 1.00 88.62 355 GLU A C 1
ATOM 2807 O O . GLU A 1 355 ? -30.835 18.044 50.864 1.00 88.62 355 GLU A O 1
ATOM 2812 N N . GLU A 1 356 ? -31.892 16.556 49.572 1.00 89.50 356 GLU A N 1
ATOM 2813 C CA . GLU A 1 356 ? -33.008 17.440 49.210 1.00 89.50 356 GLU A CA 1
ATOM 2814 C C . GLU A 1 356 ? -33.813 17.900 50.434 1.00 89.50 356 GLU A C 1
ATOM 2816 O O . GLU A 1 356 ? -34.220 19.060 50.521 1.00 89.50 356 GLU A O 1
ATOM 2821 N N . GLN A 1 357 ? -34.031 17.011 51.405 1.00 85.88 357 GLN A N 1
ATOM 2822 C CA . GLN A 1 357 ? -34.735 17.353 52.640 1.00 85.88 357 GLN A CA 1
ATOM 2823 C C . GLN A 1 357 ? -33.894 18.237 53.565 1.00 85.88 357 GLN A C 1
ATOM 2825 O O . GLN A 1 357 ? -34.459 19.123 54.204 1.00 85.88 357 GLN A O 1
ATOM 2830 N N . MET A 1 358 ? -32.566 18.089 53.577 1.00 86.12 358 MET A N 1
ATOM 2831 C CA . MET A 1 358 ? -31.664 18.947 54.359 1.00 86.12 358 MET A CA 1
ATOM 2832 C C . MET A 1 358 ? -31.726 20.431 53.962 1.00 86.12 358 MET A C 1
ATOM 2834 O O . MET A 1 358 ? -31.391 21.281 54.782 1.00 86.12 358 MET A O 1
ATOM 2838 N N . TYR A 1 359 ? -32.180 20.767 52.749 1.00 86.75 359 TYR A N 1
ATOM 2839 C CA . TYR A 1 359 ? -32.406 22.165 52.353 1.00 86.75 359 TYR A CA 1
ATOM 2840 C C . TYR A 1 359 ? -33.669 22.782 52.969 1.00 86.75 359 TYR A C 1
ATOM 2842 O O . TYR A 1 359 ? -33.770 24.004 53.056 1.00 86.75 359 TYR A O 1
ATOM 2850 N N . ASN A 1 360 ? -34.632 21.954 53.383 1.00 86.50 360 ASN A N 1
ATOM 2851 C CA . ASN A 1 360 ? -35.981 22.391 53.747 1.00 86.50 360 ASN A CA 1
ATOM 2852 C C . ASN A 1 360 ? -36.319 22.185 55.232 1.00 86.50 360 ASN A C 1
ATOM 2854 O O . ASN A 1 360 ? -37.302 22.751 55.707 1.00 86.50 360 ASN A O 1
ATOM 2858 N N . MET A 1 361 ? -35.555 21.366 55.959 1.00 86.94 361 MET A N 1
ATOM 2859 C CA . MET A 1 361 ? -35.797 21.062 57.373 1.00 86.94 361 MET A CA 1
ATOM 2860 C C . MET A 1 361 ? -34.501 20.743 58.120 1.00 86.94 361 MET A C 1
ATOM 2862 O O . MET A 1 361 ? -33.451 20.525 57.512 1.00 86.94 361 MET A O 1
ATOM 2866 N N . SER A 1 362 ? -34.574 20.700 59.452 1.00 85.69 362 SER A N 1
ATOM 2867 C CA . SER A 1 362 ? -33.410 20.365 60.272 1.00 85.69 362 SER A CA 1
ATOM 2868 C C . SER A 1 362 ? -33.028 18.877 60.131 1.00 85.69 362 SER A C 1
ATOM 2870 O O . SER A 1 362 ? -33.907 18.031 59.942 1.00 85.69 362 SER A O 1
ATOM 2872 N N . PRO A 1 363 ? -31.736 18.505 60.256 1.00 80.94 363 PRO A N 1
ATOM 2873 C CA . PRO A 1 363 ? -31.288 17.114 60.100 1.00 80.94 363 PRO A CA 1
ATOM 2874 C C . PRO A 1 363 ? -31.983 16.111 61.035 1.00 80.94 363 PRO A C 1
ATOM 2876 O O . PRO A 1 363 ? -32.103 14.930 60.715 1.00 80.94 363 PRO A O 1
ATOM 2879 N N . GLU A 1 364 ? -32.446 16.580 62.191 1.00 84.50 364 GLU A N 1
ATOM 2880 C CA . GLU A 1 364 ? -33.112 15.776 63.218 1.00 84.50 364 GLU A CA 1
ATOM 2881 C C . GLU A 1 364 ? -34.544 15.388 62.813 1.00 84.50 364 GLU A C 1
ATOM 2883 O O . GLU A 1 364 ? -35.022 14.312 63.177 1.00 84.50 364 GLU A O 1
ATOM 2888 N N . GLU A 1 365 ? -35.206 16.219 62.004 1.00 83.19 365 GLU A N 1
ATOM 2889 C CA . GLU A 1 365 ? -36.589 16.026 61.549 1.00 83.19 365 GLU A CA 1
ATOM 2890 C C . GLU A 1 365 ? 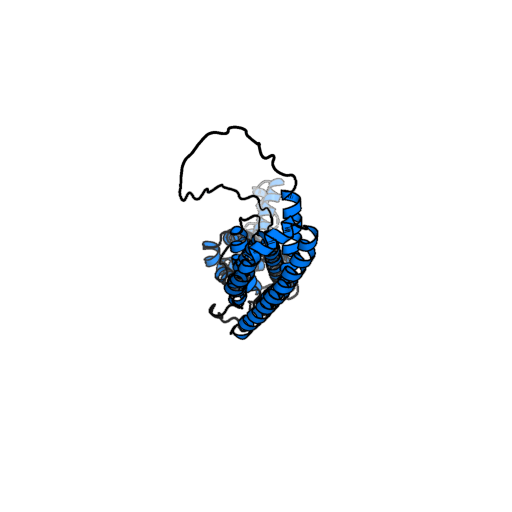-36.696 15.051 60.364 1.00 83.19 365 GLU A C 1
ATOM 2892 O O . GLU A 1 365 ? -37.736 14.417 60.167 1.00 83.19 365 GLU A O 1
ATOM 2897 N N . ILE A 1 366 ? -35.604 14.859 59.615 1.00 83.12 366 ILE A N 1
ATOM 2898 C CA . ILE A 1 366 ? -35.548 14.003 58.417 1.00 83.12 366 ILE A CA 1
ATOM 2899 C C . ILE A 1 366 ? -35.926 12.553 58.741 1.00 83.12 366 ILE A C 1
ATOM 2901 O O . ILE A 1 366 ? -36.658 11.911 57.992 1.00 83.12 366 ILE A O 1
ATOM 2905 N N . ALA A 1 367 ? -35.493 12.030 59.892 1.00 82.50 367 ALA A N 1
ATOM 2906 C CA . ALA A 1 367 ? -35.765 10.645 60.286 1.00 82.50 367 ALA A CA 1
ATOM 2907 C C . ALA A 1 367 ? -37.252 10.360 60.585 1.00 82.50 367 ALA A C 1
ATOM 2909 O O . ALA A 1 367 ? -37.645 9.191 60.661 1.00 82.50 367 ALA A O 1
ATOM 2910 N N . PHE A 1 368 ? -38.060 11.410 60.767 1.00 84.00 368 PHE A N 1
ATOM 2911 C CA . PHE A 1 368 ? -39.502 11.327 61.007 1.00 84.00 368 PHE A CA 1
ATOM 2912 C C . PHE A 1 368 ? -40.328 11.508 59.724 1.00 84.00 368 PHE A C 1
ATOM 2914 O O . PHE A 1 368 ? -41.540 11.289 59.742 1.00 84.00 368 PHE A O 1
ATOM 2921 N N . GLN A 1 369 ? -39.688 11.859 58.601 1.00 83.25 369 GLN A N 1
ATOM 2922 C CA . GLN A 1 369 ? -40.328 11.912 57.288 1.00 83.25 369 GLN A CA 1
ATOM 2923 C C . GLN A 1 369 ? -40.712 10.506 56.808 1.00 83.25 369 GLN A C 1
ATOM 2925 O O . GLN A 1 369 ? -39.999 9.517 57.012 1.00 83.25 369 GLN A O 1
ATOM 2930 N N . VAL A 1 370 ? -41.849 10.417 56.117 1.00 80.56 370 VAL A N 1
ATOM 2931 C CA . VAL A 1 370 ? -42.357 9.155 55.567 1.00 80.56 370 VAL A CA 1
ATOM 2932 C C . VAL A 1 370 ? -41.351 8.580 54.564 1.00 80.56 370 VAL A C 1
ATOM 2934 O O . VAL A 1 370 ? -40.995 9.231 53.585 1.00 80.56 370 VAL A O 1
ATOM 2937 N N . GLY A 1 371 ? -40.909 7.341 54.796 1.00 80.62 371 GLY A N 1
ATOM 2938 C CA . GLY A 1 371 ? -39.962 6.639 53.927 1.00 80.62 371 GLY A CA 1
ATOM 2939 C C . GLY A 1 371 ? -38.482 6.933 54.195 1.00 80.62 371 GLY A C 1
ATOM 2940 O O . GLY A 1 371 ? -37.646 6.406 53.467 1.00 80.62 371 GLY A O 1
ATOM 2941 N N . MET A 1 372 ? -38.156 7.727 55.223 1.00 84.12 372 MET A N 1
ATOM 2942 C CA . MET A 1 372 ? -36.782 8.100 55.607 1.00 84.12 372 MET A CA 1
ATOM 2943 C C . MET A 1 372 ? -36.382 7.546 56.983 1.00 84.12 372 MET A C 1
ATOM 2945 O O . MET A 1 372 ? -35.351 7.910 57.551 1.00 84.12 372 MET A O 1
ATOM 2949 N N . SER A 1 373 ? -37.188 6.635 57.536 1.00 86.81 373 SER A N 1
ATOM 2950 C CA . SER A 1 373 ? -36.922 6.059 58.849 1.00 86.81 373 SER A CA 1
ATOM 2951 C C . SER A 1 373 ? -35.701 5.129 58.828 1.00 86.81 373 SER A C 1
ATOM 2953 O O . SER A 1 373 ? -35.324 4.548 57.805 1.00 86.81 373 SER A O 1
ATOM 2955 N N . LYS A 1 374 ? -35.120 4.876 60.009 1.00 85.56 374 LYS A N 1
ATOM 2956 C CA . LYS A 1 374 ? -34.047 3.871 60.175 1.00 85.56 374 LYS A CA 1
ATOM 2957 C C . LYS A 1 374 ? -34.466 2.473 59.694 1.00 85.56 374 LYS A C 1
ATOM 2959 O O . LYS A 1 374 ? -33.610 1.673 59.313 1.00 85.56 374 LYS A O 1
ATOM 2964 N N . VAL A 1 375 ? -35.761 2.157 59.743 1.00 88.44 375 VAL A N 1
ATOM 2965 C CA . VAL A 1 375 ? -36.306 0.874 59.278 1.00 88.44 375 VAL A CA 1
ATOM 2966 C C . VAL A 1 375 ? -36.335 0.829 57.751 1.00 88.44 375 VAL A C 1
ATOM 2968 O O . VAL A 1 375 ? -35.895 -0.166 57.172 1.00 88.44 375 VAL A O 1
ATOM 2971 N N . ASP A 1 376 ? -36.766 1.915 57.107 1.00 86.06 376 ASP A N 1
ATOM 2972 C CA . ASP A 1 376 ? -36.808 2.042 55.645 1.00 86.06 376 ASP A CA 1
ATOM 2973 C C . ASP A 1 376 ? -35.406 1.963 55.039 1.00 86.06 376 ASP A C 1
ATOM 2975 O O . ASP A 1 376 ? -35.189 1.209 54.090 1.00 86.06 376 ASP A O 1
ATOM 2979 N N . PHE A 1 377 ? -34.426 2.625 55.663 1.00 86.50 377 PHE A N 1
ATOM 2980 C CA . PHE A 1 377 ? -33.023 2.532 55.261 1.00 86.50 377 PHE A CA 1
ATOM 2981 C C . PHE A 1 377 ? -32.496 1.090 55.308 1.00 86.50 377 PHE A C 1
ATOM 2983 O O . PHE A 1 377 ? -31.924 0.601 54.335 1.00 86.50 377 PHE A O 1
ATOM 2990 N N . ARG A 1 378 ? -32.731 0.363 56.412 1.00 88.00 378 ARG A N 1
ATOM 2991 C CA . ARG A 1 378 ? -32.311 -1.047 56.541 1.00 88.00 378 ARG A CA 1
ATOM 2992 C C . ARG A 1 378 ? -32.999 -1.950 55.519 1.00 88.00 378 ARG A C 1
ATOM 2994 O O . ARG A 1 378 ? -32.373 -2.883 55.018 1.00 88.00 378 ARG A O 1
ATOM 3001 N N . LYS A 1 379 ? -34.280 -1.705 55.229 1.00 88.12 379 LYS A N 1
ATOM 3002 C CA . LYS A 1 379 ? -35.046 -2.465 54.231 1.00 88.12 379 LYS A CA 1
ATOM 3003 C C . LYS A 1 379 ? -34.518 -2.206 52.820 1.00 88.12 379 LYS A C 1
ATOM 3005 O O . LYS A 1 379 ? -34.322 -3.159 52.070 1.00 88.12 379 LYS A O 1
ATOM 3010 N N . MET A 1 380 ? -34.233 -0.946 52.494 1.00 87.88 380 MET A N 1
ATOM 3011 C CA . MET A 1 380 ? -33.608 -0.548 51.235 1.00 87.88 380 MET A CA 1
ATOM 3012 C C . MET A 1 380 ? -32.225 -1.191 51.082 1.00 87.88 380 MET A C 1
ATOM 3014 O O . MET A 1 380 ? -32.018 -1.888 50.093 1.00 87.88 380 MET A O 1
ATOM 3018 N N . LEU A 1 381 ? -31.343 -1.083 52.085 1.00 84.75 381 LEU A N 1
ATOM 3019 C CA . LEU A 1 381 ? -30.013 -1.713 52.082 1.00 84.75 381 LEU A CA 1
ATOM 3020 C C . LEU A 1 381 ? -30.092 -3.214 51.808 1.00 84.75 381 LEU A C 1
ATOM 3022 O O . LEU A 1 381 ? -29.406 -3.716 50.924 1.00 84.75 381 LEU A O 1
ATOM 3026 N N . LYS A 1 382 ? -30.972 -3.927 52.523 1.00 84.94 382 LYS A N 1
ATOM 3027 C CA . LYS A 1 382 ? -31.196 -5.358 52.285 1.00 84.94 382 LYS A CA 1
ATOM 3028 C C . LYS A 1 382 ? -31.645 -5.634 50.851 1.00 84.94 382 LYS A C 1
ATOM 3030 O O . LYS A 1 382 ? -31.192 -6.608 50.271 1.00 84.94 382 LYS A O 1
ATOM 3035 N N . SER A 1 383 ? -32.507 -4.797 50.274 1.00 81.75 383 SER A N 1
ATOM 3036 C CA . SER A 1 383 ? -32.994 -4.977 48.899 1.00 81.75 383 SER A CA 1
ATOM 3037 C C . SER A 1 383 ? -31.974 -4.629 47.809 1.00 81.75 383 SER A C 1
ATOM 3039 O O . SER A 1 383 ? -32.065 -5.182 46.721 1.00 81.75 383 SER A O 1
ATOM 3041 N N . SER A 1 384 ? -31.026 -3.727 48.083 1.00 76.56 384 SER A N 1
ATOM 3042 C CA . SER A 1 384 ? -29.957 -3.351 47.143 1.00 76.56 384 SER A CA 1
ATOM 3043 C C . SER A 1 384 ? -28.775 -4.326 47.199 1.00 76.56 384 SER A C 1
ATOM 3045 O O . SER A 1 384 ? -28.113 -4.552 46.197 1.00 76.56 384 SER A O 1
ATOM 3047 N N . LEU A 1 385 ? -28.532 -4.940 48.364 1.00 73.81 385 LEU A N 1
ATOM 3048 C CA . LEU A 1 385 ? -27.411 -5.860 48.604 1.00 73.81 385 LEU A CA 1
ATOM 3049 C C . LEU A 1 385 ? -27.760 -7.346 48.418 1.00 73.81 385 LEU A C 1
ATOM 3051 O O . LEU A 1 385 ? -26.886 -8.185 48.559 1.00 73.81 385 LEU A O 1
ATOM 3055 N N . THR A 1 386 ? -29.019 -7.702 48.143 1.00 66.81 386 THR A N 1
ATOM 3056 C CA . THR A 1 386 ? -29.432 -9.111 47.942 1.00 66.81 386 THR A CA 1
ATOM 3057 C C . THR A 1 386 ? -29.202 -9.629 46.518 1.00 66.81 386 THR A C 1
ATOM 3059 O O . THR A 1 386 ? -29.476 -10.797 46.257 1.00 66.81 386 THR A O 1
ATOM 3062 N N . GLY A 1 387 ? -28.713 -8.781 45.608 1.00 59.97 387 GLY A N 1
ATOM 3063 C CA . GLY A 1 387 ? -28.384 -9.125 44.217 1.00 59.97 387 GLY A CA 1
ATOM 3064 C C . GLY A 1 387 ? -26.908 -8.930 43.844 1.00 59.97 387 GLY A C 1
ATOM 3065 O O . GLY A 1 387 ? -26.599 -8.890 42.656 1.00 59.97 387 GLY A O 1
ATOM 3066 N N . VAL A 1 388 ? -26.037 -8.759 44.843 1.00 50.72 388 VAL A N 1
ATOM 3067 C CA . VAL A 1 388 ? -24.567 -8.823 44.753 1.00 50.72 388 VAL A CA 1
ATOM 3068 C C . VAL A 1 388 ? -24.147 -10.103 45.458 1.00 50.72 388 VAL A C 1
ATOM 3070 O O . VAL A 1 388 ? -23.252 -10.797 44.934 1.00 50.72 388 VAL A O 1
#

InterPro domains:
  IPR048628 Exocyst complex component Sec3, C-terminal [PF20654] (134-383)

Sequence (388 aa):
PDHADMRYKCRTYARLLQFIKSLDKSCMIPLRKAYCHSLNLLIRREAREYSNELRNSSKASKSSTPSFEGPAGANQPAGIADSPAEAYSKMITAFIPLLVDESLFLAHFMCFEVPTSDGSDSDEDSTPKTSGSSGSSAKPSNNSSADLGVLNECLQEMLDGIQEDFYAIVDWAFKLDPLSCIPMHGITDRYIAGQKTEVAGYVSVLLDDLESRITILFSRFVDDACFQVEKYERNVKQVGVVPYIPRFSQLAARMEQYITGSRDLVDQAYTKIVTIMFVTLEKIAQVEPKYADIVLLENYAAFQHSLYDLANVVPTLAKYYHQASEAYEQACSRHINLVIYIHFEKLFQFARKIEEQMYNMSPEEIAFQVGMSKVDFRKMLKSSLTGV

Foldseek 3Di:
DPPVVVLVVLVVCLVVLVVCCVVDVVVLVVVLLVVLQVLLVVLLVVLQVLLVVLVVPQPQAQAPQLALDDDPPDHDPPDPPGQLLVSLLVSCVPVLVVLLVVLVSSCVSSPQPAPDDDDDPDDDDDDDDDDDDDDDDDDDDPCNVVSLVVSVVSSCSNNPPSLVSSVVSLVVSCRRPVLSLQLSLFSLVVVLVVDDDPSCVVSNVSSVVSNVSSLVSNVVVLVSRLVSLLVVLPPDDLAAANSVLLSVLVNLVVSVVSHPHDCVSVLVSCVSNLVSNVVSQQSSLVVDVVCNLVSLLRHLVSNLVSCVVVLVPPVSVVVSSVVSVVSNVVSVVVVVVVVCCVLCVLVVVLVVLLVVVVVPDPNVCQCVDPCNHPVNNVVSVCVSPVVD

pLDDT: mean 81.97, std 18.42, range [26.81, 97.81]

Secondary structure (DSSP, 8-state):
--HHHHHHHHHTTHHHHHHHHHH-GGGHHHHHHHHHHHHHHHHHHHHHHHHHHHHHH---PPP----SSS-TT------GGG-THHHHHHHHHHHHHHHHHHHHHHHHHTT-----SS--------------------PPPTTHHHHHHHHHHHHHHHHTTHHHHHHHHHHHHHHH-GGGHHHHHHHHHHHHHH---GGGHHHHHHHHHHHHHHHHHHHHHHHHHHHHHHGGGGT--SSS--THHHHHHHHHHHHHHT-SS--HHHHHHHHHHHHHHHHHHHHHHTTSTTTHHHHHHHHHHHHHHHHHHHHHH-HHHHHHHHHHHHHHHHHHHHHHHHHHHHHHHHHHHHHHHHHHHHTTS-TTTGGGSTT-SHHHHHHHHHHHHTT-